Protein 8CT8 (pdb70)

Foldseek 3Di:
DLVCFDVVVLLVCLQVAWCLVQWAWLVRAAAAEQQAWQAPVNLVVVVPVPDQWHFYAYPDSQRTQAIDGNVLVPPDDNVVRHGSNVSCVVVVHDAAEDERRHGVSVVLVVQVVCPGHFKYWYWDFDPPPPDDTDITTTGMDGNVSSVVSSSVDGD/DLLVPFDVVVLLVVLQVAWCLVQWAWLVRFAAAEQQFFQAPVVLVCVVPVPDQKHFYAYPDSQRTQAIDGNVLCPPDDNVVSHGSNVSCVVVVHDAAEDEGRHGVSVVLVVCVVCPGHFKHWYWDWDPPDDDDIDTGTTTMDGNVSSVVSSSVPD/DWFWDDDPLAIEIQAAQDAPVCVPVVLVVQVVQQAQEEEEQEDDDYDCPVCVVSNRHYHYLHDDPQAERDPVSLVVLLVVSLVVCVVPSSHYYYYYYHGSQEHRLLSVLLVVVLVPDQSVRSVVSRCVRPPNRYDPNSSVVSNVDDHDNSVVD/DWFWFDDPQAIEIQFAQDDPVCNVVVLVVQVVQQEQEEEEAEDDDYDCPVVVVSNHYYHYLHDDPQAARPVVSLVVLLVVSVVCCVVPGSGYHYYYYNGSAAPGLLSVLSVVQLCPDQSVVSVVSVCVRPPRRHDDNSSVVSNVDDHRHRRND

Structure (mmCIF, N/CA/C/O backbone):
data_8CT8
#
_entry.id   8CT8
#
_cell.length_a   83.311
_cell.length_b   83.311
_cell.length_c   238.188
_cell.angle_alpha   90.00
_cell.angle_beta   90.00
_cell.angle_gamma   90.00
#
_symmetry.space_group_name_H-M   'P 41 21 2'
#
loop_
_entity.id
_entity.type
_entity.pdbx_description
1 polymer 'Unextended protein'
2 polymer 'PRL-1 phosphatase'
3 non-polymer 'IODIDE ION'
4 water water
#
loop_
_atom_site.group_PDB
_atom_site.id
_atom_site.type_symbol
_atom_site.label_atom_id
_atom_site.label_alt_id
_atom_site.label_comp_id
_atom_site.label_asym_id
_atom_site.label_entity_id
_atom_site.label_seq_id
_atom_site.pdbx_PDB_ins_code
_atom_site.Cartn_x
_atom_site.Cartn_y
_atom_site.Cartn_z
_atom_site.occupancy
_atom_site.B_iso_or_equiv
_atom_site.auth_seq_id
_atom_site.auth_comp_id
_atom_site.auth_asym_id
_atom_site.auth_atom_id
_atom_site.pdbx_PDB_model_num
ATOM 1 N N . PRO A 1 2 ? -2.595 23.921 56.260 1.00 97.59 358 PRO A N 1
ATOM 2 C CA . PRO A 1 2 ? -3.611 24.505 57.130 1.00 105.95 358 PRO A CA 1
ATOM 3 C C . PRO A 1 2 ? -4.913 24.598 56.332 1.00 117.78 358 PRO A C 1
ATOM 4 O O . PRO A 1 2 ? -5.208 23.659 55.616 1.00 109.82 358 PRO A O 1
ATOM 8 N N . LEU A 1 3 ? -5.643 25.706 56.472 1.00 127.48 359 LEU A N 1
ATOM 9 C CA . LEU A 1 3 ? -6.858 25.856 55.695 1.00 126.50 359 LEU A CA 1
ATOM 10 C C . LEU A 1 3 ? -7.821 24.696 55.809 1.00 130.36 359 LEU A C 1
ATOM 11 O O . LEU A 1 3 ? -8.527 24.389 54.843 1.00 135.52 359 LEU A O 1
ATOM 13 N N . GLY A 1 4 ? -7.865 24.040 56.966 1.00 131.37 360 GLY A N 1
ATOM 14 C CA . GLY A 1 4 ? -8.745 22.907 57.168 1.00 127.33 360 GLY A CA 1
ATOM 15 C C . GLY A 1 4 ? -8.146 21.552 56.870 1.00 127.11 360 GLY A C 1
ATOM 16 O O . GLY A 1 4 ? -8.901 20.609 56.604 1.00 130.59 360 GLY A O 1
ATOM 17 N N . SER A 1 5 ? -6.819 21.422 56.912 1.00 126.39 361 SER A N 1
ATOM 18 C CA . SER A 1 5 ? -6.115 20.181 56.579 1.00 121.32 361 SER A CA 1
ATOM 19 C C . SER A 1 5 ? -6.596 19.621 55.240 1.00 123.67 361 SER A C 1
ATOM 20 O O . SER A 1 5 ? -7.086 18.494 55.139 1.00 127.71 361 SER A O 1
ATOM 23 N N . VAL A 1 6 ? -6.444 20.446 54.201 1.00 109.98 362 VAL A N 1
ATOM 24 C CA . VAL A 1 6 ? -6.888 20.058 52.872 1.00 100.57 362 VAL A CA 1
ATOM 25 C C . VAL A 1 6 ? -6.125 18.817 52.418 1.00 94.52 362 VAL A C 1
ATOM 26 O O . VAL A 1 6 ? -5.021 18.519 52.892 1.00 95.93 362 VAL A O 1
ATOM 30 N N . ASN A 1 7 ? -6.736 18.071 51.504 1.00 83.32 363 ASN A N 1
ATOM 31 C CA . ASN A 1 7 ? -6.110 16.855 51.001 1.00 74.30 363 ASN A CA 1
ATOM 32 C C . ASN A 1 7 ? -4.945 17.239 50.100 1.00 76.02 363 ASN A C 1
ATOM 33 O O . ASN A 1 7 ? -5.145 17.792 49.014 1.00 82.09 363 ASN A O 1
ATOM 38 N N . ILE A 1 8 ? -3.724 16.966 50.563 1.00 82.57 364 ILE A N 1
ATOM 39 C CA . ILE A 1 8 ? -2.539 17.302 49.779 1.00 82.38 364 ILE A CA 1
ATOM 40 C C . ILE A 1 8 ? -2.518 16.501 48.486 1.00 68.27 364 ILE A C 1
ATOM 41 O O . ILE A 1 8 ? -2.123 17.010 47.431 1.00 71.05 364 ILE A O 1
ATOM 46 N N . ILE A 1 9 ? -2.956 15.241 48.545 1.00 70.94 365 ILE A N 1
ATOM 47 C CA . ILE A 1 9 ? -2.995 14.403 47.348 1.00 76.15 365 ILE A CA 1
ATOM 48 C C . ILE A 1 9 ? -3.885 15.036 46.286 1.00 74.77 365 ILE A C 1
ATOM 49 O O . ILE A 1 9 ? -3.497 15.159 45.118 1.00 70.17 365 ILE A O 1
ATOM 54 N N . SER A 1 10 ? -5.091 15.457 46.678 1.00 70.69 366 SER A N 1
ATOM 55 C CA . SER A 1 10 ? -5.990 16.109 45.730 1.00 59.15 366 SER A CA 1
ATOM 56 C C . SER A 1 10 ? -5.482 17.493 45.349 1.00 70.68 366 SER A C 1
ATOM 57 O O . SER A 1 10 ? -5.569 17.893 44.182 1.00 62.30 366 SER A O 1
ATOM 60 N N . GLY A 1 11 ? -4.954 18.240 46.320 1.00 63.86 367 GLY A N 1
ATOM 61 C CA . GLY A 1 11 ? -4.422 19.558 46.016 1.00 51.68 367 GLY A CA 1
ATOM 62 C C . GLY A 1 11 ? -3.221 19.504 45.093 1.00 54.95 367 GLY A C 1
ATOM 63 O O . GLY A 1 11 ? -3.108 20.301 44.159 1.00 56.90 367 GLY A O 1
ATOM 64 N N . ALA A 1 12 ? -2.303 18.566 45.344 1.00 54.58 368 ALA A N 1
ATOM 65 C CA . ALA A 1 12 ? -1.130 18.436 44.485 1.00 59.98 368 ALA A CA 1
ATOM 66 C C . ALA A 1 12 ? -1.510 17.986 43.080 1.00 51.61 368 ALA A C 1
ATOM 67 O O . ALA A 1 12 ? -0.821 18.333 42.114 1.00 52.22 368 ALA A O 1
ATOM 69 N N . LEU A 1 13 ? -2.592 17.215 42.945 1.00 57.78 369 LEU A N 1
ATOM 70 C CA . LEU A 1 13 ? -3.060 16.831 41.618 1.00 44.92 369 LEU A CA 1
ATOM 71 C C . LEU A 1 13 ? -3.493 18.049 40.814 1.00 50.28 369 LEU A C 1
ATOM 72 O O . LEU A 1 13 ? -3.176 18.162 39.624 1.00 47.86 369 LEU A O 1
ATOM 77 N N . GLU A 1 14 ? -4.218 18.973 41.448 1.00 44.14 370 GLU A N 1
ATOM 78 C CA . GLU A 1 14 ? -4.673 20.168 40.748 1.00 49.31 370 GLU A CA 1
ATOM 79 C C . GLU A 1 14 ? -3.529 21.112 40.405 1.00 43.24 370 GLU A C 1
ATOM 80 O O . GLU A 1 14 ? -3.671 21.923 39.483 1.00 52.36 370 GLU A O 1
ATOM 86 N N . LEU A 1 15 ? -2.401 21.021 41.115 1.00 42.59 371 LEU A N 1
ATOM 87 C CA . LEU A 1 15 ? -1.247 21.851 40.786 1.00 48.79 371 LEU A CA 1
ATOM 88 C C . LEU A 1 15 ? -0.710 21.564 39.391 1.00 47.63 371 LEU A C 1
ATOM 89 O O . LEU A 1 15 ? 0.003 22.402 38.829 1.00 44.73 371 LEU A O 1
ATOM 94 N N . ARG A 1 16 ? -1.029 20.399 38.822 1.00 44.18 372 ARG A N 1
ATOM 95 C CA . ARG A 1 16 ? -0.608 20.097 37.460 1.00 56.63 372 ARG A CA 1
ATOM 96 C C . ARG A 1 16 ? -1.238 21.042 36.445 1.00 45.24 372 ARG A C 1
ATOM 97 O O . ARG A 1 16 ? -0.671 21.244 35.366 1.00 47.35 372 ARG A O 1
ATOM 105 N N . LYS A 1 17 ? -2.386 21.637 36.773 1.00 51.75 373 LYS A N 1
ATOM 106 C CA . LYS A 1 17 ? -3.061 22.567 35.878 1.00 42.41 373 LYS A CA 1
ATOM 107 C C . LYS A 1 17 ? -2.440 23.957 35.877 1.00 39.40 373 LYS A C 1
ATOM 108 O O . LYS A 1 17 ? -2.872 24.807 35.092 1.00 50.78 373 LYS A O 1
ATOM 114 N N . LYS A 1 18 ? -1.453 24.216 36.731 1.00 46.01 374 LYS A N 1
ATOM 115 C CA . LYS A 1 18 ? -0.780 25.505 36.774 1.00 46.05 374 LYS A CA 1
ATOM 116 C C . LYS A 1 18 ? 0.724 25.305 36.638 1.00 48.69 374 LYS A C 1
ATOM 117 O O . LYS A 1 18 ? 1.248 24.204 36.825 1.00 45.90 374 LYS A O 1
ATOM 123 N N . THR A 1 19 ? 1.412 26.388 36.302 1.00 46.36 375 THR A N 1
ATOM 124 C CA . THR A 1 19 ? 2.861 26.398 36.163 1.00 47.38 375 THR A CA 1
ATOM 125 C C . THR A 1 19 ? 3.460 27.374 37.170 1.00 46.42 375 THR A C 1
ATOM 126 O O . THR A 1 19 ? 2.745 28.069 37.895 1.00 47.32 375 THR A O 1
ATOM 130 N N . VAL A 1 20 ? 4.794 27.424 37.203 1.00 43.35 376 VAL A N 1
ATOM 131 C CA . VAL A 1 20 ? 5.471 28.326 38.128 1.00 42.69 376 VAL A CA 1
ATOM 132 C C . VAL A 1 20 ? 5.197 29.780 37.768 1.00 34.01 376 VAL A C 1
ATOM 133 O O . VAL A 1 20 ? 5.168 30.648 38.647 1.00 40.08 376 VAL A O 1
ATOM 137 N N . ALA A 1 21 ? 4.971 30.073 36.485 1.00 39.68 377 ALA A N 1
ATOM 138 C CA . ALA A 1 21 ? 4.697 31.445 36.076 1.00 46.45 377 ALA A CA 1
ATOM 139 C C . ALA A 1 21 ? 3.374 31.961 36.629 1.00 50.32 377 ALA A C 1
ATOM 140 O O . ALA A 1 21 ? 3.155 33.177 36.641 1.00 49.57 377 ALA A O 1
ATOM 142 N N . ASP A 1 22 ? 2.491 31.072 37.089 1.00 49.20 378 ASP A N 1
ATOM 143 C CA . ASP A 1 22 ? 1.210 31.499 37.636 1.00 47.79 378 ASP A CA 1
ATOM 144 C C . ASP A 1 22 ? 1.300 31.898 39.103 1.00 42.22 378 ASP A C 1
ATOM 145 O O . ASP A 1 22 ? 0.411 32.600 39.593 1.00 43.92 378 ASP A O 1
ATOM 150 N N . VAL A 1 23 ? 2.343 31.468 39.812 1.00 38.64 379 VAL A N 1
ATOM 151 C CA . VAL A 1 23 ? 2.503 31.771 41.227 1.00 41.10 379 VAL A CA 1
ATOM 152 C C . VAL A 1 23 ? 3.830 32.442 41.535 1.00 41.55 379 VAL A C 1
ATOM 153 O O . VAL A 1 23 ? 4.078 32.791 42.694 1.00 51.25 379 VAL A O 1
ATOM 157 N N . MET A 1 24 ? 4.692 32.631 40.542 1.00 37.49 380 MET A N 1
ATOM 158 C CA . MET A 1 24 ? 6.000 33.206 40.803 1.00 37.17 380 MET A CA 1
ATOM 159 C C . MET A 1 24 ? 5.879 34.683 41.149 1.00 37.87 380 MET A C 1
ATOM 160 O O . MET A 1 24 ? 4.924 35.362 40.765 1.00 33.61 380 MET A O 1
ATOM 165 N N . THR A 1 25 ? 6.858 35.169 41.900 1.00 36.30 381 THR A N 1
ATOM 166 C CA . THR A 1 25 ? 7.028 36.595 42.124 1.00 37.91 381 THR A CA 1
ATOM 167 C C . THR A 1 25 ? 7.952 37.133 41.041 1.00 48.15 381 THR A C 1
ATOM 168 O O . THR A 1 25 ? 9.098 36.686 40.926 1.00 48.54 381 THR A O 1
ATOM 172 N N . HIS A 1 26 ? 7.452 38.067 40.235 1.00 41.90 382 HIS A N 1
ATOM 173 C CA . HIS A 1 26 ? 8.271 38.620 39.166 1.00 37.98 382 HIS A CA 1
ATOM 174 C C . HIS A 1 26 ? 9.484 39.333 39.749 1.00 44.78 382 HIS A C 1
ATOM 175 O O . HIS A 1 26 ? 9.460 39.834 40.876 1.00 40.92 382 HIS A O 1
ATOM 182 N N . ILE A 1 27 ? 10.558 39.376 38.959 1.00 42.99 383 ILE A N 1
ATOM 183 C CA . ILE A 1 27 ? 11.828 39.884 39.460 1.00 40.53 383 ILE A CA 1
ATOM 184 C C . ILE A 1 27 ? 11.745 41.377 39.768 1.00 45.95 383 ILE A C 1
ATOM 185 O O . ILE A 1 27 ? 12.480 41.880 40.626 1.00 49.67 383 ILE A O 1
ATOM 190 N N . ASN A 1 28 ? 10.844 42.105 39.101 1.00 46.29 384 ASN A N 1
ATOM 191 C CA . ASN A 1 28 ? 10.676 43.525 39.389 1.00 44.16 384 ASN A CA 1
ATOM 192 C C . ASN A 1 28 ? 9.994 43.766 40.728 1.00 48.09 384 ASN A C 1
ATOM 193 O O . ASN A 1 28 ? 10.161 44.844 41.310 1.00 45.84 384 ASN A O 1
ATOM 198 N N . ASP A 1 29 ? 9.233 42.794 41.227 1.00 40.14 385 ASP A N 1
ATOM 199 C CA . ASP A 1 29 ? 8.509 42.935 42.481 1.00 42.35 385 ASP A CA 1
ATOM 200 C C . ASP A 1 29 ? 9.223 42.291 43.660 1.00 44.63 385 ASP A C 1
ATOM 201 O O . ASP A 1 29 ? 8.749 42.419 44.793 1.00 48.20 385 ASP A O 1
ATOM 206 N N . ALA A 1 30 ? 10.342 41.617 43.425 1.00 42.39 386 ALA A N 1
ATOM 207 C CA . ALA A 1 30 ? 11.035 40.882 44.469 1.00 49.10 386 ALA A CA 1
ATOM 208 C C . ALA A 1 30 ? 12.062 41.760 45.174 1.00 49.11 386 ALA A C 1
ATOM 209 O O . ALA A 1 30 ? 12.689 42.634 44.567 1.00 49.81 386 ALA A O 1
ATOM 211 N N . PHE A 1 31 ? 12.231 41.513 46.470 1.00 47.21 387 PHE A N 1
ATOM 212 C CA . PHE A 1 31 ? 13.288 42.155 47.238 1.00 50.31 387 PHE A CA 1
ATOM 213 C C . PHE A 1 31 ? 14.585 41.386 47.022 1.00 44.25 387 PHE A C 1
ATOM 214 O O . PHE A 1 31 ? 14.652 40.182 47.291 1.00 56.22 387 PHE A O 1
ATOM 222 N N . MET A 1 32 ? 15.608 42.073 46.522 1.00 49.81 388 MET A N 1
ATOM 223 C CA . MET A 1 32 ? 16.862 41.431 46.162 1.00 47.23 388 MET A CA 1
ATOM 224 C C . MET A 1 32 ? 18.024 42.305 46.608 1.00 47.55 388 MET A C 1
ATOM 225 O O . MET A 1 32 ? 17.886 43.516 46.788 1.00 50.35 388 MET A O 1
ATOM 230 N N . LEU A 1 33 ? 19.179 41.672 46.775 1.00 45.08 389 LEU A N 1
ATOM 231 C CA . LEU A 1 33 ? 20.395 42.352 47.192 1.00 45.44 389 LEU A CA 1
ATOM 232 C C . LEU A 1 33 ? 21.434 42.306 46.083 1.00 50.59 389 LEU A C 1
ATOM 233 O O . LEU A 1 33 ? 21.544 41.315 45.356 1.00 49.44 389 LEU A O 1
ATOM 238 N N . SER A 1 34 ? 22.197 43.386 45.963 1.00 49.18 390 SER A N 1
ATOM 239 C CA . SER A 1 34 ? 23.314 43.442 45.036 1.00 50.92 390 SER A CA 1
ATOM 240 C C . SER A 1 34 ? 24.558 42.864 45.694 1.00 57.83 390 SER A C 1
ATOM 241 O O . SER A 1 34 ? 24.774 43.034 46.897 1.00 59.61 390 SER A O 1
ATOM 244 N N . LEU A 1 35 ? 25.378 42.178 44.895 1.00 60.57 391 LEU A N 1
ATOM 245 C CA . LEU A 1 35 ? 26.575 41.542 45.435 1.00 66.08 391 LEU A CA 1
ATOM 246 C C . LEU A 1 35 ? 27.551 42.553 46.026 1.00 61.58 391 LEU A C 1
ATOM 247 O O . LEU A 1 35 ? 28.353 42.189 46.893 1.00 66.80 391 LEU A O 1
ATOM 252 N N . ASP A 1 36 ? 27.497 43.811 45.593 1.00 53.82 392 ASP A N 1
ATOM 253 C CA . ASP A 1 36 ? 28.385 44.843 46.110 1.00 57.57 392 ASP A CA 1
ATOM 254 C C . ASP A 1 36 ? 27.847 45.523 47.362 1.00 59.20 392 ASP A C 1
ATOM 255 O O . ASP A 1 36 ? 28.486 46.452 47.867 1.00 68.42 392 ASP A O 1
ATOM 260 N N . ALA A 1 37 ? 26.695 45.093 47.869 1.00 54.40 393 ALA A N 1
ATOM 261 C CA . ALA A 1 37 ? 26.108 45.723 49.041 1.00 54.44 393 ALA A CA 1
ATOM 262 C C . ALA A 1 37 ? 26.942 45.439 50.285 1.00 58.91 393 ALA A C 1
ATOM 263 O O . ALA A 1 37 ? 27.553 44.376 50.424 1.00 63.58 393 ALA A O 1
ATOM 265 N N . LEU A 1 38 ? 26.962 46.407 51.197 1.00 50.80 394 LEU A N 1
ATOM 266 C CA . LEU A 1 38 ? 27.641 46.259 52.476 1.00 55.58 394 LEU A CA 1
ATOM 267 C C . LEU A 1 38 ? 26.615 46.022 53.577 1.00 54.09 394 LEU A C 1
ATOM 268 O O . LEU A 1 38 ? 25.518 46.588 53.553 1.00 57.82 394 LEU A O 1
ATOM 273 N N . LEU A 1 39 ? 26.977 45.180 54.541 1.00 56.65 395 LEU A N 1
ATOM 274 C CA . LEU A 1 39 ? 26.051 44.769 55.596 1.00 51.73 395 LEU A CA 1
ATOM 275 C C . LEU A 1 39 ? 26.180 45.679 56.821 1.00 52.98 395 LEU A C 1
ATOM 276 O O . LEU A 1 39 ? 26.529 45.254 57.923 1.00 53.72 395 LEU A O 1
ATOM 281 N N . ASP A 1 40 ? 25.890 46.960 56.603 1.00 50.55 396 ASP A N 1
ATOM 282 C CA . ASP A 1 40 ? 25.733 47.891 57.708 1.00 52.40 396 ASP A CA 1
ATOM 283 C C . ASP A 1 40 ? 24.344 47.717 58.319 1.00 45.26 396 ASP A C 1
ATOM 284 O O . ASP A 1 40 ? 23.548 46.879 57.886 1.00 45.31 396 ASP A O 1
ATOM 289 N N . PHE A 1 41 ? 24.037 48.521 59.338 1.00 48.69 397 PHE A N 1
ATOM 290 C CA . PHE A 1 41 ? 22.790 48.311 60.066 1.00 46.65 397 PHE A CA 1
ATOM 291 C C . PHE A 1 41 ? 21.572 48.615 59.202 1.00 47.78 397 PHE A C 1
ATOM 292 O O . PHE A 1 41 ? 20.561 47.908 59.282 1.00 49.16 397 PHE A O 1
ATOM 300 N N . GLU A 1 42 ? 21.638 49.665 58.381 1.00 51.17 398 GLU A N 1
ATOM 301 C CA . GLU A 1 42 ? 20.508 49.986 57.515 1.00 59.28 398 GLU A CA 1
ATOM 302 C C . GLU A 1 42 ? 20.197 48.831 56.571 1.00 52.63 398 GLU A C 1
ATOM 303 O O . GLU A 1 42 ? 19.029 48.467 56.386 1.00 53.40 398 GLU A O 1
ATOM 309 N N . THR A 1 43 ? 21.232 48.236 55.974 1.00 49.78 399 THR A N 1
ATOM 310 C CA . THR A 1 43 ? 21.018 47.092 55.092 1.00 55.76 399 THR A CA 1
ATOM 311 C C . THR A 1 43 ? 20.487 45.896 55.872 1.00 56.30 399 THR A C 1
ATOM 312 O O . THR A 1 43 ? 19.533 45.237 55.444 1.00 59.71 399 THR A O 1
ATOM 316 N N . VAL A 1 44 ? 21.089 45.603 57.026 1.00 57.19 400 VAL A N 1
ATOM 317 C CA . VAL A 1 44 ? 20.614 44.488 57.839 1.00 58.83 400 VAL A CA 1
ATOM 318 C C . VAL A 1 44 ? 19.180 44.733 58.291 1.00 49.10 400 VAL A C 1
ATOM 319 O O . VAL A 1 44 ? 18.356 43.812 58.315 1.00 48.44 400 VAL A O 1
ATOM 323 N N . SER A 1 45 ? 18.852 45.984 58.623 1.00 44.77 401 SER A N 1
ATOM 324 C CA . SER A 1 45 ? 17.496 46.296 59.063 1.00 54.09 401 SER A CA 1
ATOM 325 C C . SER A 1 45 ? 16.481 46.077 57.948 1.00 57.85 401 SER A C 1
ATOM 326 O O . SER A 1 45 ? 15.399 45.527 58.183 1.00 65.67 401 SER A O 1
ATOM 329 N N . GLU A 1 46 ? 16.806 46.507 56.726 1.00 62.29 402 GLU A N 1
ATOM 330 C CA . GLU A 1 46 ? 15.863 46.349 55.624 1.00 66.93 402 GLU A CA 1
ATOM 331 C C . GLU A 1 46 ? 15.738 44.890 55.204 1.00 59.45 402 GLU A C 1
ATOM 332 O O . GLU A 1 46 ? 14.702 44.489 54.664 1.00 65.86 402 GLU A O 1
ATOM 338 N N . ILE A 1 47 ? 16.774 44.085 55.448 1.00 49.85 403 ILE A N 1
ATOM 339 C CA . ILE A 1 47 ? 16.656 42.648 55.233 1.00 56.38 403 ILE A CA 1
ATOM 340 C C . ILE A 1 47 ? 15.783 42.020 56.311 1.00 72.26 403 ILE A C 1
ATOM 341 O O . ILE A 1 47 ? 14.932 41.170 56.020 1.00 71.11 403 ILE A O 1
ATOM 346 N N . MET A 1 48 ? 15.975 42.427 57.572 1.00 67.90 404 MET A N 1
ATOM 347 C CA . MET A 1 48 ? 15.193 41.848 58.661 1.00 65.19 404 MET A CA 1
ATOM 348 C C . MET A 1 48 ? 13.723 42.229 58.555 1.00 74.59 404 MET A C 1
ATOM 349 O O . MET A 1 48 ? 12.857 41.506 59.060 1.00 86.45 404 MET A O 1
ATOM 354 N N . ASN A 1 49 ? 13.421 43.353 57.906 1.00 63.80 405 ASN A N 1
ATOM 355 C CA . ASN A 1 49 ? 12.055 43.843 57.784 1.00 59.65 405 ASN A CA 1
ATOM 356 C C . ASN A 1 49 ? 11.406 43.482 56.455 1.00 73.13 405 ASN A C 1
ATOM 357 O O . ASN A 1 49 ? 10.238 43.819 56.240 1.00 78.38 405 ASN A O 1
ATOM 362 N N . SER A 1 50 ? 12.126 42.804 55.562 1.00 69.20 406 SER A N 1
ATOM 363 C CA . SER A 1 50 ? 11.521 42.315 54.333 1.00 70.12 406 SER A CA 1
ATOM 364 C C . SER A 1 50 ? 10.651 41.088 54.559 1.00 76.10 406 SER A C 1
ATOM 365 O O . SER A 1 50 ? 9.888 40.720 53.660 1.00 81.98 406 SER A O 1
ATOM 368 N N . GLY A 1 51 ? 10.748 40.453 55.725 1.00 70.01 407 GLY A N 1
ATOM 369 C CA . GL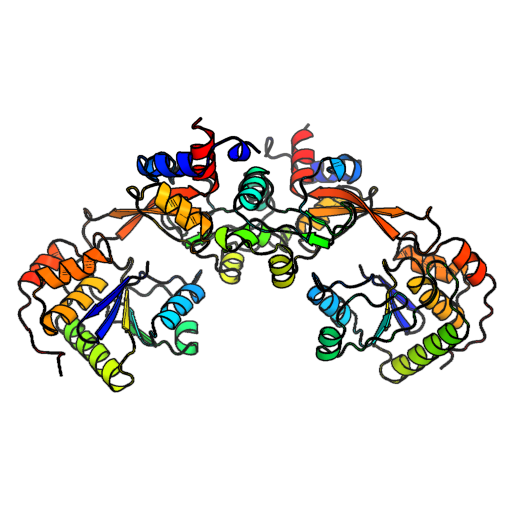Y A 1 51 ? 9.985 39.262 56.024 1.00 71.42 407 GLY A CA 1
ATOM 370 C C . GLY A 1 51 ? 10.480 37.997 55.362 1.00 77.90 407 GLY A C 1
ATOM 371 O O . GLY A 1 51 ? 9.933 36.920 55.636 1.00 89.07 407 GLY A O 1
ATOM 372 N N . TYR A 1 52 ? 11.496 38.086 54.511 1.00 77.21 408 TYR A N 1
ATOM 373 C CA A TYR A 1 52 ? 12.015 36.929 53.798 0.50 70.30 408 TYR A CA 1
ATOM 374 C CA B TYR A 1 52 ? 12.015 36.929 53.798 0.50 70.29 408 TYR A CA 1
ATOM 375 C C . TYR A 1 52 ? 13.198 36.327 54.543 1.00 65.62 408 TYR A C 1
ATOM 376 O O . TYR A 1 52 ? 13.999 37.044 55.148 1.00 74.53 408 TYR A O 1
ATOM 393 N N . SER A 1 53 ? 13.300 35.001 54.490 1.00 48.50 409 SER A N 1
ATOM 394 C CA . SER A 1 53 ? 14.457 34.298 55.021 1.00 51.64 409 SER A CA 1
ATOM 395 C C . SER A 1 53 ? 15.480 33.976 53.944 1.00 47.41 409 SER A C 1
ATOM 396 O O . SER A 1 53 ? 16.625 33.651 54.273 1.00 45.85 409 SER A O 1
ATOM 399 N N A ARG A 1 54 ? 15.097 34.066 52.673 0.50 51.25 410 ARG A N 1
ATOM 400 N N B ARG A 1 54 ? 15.090 34.051 52.675 0.50 51.30 410 ARG A N 1
ATOM 401 C CA A ARG A 1 54 ? 15.974 33.747 51.551 0.50 47.70 410 ARG A CA 1
ATOM 402 C CA B ARG A 1 54 ? 15.958 33.747 51.543 0.50 47.76 410 ARG A CA 1
ATOM 403 C C A ARG A 1 54 ? 15.968 34.932 50.595 0.50 47.00 410 ARG A C 1
ATOM 404 C C B ARG A 1 54 ? 15.950 34.961 50.624 0.50 47.55 410 ARG A C 1
ATOM 405 O O A ARG A 1 54 ? 14.978 35.159 49.890 0.50 51.58 410 ARG A O 1
ATOM 406 O O B ARG A 1 54 ? 14.934 35.244 49.978 0.50 50.93 410 ARG A O 1
ATOM 421 N N . ILE A 1 55 ? 17.061 35.677 50.572 1.00 37.07 411 ILE A N 1
ATOM 422 C CA . ILE A 1 55 ? 17.178 36.901 49.780 1.00 44.56 411 ILE A CA 1
ATOM 423 C C . ILE A 1 55 ? 17.979 36.583 48.525 1.00 47.39 411 ILE A C 1
ATOM 424 O O . ILE A 1 55 ? 19.126 36.121 48.636 1.00 43.81 411 ILE A O 1
ATOM 429 N N . PRO A 1 56 ? 17.432 36.800 47.331 1.00 42.49 412 PRO A N 1
ATOM 430 C CA . PRO A 1 56 ? 18.237 36.643 46.115 1.00 37.06 412 PRO A CA 1
ATOM 431 C C . PRO A 1 56 ? 19.330 37.697 46.045 1.00 46.83 412 PRO A C 1
ATOM 432 O O . PRO A 1 56 ? 19.123 38.859 46.402 1.00 41.64 412 PRO A O 1
ATOM 436 N N . VAL A 1 57 ? 20.505 37.277 45.586 1.00 40.52 413 VAL A N 1
ATOM 437 C CA . VAL A 1 57 ? 21.649 38.161 45.405 1.00 39.01 413 VAL A CA 1
ATOM 438 C C . VAL A 1 57 ? 21.990 38.195 43.923 1.00 59.43 413 VAL A C 1
ATOM 439 O O . VAL A 1 57 ? 22.200 37.143 43.306 1.00 52.36 413 VAL A O 1
ATOM 443 N N . TYR A 1 58 ? 22.039 39.395 43.355 1.00 58.84 414 TYR A N 1
ATOM 444 C CA . TYR A 1 58 ? 22.334 39.579 41.943 1.00 44.79 414 TYR A CA 1
ATOM 445 C C . TYR A 1 58 ? 23.666 40.297 41.768 1.00 45.77 414 TYR A C 1
ATOM 446 O O . TYR A 1 58 ? 24.227 40.867 42.707 1.00 51.91 414 TYR A O 1
ATOM 455 N N . ASP A 1 59 ? 24.165 40.261 40.534 1.00 51.11 415 ASP A N 1
ATOM 456 C CA . ASP A 1 59 ? 25.448 40.855 40.172 1.00 49.26 415 ASP A CA 1
ATOM 457 C C . ASP A 1 59 ? 25.244 41.693 38.917 1.00 51.37 415 ASP A C 1
ATOM 458 O O . ASP A 1 59 ? 24.970 41.150 37.842 1.00 55.65 415 ASP A O 1
ATOM 463 N N . GLY A 1 60 ? 25.379 43.009 39.052 1.00 53.30 416 GLY A N 1
ATOM 464 C CA . GLY A 1 60 ? 25.156 43.912 37.941 1.00 55.48 416 GLY A CA 1
ATOM 465 C C . GLY A 1 60 ? 23.684 44.149 37.678 1.00 56.33 416 GLY A C 1
ATOM 466 O O . GLY A 1 60 ? 23.110 45.133 38.154 1.00 74.25 416 GLY A O 1
ATOM 467 N N . ASP A 1 61 ? 23.063 43.253 36.919 1.00 55.44 417 ASP A N 1
ATOM 468 C CA . ASP A 1 61 ? 21.640 43.337 36.632 1.00 56.72 417 ASP A CA 1
ATOM 469 C C . ASP A 1 61 ? 20.849 42.502 37.627 1.00 58.62 417 ASP A C 1
ATOM 470 O O . ASP A 1 61 ? 21.334 41.492 38.146 1.00 48.94 417 ASP A O 1
ATOM 475 N N . ARG A 1 62 ? 19.613 42.934 37.885 1.00 60.49 418 ARG A N 1
ATOM 476 C CA . ARG A 1 62 ? 18.741 42.174 38.773 1.00 48.85 418 ARG A CA 1
ATOM 477 C C . ARG A 1 62 ? 18.462 40.785 38.218 1.00 51.86 418 ARG A C 1
ATOM 478 O O . ARG A 1 62 ? 18.203 39.850 38.984 1.00 52.81 418 ARG A O 1
ATOM 486 N N . LYS A 1 63 ? 18.528 40.625 36.895 1.00 55.87 419 LYS A N 1
ATOM 487 C CA . LYS A 1 63 ? 18.294 39.329 36.274 1.00 48.19 419 LYS A CA 1
ATOM 488 C C . LYS A 1 63 ? 19.482 38.386 36.411 1.00 48.88 419 LYS A C 1
ATOM 489 O O . LYS A 1 63 ? 19.321 37.177 36.215 1.00 49.49 419 LYS A O 1
ATOM 495 N N . ASN A 1 64 ? 20.665 38.905 36.740 1.00 46.24 420 ASN A N 1
ATOM 496 C CA . ASN A 1 64 ? 21.858 38.075 36.908 1.00 49.64 420 ASN A CA 1
ATOM 497 C C . ASN A 1 64 ? 21.982 37.648 38.373 1.00 57.57 420 ASN A C 1
ATOM 498 O O . ASN A 1 64 ? 22.846 38.102 39.127 1.00 48.88 420 ASN A O 1
ATOM 503 N N . ILE A 1 65 ? 21.082 36.748 38.768 1.00 45.71 421 ILE A N 1
ATOM 504 C CA . ILE A 1 65 ? 21.090 36.222 40.127 1.00 44.70 421 ILE A CA 1
ATOM 505 C C . ILE A 1 65 ? 22.229 35.225 40.276 1.00 50.92 421 ILE A C 1
ATOM 506 O O . ILE A 1 65 ? 22.349 34.274 39.492 1.00 53.22 421 ILE A O 1
ATOM 511 N N . VAL A 1 66 ? 23.071 35.433 41.289 1.00 45.04 422 VAL A N 1
ATOM 512 C CA . VAL A 1 66 ? 24.282 34.646 41.445 1.00 45.29 422 VAL A CA 1
ATOM 513 C C . VAL A 1 66 ? 24.261 33.749 42.681 1.00 51.23 422 VAL A C 1
ATOM 514 O O . VAL A 1 66 ? 24.895 32.687 42.664 1.00 45.93 422 VAL A O 1
ATOM 518 N N . THR A 1 67 ? 23.564 34.132 43.746 1.00 47.31 423 THR A N 1
ATOM 519 C CA . THR A 1 67 ? 23.532 33.318 44.956 1.00 44.71 423 THR A CA 1
ATOM 520 C C . THR A 1 67 ? 22.356 33.767 45.819 1.00 45.91 423 THR A C 1
ATOM 521 O O . THR A 1 67 ? 21.488 34.526 45.373 1.00 45.90 423 THR A O 1
ATOM 525 N N . LEU A 1 68 ? 22.331 33.290 47.061 1.00 44.43 424 LEU A N 1
ATOM 526 C CA . LEU A 1 68 ? 21.267 33.582 48.007 1.00 40.52 424 LEU A CA 1
ATOM 527 C C . LEU A 1 68 ? 21.863 33.980 49.347 1.00 44.21 424 LEU A C 1
ATOM 528 O O . LEU A 1 68 ? 22.924 33.490 49.743 1.00 37.84 424 LEU A O 1
ATOM 533 N N . LEU A 1 69 ? 21.165 34.870 50.046 1.00 39.40 425 LEU A N 1
ATOM 534 C CA . LEU A 1 69 ? 21.503 35.245 51.413 1.00 41.66 425 LEU A CA 1
ATOM 535 C C . LEU A 1 69 ? 20.401 34.750 52.337 1.00 46.35 425 LEU A C 1
ATOM 536 O O . LEU A 1 69 ? 19.233 35.114 52.166 1.00 46.36 425 LEU A O 1
ATOM 541 N N . TYR A 1 70 ? 20.772 33.926 53.308 1.00 38.70 426 TYR A N 1
ATOM 542 C CA . TYR A 1 70 ? 19.854 33.482 54.342 1.00 45.28 426 TYR A CA 1
ATOM 543 C C . TYR A 1 70 ? 20.003 34.358 55.580 1.00 40.00 426 TYR A C 1
ATOM 544 O O . TYR A 1 70 ? 21.084 34.879 55.867 1.00 38.32 426 TYR A O 1
ATOM 553 N N . ILE A 1 71 ? 18.895 34.526 56.307 1.00 45.41 427 ILE A N 1
ATOM 554 C CA . ILE A 1 71 ? 18.931 35.287 57.554 1.00 47.76 427 ILE A CA 1
ATOM 555 C C . ILE A 1 71 ? 19.946 34.680 58.515 1.00 39.11 427 ILE A C 1
ATOM 556 O O . ILE A 1 71 ? 20.667 35.400 59.216 1.00 47.68 427 ILE A O 1
ATOM 561 N N . LYS A 1 72 ? 20.032 33.347 58.545 1.00 39.51 428 LYS A N 1
ATOM 562 C CA . LYS A 1 72 ? 21.026 32.675 59.375 1.00 41.29 428 LYS A CA 1
ATOM 563 C C . LYS A 1 72 ? 22.442 33.139 59.052 1.00 53.61 428 LYS A C 1
ATOM 564 O O . LYS A 1 72 ? 23.293 33.202 59.948 1.00 48.59 428 LYS A O 1
ATOM 570 N N . ASP A 1 73 ? 22.715 33.471 57.786 1.00 47.15 429 ASP A N 1
ATOM 571 C CA . ASP A 1 73 ? 24.031 33.980 57.418 1.00 46.98 429 ASP A CA 1
ATOM 572 C C . ASP A 1 73 ? 24.318 35.342 58.038 1.00 44.44 429 ASP A C 1
ATOM 573 O O . ASP A 1 73 ? 25.488 35.722 58.151 1.00 47.01 429 ASP A O 1
ATOM 578 N N . LEU A 1 74 ? 23.286 36.081 58.439 1.00 45.84 430 LEU A N 1
ATOM 579 C CA . LEU A 1 74 ? 23.449 37.400 59.035 1.00 49.96 430 LEU A CA 1
ATOM 580 C C . LEU A 1 74 ? 23.525 37.367 60.554 1.00 52.12 430 LEU A C 1
ATOM 581 O O . LEU A 1 74 ? 23.736 38.418 61.169 1.00 55.13 430 LEU A O 1
ATOM 586 N N . ALA A 1 75 ? 23.355 36.195 61.171 1.00 46.24 431 ALA A N 1
ATOM 587 C CA . ALA A 1 75 ? 23.262 36.128 62.626 1.00 52.99 431 ALA A CA 1
ATOM 588 C C . ALA A 1 75 ? 24.528 36.647 63.295 1.00 57.00 431 ALA A C 1
ATOM 589 O O . ALA A 1 75 ? 24.457 37.375 64.292 1.00 60.94 431 ALA A O 1
ATOM 591 N N . PHE A 1 76 ? 25.694 36.297 62.760 1.00 49.28 432 PHE A N 1
ATOM 592 C CA . PHE A 1 76 ? 26.967 36.581 63.412 1.00 49.01 432 PHE A CA 1
ATOM 593 C C . PHE A 1 76 ? 27.800 37.598 62.639 1.00 52.84 432 PHE A C 1
ATOM 594 O O . PHE A 1 76 ? 29.028 37.506 62.586 1.00 65.85 432 PHE A O 1
ATOM 602 N N . VAL A 1 77 ? 27.145 38.587 62.042 1.00 50.19 433 VAL A N 1
ATOM 603 C CA . VAL A 1 77 ? 27.838 39.702 61.411 1.00 53.74 433 VAL A CA 1
ATOM 604 C C . VAL A 1 77 ? 27.802 40.890 62.361 1.00 62.68 433 VAL A C 1
ATOM 605 O O . VAL A 1 77 ? 26.894 41.029 63.191 1.00 48.70 433 VAL A O 1
ATOM 609 N N . ASP A 1 78 ? 28.810 41.748 62.251 1.00 61.21 434 ASP A N 1
ATOM 610 C CA . ASP A 1 78 ? 28.904 42.969 63.041 1.00 52.39 434 ASP A CA 1
ATOM 611 C C . ASP A 1 78 ? 28.560 44.134 62.122 1.00 51.15 434 ASP A C 1
ATOM 612 O O . ASP A 1 78 ? 29.351 44.490 61.243 1.00 60.94 434 ASP A O 1
ATOM 617 N N . THR A 1 79 ? 27.385 44.731 62.332 1.00 50.32 435 THR A N 1
ATOM 618 C CA . THR A 1 79 ? 26.928 45.806 61.460 1.00 51.90 435 THR A CA 1
ATOM 619 C C . THR A 1 79 ? 27.870 47.004 61.467 1.00 59.28 435 THR A C 1
ATOM 620 O O . THR A 1 79 ? 27.848 47.800 60.521 1.00 63.67 435 THR A O 1
ATOM 624 N N . ASP A 1 80 ? 28.692 47.154 62.506 1.00 59.15 436 ASP A N 1
ATOM 625 C CA . ASP A 1 80 ? 29.701 48.204 62.512 1.00 63.63 436 ASP A CA 1
ATOM 626 C C . ASP A 1 80 ? 30.880 47.878 61.607 1.00 67.14 436 ASP A C 1
ATOM 627 O O . ASP A 1 80 ? 31.565 48.799 61.146 1.00 65.14 436 ASP A O 1
ATOM 632 N N . ASP A 1 81 ? 31.131 46.593 61.341 1.00 57.94 437 ASP A N 1
ATOM 633 C CA . ASP A 1 81 ? 32.229 46.215 60.460 1.00 65.06 437 ASP A CA 1
ATOM 634 C C . ASP A 1 81 ? 31.951 46.561 59.006 1.00 64.38 437 ASP A C 1
ATOM 635 O O . ASP A 1 81 ? 32.896 46.634 58.213 1.00 68.55 437 ASP A O 1
ATOM 640 N N . ASN A 1 82 ? 30.686 46.777 58.644 1.00 60.27 438 ASN A N 1
ATOM 641 C CA . ASN A 1 82 ? 30.291 47.022 57.259 1.00 68.51 438 ASN A CA 1
ATOM 642 C C . ASN A 1 82 ? 30.777 45.889 56.359 1.00 60.89 438 ASN A C 1
ATOM 643 O O . ASN A 1 82 ? 31.384 46.106 55.308 1.00 62.60 438 ASN A O 1
ATOM 648 N N . THR A 1 83 ? 30.504 44.664 56.795 1.00 58.41 439 THR A N 1
ATOM 649 C CA . THR A 1 83 ? 30.999 43.485 56.100 1.00 53.96 439 THR A CA 1
ATOM 650 C C . THR A 1 83 ? 30.383 43.396 54.707 1.00 57.15 439 THR A C 1
ATOM 651 O O . THR A 1 83 ? 29.154 43.465 54.573 1.00 48.96 439 THR A O 1
ATOM 655 N N . PRO A 1 84 ? 31.189 43.255 53.655 1.00 59.60 440 PRO A N 1
ATOM 656 C CA . PRO A 1 84 ? 30.622 43.151 52.306 1.00 64.31 440 PRO A CA 1
ATOM 657 C C . PRO A 1 84 ? 29.826 41.867 52.136 1.00 55.08 440 PRO A C 1
ATOM 658 O O . PRO A 1 84 ? 30.232 40.795 52.592 1.00 54.35 440 PRO A O 1
ATOM 662 N N . LEU A 1 85 ? 28.674 41.990 51.470 1.00 56.16 441 LEU A N 1
ATOM 663 C CA . LEU A 1 85 ? 27.841 40.821 51.204 1.00 53.22 441 LEU A CA 1
ATOM 664 C C . LEU A 1 85 ? 28.591 39.772 50.395 1.00 55.20 441 LEU A C 1
ATOM 665 O O . LEU A 1 85 ? 28.374 38.569 50.587 1.00 53.75 441 LEU A O 1
ATOM 670 N N . LYS A 1 86 ? 29.479 40.205 49.495 1.00 55.31 442 LYS A N 1
ATOM 671 C CA . LYS A 1 86 ? 30.247 39.259 48.691 1.00 57.93 442 LYS A CA 1
ATOM 672 C C . LYS A 1 86 ? 31.133 38.379 49.564 1.00 50.40 442 LYS A C 1
ATOM 673 O O . LYS A 1 86 ? 31.288 37.182 49.295 1.00 49.95 442 LYS A O 1
ATOM 679 N N . THR A 1 87 ? 31.724 38.955 50.615 1.00 62.59 443 THR A N 1
ATOM 680 C CA . THR A 1 87 ? 32.553 38.167 51.523 1.00 60.97 443 THR A CA 1
ATOM 681 C C . THR A 1 87 ? 31.734 37.082 52.209 1.00 58.82 443 THR A C 1
ATOM 682 O O . THR A 1 87 ? 32.208 35.953 52.391 1.00 52.82 443 THR A O 1
ATOM 686 N N . LEU A 1 88 ? 30.498 37.405 52.591 1.00 55.07 444 LEU A N 1
ATOM 687 C CA . LEU A 1 88 ? 29.618 36.410 53.191 1.00 59.06 444 LEU A CA 1
ATOM 688 C C . LEU A 1 88 ? 29.241 35.333 52.179 1.00 55.61 444 LEU A C 1
ATOM 689 O O . LEU A 1 88 ? 29.346 34.135 52.463 1.00 51.48 444 LEU A O 1
ATOM 694 N N . CYS A 1 89 ? 28.805 35.745 50.985 1.00 51.41 445 CYS A N 1
ATOM 695 C CA . CYS A 1 89 ? 28.390 34.776 49.975 1.00 54.82 445 CYS A CA 1
ATOM 696 C C . CYS A 1 89 ? 29.557 33.912 49.510 1.00 47.59 445 CYS A C 1
ATOM 697 O O . CYS A 1 89 ? 29.371 32.725 49.216 1.00 49.22 445 CYS A O 1
ATOM 700 N N . GLU A 1 90 ? 30.765 34.480 49.443 1.00 52.25 446 GLU A N 1
ATOM 701 C CA . GLU A 1 90 ? 31.936 33.679 49.105 1.00 53.82 446 GLU A CA 1
ATOM 702 C C . GLU A 1 90 ? 32.221 32.624 50.165 1.00 58.35 446 GLU A C 1
ATOM 703 O O . GLU A 1 90 ? 32.806 31.581 49.856 1.00 57.04 446 GLU A O 1
ATOM 709 N N . PHE A 1 91 ? 31.818 32.873 51.411 1.00 54.11 447 PHE A N 1
ATOM 710 C CA . PHE A 1 91 ? 32.030 31.899 52.475 1.00 54.39 447 PHE A CA 1
ATOM 711 C C . PHE A 1 91 ? 30.990 30.784 52.420 1.00 53.61 447 PHE A C 1
ATOM 712 O O . PHE A 1 91 ? 31.334 29.601 52.335 1.00 54.10 447 PHE A O 1
ATOM 720 N N . TYR A 1 92 ? 29.707 31.147 52.466 1.00 48.16 448 TYR A N 1
ATOM 721 C CA . TYR A 1 92 ? 28.656 30.139 52.521 1.00 49.51 448 TYR A CA 1
ATOM 722 C C . TYR A 1 92 ? 28.420 29.472 51.172 1.00 54.97 448 TYR A C 1
ATOM 723 O O . TYR A 1 92 ? 28.080 28.285 51.129 1.00 51.61 448 TYR A O 1
ATOM 732 N N . GLN A 1 93 ? 28.593 30.211 50.076 1.00 48.38 449 GLN A N 1
ATOM 733 C CA . GLN A 1 93 ? 28.442 29.674 48.724 1.00 51.94 449 GLN A CA 1
ATOM 734 C C . GLN A 1 93 ? 27.075 29.016 48.543 1.00 56.61 449 GLN A C 1
ATOM 735 O O . GLN A 1 93 ? 26.960 27.867 48.113 1.00 56.93 449 GLN A O 1
ATOM 741 N N . ASN A 1 94 ? 26.032 29.757 48.888 1.00 46.88 450 ASN A N 1
ATOM 742 C CA . ASN A 1 94 ? 24.671 29.244 48.782 1.00 47.16 450 ASN A CA 1
ATOM 743 C C . ASN A 1 94 ? 24.322 28.994 47.321 1.00 56.47 450 ASN A C 1
ATOM 744 O O . ASN A 1 94 ? 24.351 29.936 46.517 1.00 56.57 450 ASN A O 1
ATOM 749 N N . PRO A 1 95 ? 24.001 27.762 46.930 1.00 50.31 451 PRO A N 1
ATOM 750 C CA . PRO A 1 95 ? 23.701 27.490 45.522 1.00 48.52 451 PRO A CA 1
ATOM 751 C C . PRO A 1 95 ? 22.367 28.088 45.105 1.00 50.38 451 PRO A C 1
ATOM 752 O O . PRO A 1 95 ? 21.508 28.414 45.927 1.00 48.21 451 PRO A O 1
ATOM 756 N N . VAL A 1 96 ? 22.207 28.228 43.793 1.00 51.00 452 VAL A N 1
ATOM 757 C CA . VAL A 1 96 ? 21.007 28.798 43.196 1.00 48.88 452 VAL A CA 1
ATOM 758 C C . VAL A 1 96 ? 20.540 27.875 42.078 1.00 47.04 452 VAL A C 1
ATOM 759 O O . VAL A 1 96 ? 21.350 27.386 41.282 1.00 50.54 452 VAL A O 1
ATOM 763 N N . HIS A 1 97 ? 19.235 27.616 42.032 1.00 46.95 453 HIS A N 1
ATOM 764 C CA . HIS A 1 97 ? 18.652 26.668 41.093 1.00 46.14 453 HIS A CA 1
ATOM 765 C C . HIS A 1 97 ? 17.583 27.351 40.254 1.00 46.61 453 HIS A C 1
ATOM 766 O O . HIS A 1 97 ? 16.842 28.208 40.748 1.00 40.89 453 HIS A O 1
ATOM 773 N N . PHE A 1 98 ? 17.497 26.950 38.988 1.00 40.22 454 PHE A N 1
ATOM 774 C CA . PHE A 1 98 ? 16.641 27.602 38.011 1.00 40.12 454 PHE A CA 1
ATOM 775 C C . PHE A 1 98 ? 15.675 26.607 37.379 1.00 39.95 454 PHE A C 1
ATOM 776 O O . PHE A 1 98 ? 15.996 25.428 37.200 1.00 38.76 454 PHE A O 1
ATOM 784 N N . VAL A 1 99 ? 14.482 27.102 37.042 1.00 42.84 455 VAL A N 1
ATOM 785 C CA . VAL A 1 99 ? 13.485 26.358 36.282 1.00 43.51 455 VAL A CA 1
ATOM 786 C C . VAL A 1 99 ? 12.930 27.274 35.196 1.00 38.41 455 VAL A C 1
ATOM 787 O O . VAL A 1 99 ? 13.165 28.483 35.190 1.00 38.45 455 VAL A O 1
ATOM 791 N N . PHE A 1 100 ? 12.181 26.680 34.270 1.00 41.60 456 PHE A N 1
ATOM 792 C CA . PHE A 1 100 ? 11.541 27.433 33.202 1.00 40.09 456 PHE A CA 1
ATOM 793 C C . PHE A 1 100 ? 10.107 27.793 33.581 1.00 39.77 456 PHE A C 1
ATOM 794 O O . PHE A 1 100 ? 9.510 27.201 34.482 1.00 42.46 456 PHE A O 1
ATOM 802 N N . GLU A 1 101 ? 9.553 28.771 32.859 1.00 42.13 457 GLU A N 1
ATOM 803 C CA A GLU A 1 101 ? 8.245 29.310 33.219 0.50 46.69 457 GLU A CA 1
ATOM 804 C CA B GLU A 1 101 ? 8.242 29.311 33.213 0.50 46.71 457 GLU A CA 1
ATOM 805 C C . GLU A 1 101 ? 7.136 28.271 33.086 1.00 45.87 457 GLU A C 1
ATOM 806 O O . GLU A 1 101 ? 6.155 28.316 33.836 1.00 45.27 457 GLU A O 1
ATOM 817 N N . ASP A 1 102 ? 7.266 27.335 32.149 1.00 41.87 458 ASP A N 1
ATOM 818 C CA . ASP A 1 102 ? 6.236 26.331 31.913 1.00 47.10 458 ASP A CA 1
ATOM 819 C C . ASP A 1 102 ? 6.359 25.119 32.831 1.00 41.58 458 ASP A C 1
ATOM 820 O O . ASP A 1 102 ? 5.671 24.117 32.612 1.00 42.27 458 ASP A O 1
ATOM 825 N N . TYR A 1 103 ? 7.213 25.189 33.847 1.00 40.34 459 TYR A N 1
ATOM 826 C CA . TYR A 1 103 ? 7.359 24.101 34.806 1.00 39.82 459 TYR A CA 1
ATOM 827 C C . TYR A 1 103 ? 6.079 23.971 35.624 1.00 39.90 459 TYR A C 1
ATOM 828 O O . TYR A 1 103 ? 5.681 24.915 36.313 1.00 49.18 459 TYR A O 1
ATOM 837 N N . THR A 1 104 ? 5.429 22.813 35.542 1.00 40.75 460 THR A N 1
ATOM 838 C CA . THR A 1 104 ? 4.152 22.632 36.221 1.00 41.29 460 THR A CA 1
ATOM 839 C C . THR A 1 104 ? 4.358 22.542 37.729 1.00 42.64 460 THR A C 1
ATOM 840 O O . THR A 1 104 ? 5.345 21.975 38.208 1.00 45.82 460 THR A O 1
ATOM 844 N N . LEU A 1 105 ? 3.410 23.111 38.479 1.00 44.08 461 LEU A N 1
ATOM 845 C CA . LEU A 1 105 ? 3.585 23.256 39.921 1.00 45.40 461 LEU A CA 1
ATOM 846 C C . LEU A 1 105 ? 3.648 21.914 40.637 1.00 47.78 461 LEU A C 1
ATOM 847 O O . LEU A 1 105 ? 4.249 21.821 41.713 1.00 48.78 461 LEU A O 1
ATOM 852 N N . ASP A 1 106 ? 3.032 20.871 40.075 1.00 46.54 462 ASP A N 1
ATOM 853 C CA . ASP A 1 106 ? 3.068 19.572 40.737 1.00 43.29 462 ASP A CA 1
ATOM 854 C C . ASP A 1 106 ? 4.485 19.013 40.767 1.00 46.38 462 ASP A C 1
ATOM 855 O O . ASP A 1 106 ? 4.930 18.496 41.799 1.00 54.40 462 ASP A O 1
ATOM 860 N N . ILE A 1 107 ? 5.217 19.129 39.658 1.00 42.24 463 ILE A N 1
ATOM 861 C CA . ILE A 1 107 ? 6.604 18.677 39.642 1.00 48.17 463 ILE A CA 1
ATOM 862 C C . ILE A 1 107 ? 7.465 19.585 40.510 1.00 45.02 463 ILE A C 1
ATOM 863 O O . ILE A 1 107 ? 8.379 19.123 41.203 1.00 50.83 463 ILE A O 1
ATOM 868 N N . MET A 1 108 ? 7.185 20.890 40.490 1.00 46.40 464 MET A N 1
ATOM 869 C CA . MET A 1 108 ? 7.903 21.820 41.353 1.00 43.06 464 MET A CA 1
ATOM 870 C C . MET A 1 108 ? 7.613 21.539 42.822 1.00 47.30 464 MET A C 1
ATOM 871 O O . MET A 1 108 ? 8.511 21.633 43.667 1.00 49.71 464 MET A O 1
ATOM 876 N N . PHE A 1 109 ? 6.364 21.191 43.141 1.00 50.16 465 PHE A N 1
ATOM 877 C CA . PHE A 1 109 ? 6.009 20.881 44.522 1.00 44.12 465 PHE A CA 1
ATOM 878 C C . PHE A 1 109 ? 6.762 19.655 45.021 1.00 51.04 465 PHE A C 1
ATOM 879 O O . PHE A 1 109 ? 7.257 19.640 46.155 1.00 51.09 465 PHE A O 1
ATOM 887 N N . ASN A 1 110 ? 6.873 18.621 44.183 1.00 48.03 466 ASN A N 1
ATOM 888 C CA . ASN A 1 110 ? 7.597 17.419 44.585 1.00 51.03 466 ASN A CA 1
ATOM 889 C C . ASN A 1 110 ? 9.095 17.676 44.675 1.00 44.99 466 ASN A C 1
ATOM 890 O O . ASN A 1 110 ? 9.766 17.147 45.567 1.00 67.27 466 ASN A O 1
ATOM 895 N N . GLN A 1 111 ? 9.639 18.481 43.761 1.00 41.73 467 GLN A N 1
ATOM 896 C CA . GLN A 1 111 ? 11.066 18.772 43.807 1.00 47.81 467 GLN A CA 1
ATOM 897 C C . GLN A 1 111 ? 11.421 19.575 45.052 1.00 48.73 467 GLN A C 1
ATOM 898 O O . GLN A 1 111 ? 12.499 19.392 45.628 1.00 51.86 467 GLN A O 1
ATOM 904 N N . PHE A 1 112 ? 10.524 20.464 45.484 1.00 44.84 468 PHE A N 1
ATOM 905 C CA . PHE A 1 112 ? 10.743 21.198 46.725 1.00 45.57 468 PHE A CA 1
ATOM 906 C C . PHE A 1 112 ? 10.758 20.255 47.921 1.00 54.26 468 PHE A C 1
ATOM 907 O O . PHE A 1 112 ? 11.629 20.353 48.793 1.00 52.79 468 PHE A O 1
ATOM 915 N N . LYS A 1 113 ? 9.797 19.327 47.976 1.00 45.14 469 LYS A N 1
ATOM 916 C CA . LYS A 1 113 ? 9.709 18.402 49.099 1.00 45.54 469 LYS A CA 1
ATOM 917 C C . LYS A 1 113 ? 10.872 17.419 49.141 1.00 53.21 469 LYS A C 1
ATOM 918 O O . LYS A 1 113 ? 11.165 16.872 50.209 1.00 65.73 469 LYS A O 1
ATOM 924 N N . GLU A 1 114 ? 11.537 17.176 48.012 1.00 53.70 470 GLU A N 1
ATOM 925 C CA . GLU A 1 114 ? 12.682 16.277 48.005 1.00 58.46 470 GLU A CA 1
ATOM 926 C C . GLU A 1 114 ? 13.940 16.926 48.563 1.00 50.30 470 GLU A C 1
ATOM 927 O O . GLU A 1 114 ? 14.852 16.210 48.991 1.00 58.33 470 GLU A O 1
ATOM 933 N N . GLY A 1 115 ? 14.010 18.255 48.568 1.00 45.25 471 GLY A N 1
ATOM 934 C CA . GLY A 1 115 ? 15.170 18.943 49.098 1.00 54.93 471 GLY A CA 1
ATOM 935 C C . GLY A 1 115 ? 16.403 18.894 48.228 1.00 57.87 471 GLY A C 1
ATOM 936 O O . GLY A 1 115 ? 17.485 19.259 48.693 1.00 65.39 471 GLY A O 1
ATOM 937 N N . THR A 1 116 ? 16.282 18.457 46.976 1.00 52.39 472 THR A N 1
ATOM 938 C CA . THR A 1 116 ? 17.455 18.390 46.113 1.00 56.41 472 THR A CA 1
ATOM 939 C C . THR A 1 116 ? 17.942 19.777 45.710 1.00 57.85 472 THR A C 1
ATOM 940 O O . THR A 1 116 ? 19.137 19.959 45.449 1.00 60.03 472 THR A O 1
ATOM 944 N N . ILE A 1 117 ? 17.047 20.764 45.663 1.00 56.75 473 ILE A N 1
ATOM 945 C CA . ILE A 1 117 ? 17.380 22.108 45.209 1.00 59.82 473 ILE A CA 1
ATOM 946 C C . ILE A 1 117 ? 17.081 23.174 46.249 1.00 59.80 473 ILE A C 1
ATOM 947 O O . ILE A 1 117 ? 17.253 24.364 45.963 1.00 61.49 473 ILE A O 1
ATOM 952 N N . GLY A 1 118 ? 16.635 22.795 47.439 1.00 54.09 474 GLY A N 1
ATOM 953 C CA . GLY A 1 118 ? 16.202 23.770 48.420 1.00 43.08 474 GLY A CA 1
ATOM 954 C C . GLY A 1 118 ? 14.710 24.026 48.328 1.00 44.06 474 GLY A C 1
ATOM 955 O O . GLY A 1 118 ? 13.939 23.224 47.793 1.00 60.74 474 GLY A O 1
ATOM 956 N N . HIS A 1 119 ? 14.299 25.178 48.856 1.00 42.45 475 HIS A N 1
ATOM 957 C CA . HIS A 1 119 ? 12.890 25.549 48.887 1.00 38.24 475 HIS A CA 1
ATOM 958 C C . HIS A 1 119 ? 12.602 26.840 48.136 1.00 34.77 475 HIS A C 1
ATOM 959 O O . HIS A 1 119 ? 11.522 27.418 48.306 1.00 40.32 475 HIS A O 1
ATOM 966 N N . ILE A 1 120 ? 13.531 27.310 47.312 1.00 38.00 476 ILE A N 1
ATOM 967 C CA . ILE A 1 120 ? 13.293 28.453 46.440 1.00 41.98 476 ILE A CA 1
ATOM 968 C C . ILE A 1 120 ? 13.894 28.143 45.077 1.00 41.67 476 ILE A C 1
ATOM 969 O O . ILE A 1 120 ? 15.030 27.666 44.984 1.00 40.61 476 ILE A O 1
ATOM 974 N N . ALA A 1 121 ? 13.126 28.391 44.023 1.00 46.85 477 ALA A N 1
ATOM 975 C CA . ALA A 1 121 ? 13.585 28.186 42.659 1.00 40.69 477 ALA A CA 1
ATOM 976 C C . ALA A 1 121 ? 13.366 29.461 41.865 1.00 49.51 477 ALA A C 1
ATOM 977 O O . ALA A 1 121 ? 12.334 30.125 42.009 1.00 48.27 477 ALA A O 1
ATOM 979 N N . PHE A 1 122 ? 14.340 29.804 41.035 1.00 34.74 478 PHE A N 1
ATOM 980 C CA . PHE A 1 122 ? 14.246 30.988 40.200 1.00 39.38 478 PHE A CA 1
ATOM 981 C C . PHE A 1 122 ? 13.822 30.597 38.792 1.00 43.59 478 PHE A C 1
ATOM 982 O O . PHE A 1 122 ? 14.113 29.498 38.314 1.00 38.05 478 PHE A O 1
ATOM 990 N N . VAL A 1 123 ? 13.106 31.505 38.140 1.00 41.80 479 VAL A N 1
ATOM 991 C CA . VAL A 1 123 ? 12.476 31.245 36.853 1.00 46.07 479 VAL A CA 1
ATOM 992 C C . VAL A 1 123 ? 13.2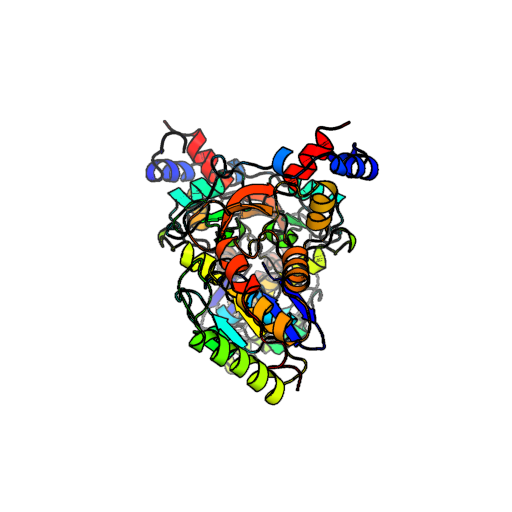35 32.029 35.794 1.00 54.04 479 VAL A C 1
ATOM 993 O O . VAL A 1 123 ? 13.264 33.266 35.827 1.00 48.92 479 VAL A O 1
ATOM 997 N N . HIS A 1 124 ? 13.854 31.314 34.858 1.00 41.71 480 HIS A N 1
ATOM 998 C CA . HIS A 1 124 ? 14.621 31.939 33.794 1.00 51.63 480 HIS A CA 1
ATOM 999 C C . HIS A 1 124 ? 14.072 31.534 32.432 1.00 51.18 480 HIS A C 1
ATOM 1000 O O . HIS A 1 124 ? 13.322 30.562 32.299 1.00 42.13 480 HIS A O 1
ATOM 1007 N N . ARG A 1 125 ? 14.456 32.307 31.420 1.00 51.21 481 ARG A N 1
ATOM 1008 C CA . ARG A 1 125 ? 14.131 32.017 30.034 1.00 49.28 481 ARG A CA 1
ATOM 1009 C C . ARG A 1 125 ? 15.380 32.211 29.190 1.00 51.28 481 ARG A C 1
ATOM 1010 O O . ARG A 1 125 ? 16.303 32.936 29.568 1.00 50.67 481 ARG A O 1
ATOM 1018 N N . VAL A 1 126 ? 15.403 31.544 28.041 1.00 50.20 482 VAL A N 1
ATOM 1019 C CA . VAL A 1 126 ? 16.502 31.672 27.094 1.00 51.61 482 VAL A CA 1
ATOM 1020 C C . VAL A 1 126 ? 16.204 32.869 26.200 1.00 58.23 482 VAL A C 1
ATOM 1021 O O . VAL A 1 126 ? 15.245 32.853 25.424 1.00 58.79 482 VAL A O 1
ATOM 1025 N N . ASN A 1 127 ? 17.016 33.915 26.322 1.00 62.70 483 ASN A N 1
ATOM 1026 C CA . ASN A 1 127 ? 16.908 35.086 25.460 1.00 68.04 483 ASN A CA 1
ATOM 1027 C C . ASN A 1 127 ? 17.826 34.874 24.263 1.00 68.30 483 ASN A C 1
ATOM 1028 O O . ASN A 1 127 ? 19.054 34.882 24.402 1.00 63.98 483 ASN A O 1
ATOM 1033 N N . ASN A 1 128 ? 17.231 34.676 23.089 1.00 80.09 484 ASN A N 1
ATOM 1034 C CA . ASN A 1 128 ? 17.975 34.391 21.870 1.00 81.39 484 ASN A CA 1
ATOM 1035 C C . ASN A 1 128 ? 17.736 35.465 20.813 1.00 96.54 484 ASN A C 1
ATOM 1036 O O . ASN A 1 128 ? 17.836 35.201 19.614 1.00 109.02 484 ASN A O 1
ATOM 1041 N N . GLU A 1 129 ? 17.416 36.684 21.244 1.00 91.45 485 GLU A N 1
ATOM 1042 C CA . GLU A 1 129 ? 17.218 37.779 20.302 1.00 98.65 485 GLU A CA 1
ATOM 1043 C C . GLU A 1 129 ? 18.507 38.555 20.057 1.00 110.51 485 GLU A C 1
ATOM 1044 O O . GLU A 1 129 ? 18.896 38.765 18.904 1.00 112.70 485 GLU A O 1
ATOM 1050 N N . GLY A 1 130 ? 19.173 38.989 21.124 1.00 92.34 486 GLY A N 1
ATOM 1051 C CA . GLY A 1 130 ? 20.445 39.669 20.987 1.00 81.57 486 GLY A CA 1
ATOM 1052 C C . GLY A 1 130 ? 21.484 38.790 20.324 1.00 96.23 486 GLY A C 1
ATOM 1053 O O . GLY A 1 130 ? 21.657 37.632 20.716 1.00 110.27 486 GLY A O 1
ATOM 1054 N N . ASP A 1 131 ? 22.169 39.319 19.311 1.00 102.82 487 ASP A N 1
ATOM 1055 C CA . ASP A 1 131 ? 23.154 38.527 18.586 1.00 109.47 487 ASP A CA 1
ATOM 1056 C C . ASP A 1 131 ? 24.262 38.067 19.525 1.00 114.42 487 ASP A C 1
ATOM 1057 O O . ASP A 1 131 ? 24.707 38.810 20.404 1.00 129.67 487 ASP A O 1
ATOM 1062 N N . GLY A 1 132 ? 24.698 36.833 19.336 1.00 91.56 488 GLY A N 1
ATOM 1063 C CA . GLY A 1 132 ? 25.642 36.186 20.221 1.00 72.95 488 GLY A CA 1
ATOM 1064 C C . GLY A 1 132 ? 25.086 34.878 20.740 1.00 63.98 488 GLY A C 1
ATOM 1065 O O . GLY A 1 132 ? 24.040 34.393 20.299 1.00 65.08 488 GLY A O 1
ATOM 1066 N N . ASP A 1 133 ? 25.810 34.295 21.689 1.00 57.22 489 ASP A N 1
ATOM 1067 C CA . ASP A 1 133 ? 25.363 33.047 22.286 1.00 53.06 489 ASP A CA 1
ATOM 1068 C C . ASP A 1 133 ? 24.028 33.259 22.995 1.00 52.44 489 ASP A C 1
ATOM 1069 O O . ASP A 1 133 ? 23.795 34.329 23.571 1.00 49.98 489 ASP A O 1
ATOM 1074 N N . PRO A 1 134 ? 23.123 32.283 22.954 1.00 54.67 490 PRO A N 1
ATOM 1075 C CA . PRO A 1 134 ? 21.911 32.383 23.772 1.00 50.67 490 PRO A CA 1
ATOM 1076 C C . PRO A 1 134 ? 22.280 32.396 25.247 1.00 56.88 490 PRO A C 1
ATOM 1077 O O . PRO A 1 134 ? 23.193 31.691 25.683 1.00 60.78 490 PRO A O 1
ATOM 1081 N N . PHE A 1 135 ? 21.574 33.220 26.016 1.00 53.55 491 PHE A N 1
ATOM 1082 C CA . PHE A 1 135 ? 21.859 33.378 27.433 1.00 59.92 491 PHE A CA 1
ATOM 1083 C C . PHE A 1 135 ? 20.572 33.291 28.239 1.00 55.64 491 PHE A C 1
ATOM 1084 O O . PHE A 1 135 ? 19.481 33.581 27.740 1.00 57.41 491 PHE A O 1
ATOM 1092 N N . TYR A 1 136 ? 20.718 32.878 29.493 1.00 64.42 492 TYR A N 1
ATOM 1093 C CA . TYR A 1 136 ? 19.592 32.789 30.408 1.00 54.19 492 TYR A CA 1
ATOM 1094 C C . TYR A 1 136 ? 19.245 34.164 30.967 1.00 53.77 492 TYR A C 1
ATOM 1095 O O . TYR A 1 136 ? 20.116 35.007 31.196 1.00 52.68 492 TYR A O 1
ATOM 1104 N N . GLU A 1 137 ? 17.951 34.381 31.188 1.00 55.43 493 GLU A N 1
ATOM 1105 C CA . GLU A 1 137 ? 17.447 35.638 31.729 1.00 53.87 493 GLU A CA 1
ATOM 1106 C C . GLU A 1 137 ? 16.419 35.320 32.802 1.00 58.52 493 GLU A C 1
ATOM 1107 O O . GLU A 1 137 ? 15.369 34.743 32.500 1.00 56.57 493 GLU A O 1
ATOM 1113 N N . THR A 1 138 ? 16.718 35.687 34.047 1.00 56.75 494 THR A N 1
ATOM 1114 C CA . THR A 1 138 ? 15.811 35.418 35.155 1.00 49.87 494 THR A CA 1
ATOM 1115 C C . THR A 1 138 ? 14.629 36.379 35.108 1.00 44.25 494 THR A C 1
ATOM 1116 O O . THR A 1 138 ? 14.805 37.586 34.915 1.00 52.77 494 THR A O 1
ATOM 1120 N N . VAL A 1 139 ? 13.423 35.841 35.278 1.00 47.66 495 VAL A N 1
ATOM 1121 C CA . VAL A 1 139 ? 12.216 36.655 35.253 1.00 45.00 495 VAL A CA 1
ATOM 1122 C C . VAL A 1 139 ? 11.444 36.618 36.564 1.00 45.74 495 VAL A C 1
ATOM 1123 O O . VAL A 1 139 ? 10.584 37.486 36.782 1.00 46.57 495 VAL A O 1
ATOM 1127 N N . GLY A 1 140 ? 11.703 35.663 37.446 1.00 42.99 496 GLY A N 1
ATOM 1128 C CA . GLY A 1 140 ? 10.965 35.605 38.690 1.00 43.00 496 GLY A CA 1
ATOM 1129 C C . GLY A 1 140 ? 11.512 34.543 39.614 1.00 41.38 496 GLY A C 1
ATOM 1130 O O . GLY A 1 140 ? 12.537 33.919 39.340 1.00 43.22 496 GLY A O 1
ATOM 1131 N N . LEU A 1 141 ? 10.806 34.349 40.724 1.00 44.73 497 LEU A N 1
ATOM 1132 C CA . LEU A 1 141 ? 11.197 33.368 41.722 1.00 49.90 497 LEU A CA 1
ATOM 1133 C C . LEU A 1 141 ? 9.951 32.723 42.305 1.00 39.78 497 LEU A C 1
ATOM 1134 O O . LEU A 1 141 ? 8.904 33.362 42.439 1.00 40.74 497 LEU A O 1
ATOM 1139 N N . VAL A 1 142 ? 10.074 31.445 42.648 1.00 38.43 498 VAL A N 1
ATOM 1140 C CA . VAL A 1 142 ? 9.000 30.682 43.267 1.00 48.43 498 VAL A CA 1
ATOM 1141 C C . VAL A 1 142 ? 9.567 29.953 44.479 1.00 42.64 498 VAL A C 1
ATOM 1142 O O . VAL A 1 142 ? 10.705 29.469 44.450 1.00 39.23 498 VAL A O 1
ATOM 1146 N N . THR A 1 143 ? 8.785 29.898 45.552 1.00 42.95 499 THR A N 1
ATOM 1147 C CA . THR A 1 143 ? 9.194 29.248 46.786 1.00 39.31 499 THR A CA 1
ATOM 1148 C C . THR A 1 143 ? 8.214 28.138 47.134 1.00 39.04 499 THR A C 1
ATOM 1149 O O . THR A 1 143 ? 7.105 28.067 46.598 1.00 47.26 499 THR A O 1
ATOM 1153 N N . LEU A 1 144 ? 8.644 27.265 48.047 1.00 44.25 500 LEU A N 1
ATOM 1154 C CA . LEU A 1 144 ? 7.738 26.251 48.575 1.00 39.15 500 LEU A CA 1
ATOM 1155 C C . LEU A 1 144 ? 6.537 26.897 49.254 1.00 42.24 500 LEU A C 1
ATOM 1156 O O . LEU A 1 144 ? 5.415 26.384 49.168 1.00 39.65 500 LEU A O 1
ATOM 1161 N N . GLU A 1 145 ? 6.753 28.036 49.920 1.00 41.52 501 GLU A N 1
ATOM 1162 C CA . GLU A 1 145 ? 5.648 28.748 50.553 1.00 51.98 501 GLU A CA 1
ATOM 1163 C C . GLU A 1 145 ? 4.638 29.234 49.521 1.00 51.03 501 GLU A C 1
ATOM 1164 O O . GLU A 1 145 ? 3.432 29.256 49.790 1.00 53.28 501 GLU A O 1
ATOM 1170 N N . ASP A 1 146 ? 5.113 29.641 48.339 1.00 44.85 502 ASP A N 1
ATOM 1171 C CA . ASP A 1 146 ? 4.194 30.049 47.280 1.00 49.12 502 ASP A CA 1
ATOM 1172 C C . ASP A 1 146 ? 3.301 28.891 46.856 1.00 52.94 502 ASP A C 1
ATOM 1173 O O . ASP A 1 146 ? 2.109 29.080 46.585 1.00 54.14 502 ASP A O 1
ATOM 1178 N N . VAL A 1 147 ? 3.861 27.682 46.795 1.00 46.30 503 VAL A N 1
ATOM 1179 C CA . VAL A 1 147 ? 3.072 26.514 46.425 1.00 50.14 503 VAL A CA 1
ATOM 1180 C C . VAL A 1 147 ? 2.079 26.167 47.529 1.00 58.17 503 VAL A C 1
ATOM 1181 O O . VAL A 1 147 ? 0.941 25.764 47.257 1.00 56.02 503 VAL A O 1
ATOM 1185 N N . ILE A 1 148 ? 2.490 26.325 48.789 1.00 56.76 504 ILE A N 1
ATOM 1186 C CA . ILE A 1 148 ? 1.631 25.949 49.908 1.00 56.96 504 ILE A CA 1
ATOM 1187 C C . ILE A 1 148 ? 0.392 26.836 49.960 1.00 62.64 504 ILE A C 1
ATOM 1188 O O . ILE A 1 148 ? -0.731 26.349 50.136 1.00 63.00 504 ILE A O 1
ATOM 1193 N N . GLU A 1 149 ? 0.573 28.151 49.809 1.00 54.82 505 GLU A N 1
ATOM 1194 C CA . GLU A 1 149 ? -0.578 29.049 49.858 1.00 68.15 505 GLU A CA 1
ATOM 1195 C C . GLU A 1 149 ? -1.470 28.883 48.635 1.00 66.51 505 GLU A C 1
ATOM 1196 O O . GLU A 1 149 ? -2.668 29.177 48.701 1.00 72.14 505 GLU A O 1
ATOM 1202 N N . GLU A 1 150 ? -0.912 28.412 47.517 1.00 59.35 506 GLU A N 1
ATOM 1203 C CA . GLU A 1 150 ? -1.752 28.055 46.379 1.00 66.19 506 GLU A CA 1
ATOM 1204 C C . GLU A 1 150 ? -2.623 26.849 46.707 1.00 66.59 506 GLU A C 1
ATOM 1205 O O . GLU A 1 150 ? -3.784 26.778 46.287 1.00 70.74 506 GLU A O 1
ATOM 1211 N N . LEU A 1 151 ? -2.080 25.897 47.468 1.00 60.37 507 LEU A N 1
ATOM 1212 C CA . LEU A 1 151 ? -2.874 24.765 47.932 1.00 69.65 507 LEU A CA 1
ATOM 1213 C C . LEU A 1 151 ? -3.921 25.191 48.953 1.00 72.92 507 LEU A C 1
ATOM 1214 O O . LEU A 1 151 ? -5.022 24.629 48.982 1.00 78.51 507 LEU A O 1
ATOM 1219 N N . ILE A 1 152 ? -3.601 26.174 49.795 1.00 78.66 508 ILE A N 1
ATOM 1220 C CA . ILE A 1 152 ? -4.531 26.598 50.836 1.00 82.37 508 ILE A CA 1
ATOM 1221 C C . ILE A 1 152 ? -5.662 27.434 50.249 1.00 82.24 508 ILE A C 1
ATOM 1222 O O . ILE A 1 152 ? -6.823 27.297 50.651 1.00 89.04 508 ILE A O 1
ATOM 1227 N N . GLN A 1 153 ? -5.353 28.300 49.283 1.00 78.84 509 GLN A N 1
ATOM 1228 C CA . GLN A 1 153 ? -6.355 29.132 48.629 1.00 77.73 509 GLN A CA 1
ATOM 1229 C C . GLN A 1 153 ? -7.291 28.369 47.698 1.00 86.86 509 GLN A C 1
ATOM 1230 O O . GLN A 1 153 ? -8.112 28.999 47.020 1.00 89.01 509 GLN A O 1
ATOM 1236 N N . ALA A 1 154 ? -7.193 27.036 47.641 1.00 98.96 510 ALA A N 1
ATOM 1237 C CA . ALA A 1 154 ? -7.922 26.267 46.640 1.00 98.53 510 ALA A CA 1
ATOM 1238 C C . ALA A 1 154 ? -8.685 25.090 47.242 1.00 100.54 510 ALA A C 1
ATOM 1239 O O . ALA A 1 154 ? -9.041 24.158 46.511 1.00 102.32 510 ALA A O 1
ATOM 1241 N N . GLU A 1 155 ? -8.949 25.105 48.545 1.00 99.05 511 GLU A N 1
ATOM 1242 C CA . GLU A 1 155 ? -9.724 24.037 49.160 1.00 101.30 511 GLU A CA 1
ATOM 1243 C C . GLU A 1 155 ? -11.185 24.128 48.733 1.00 101.15 511 GLU A C 1
ATOM 1244 O O . GLU A 1 155 ? -11.787 25.207 48.757 1.00 103.34 511 GLU A O 1
ATOM 1247 N N . ILE A 1 156 ? -11.752 22.992 48.339 1.00 94.11 512 ILE A N 1
ATOM 1248 C CA . ILE A 1 156 ? -13.131 22.942 47.871 1.00 91.37 512 ILE A CA 1
ATOM 1249 C C . ILE A 1 156 ? -14.099 22.867 49.049 1.00 93.87 512 ILE A C 1
ATOM 1250 O O . ILE A 1 156 ? -13.783 22.297 50.095 1.00 90.57 512 ILE A O 1
ATOM 1252 N N . GLY B 1 1 ? 13.249 50.593 55.555 1.00 100.94 357 GLY B N 1
ATOM 1253 C CA . GLY B 1 1 ? 12.101 51.426 55.248 1.00 87.95 357 GLY B CA 1
ATOM 1254 C C . GLY B 1 1 ? 11.679 52.320 56.399 1.00 100.24 357 GLY B C 1
ATOM 1255 O O . GLY B 1 1 ? 12.005 53.508 56.416 1.00 105.45 357 GLY B O 1
ATOM 1256 N N . PRO B 1 2 ? 10.947 51.753 57.363 1.00 98.14 358 PRO B N 1
ATOM 1257 C CA . PRO B 1 2 ? 10.491 52.569 58.500 1.00 88.39 358 PRO B CA 1
ATOM 1258 C C . PRO B 1 2 ? 11.627 53.069 59.371 1.00 81.52 358 PRO B C 1
ATOM 1259 O O . PRO B 1 2 ? 11.538 54.180 59.908 1.00 89.15 358 PRO B O 1
ATOM 1263 N N . LEU B 1 3 ? 12.696 52.284 59.522 1.00 85.72 359 LEU B N 1
ATOM 1264 C CA . LEU B 1 3 ? 13.815 52.678 60.368 1.00 94.45 359 LEU B CA 1
ATOM 1265 C C . LEU B 1 3 ? 14.688 53.749 59.730 1.00 90.58 359 LEU B C 1
ATOM 1266 O O . LEU B 1 3 ? 15.490 54.377 60.430 1.00 83.73 359 LEU B O 1
ATOM 1271 N N . GLY B 1 4 ? 14.555 53.970 58.421 1.00 106.70 360 GLY B N 1
ATOM 1272 C CA . GLY B 1 4 ? 15.262 55.063 57.782 1.00 97.11 360 GLY B CA 1
ATOM 1273 C C . GLY B 1 4 ? 14.705 56.428 58.122 1.00 102.01 360 GLY B C 1
ATOM 1274 O O . GLY B 1 4 ? 15.408 57.430 57.958 1.00 109.44 360 GLY B O 1
ATOM 1275 N N . SER B 1 5 ? 13.460 56.488 58.598 1.00 107.26 361 SER B N 1
ATOM 1276 C CA . SER B 1 5 ? 12.832 57.753 58.956 1.00 112.11 361 SER B CA 1
ATOM 12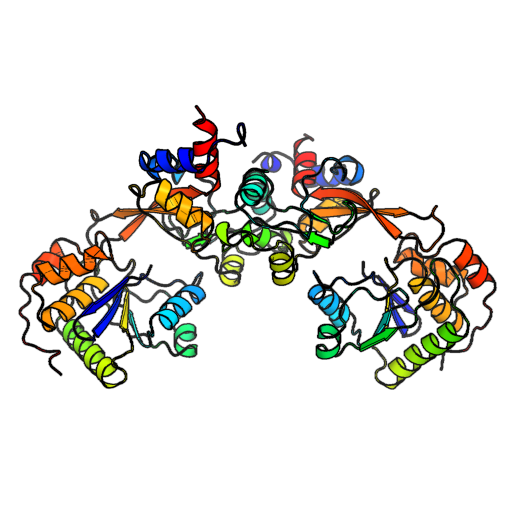77 C C . SER B 1 5 ? 13.049 58.138 60.413 1.00 110.81 361 SER B C 1
ATOM 1278 O O . SER B 1 5 ? 12.898 59.317 60.756 1.00 115.89 361 SER B O 1
ATOM 1281 N N . VAL B 1 6 ? 13.394 57.188 61.270 1.00 100.76 362 VAL B N 1
ATOM 1282 C CA . VAL B 1 6 ? 13.615 57.473 62.682 1.00 101.54 362 VAL B CA 1
ATOM 1283 C C . VAL B 1 6 ? 15.099 57.726 62.910 1.00 90.15 362 VAL B C 1
ATOM 1284 O O . VAL B 1 6 ? 15.963 57.216 62.187 1.00 88.73 362 VAL B O 1
ATOM 1288 N N . ASN B 1 7 ? 15.397 58.543 63.917 1.00 70.05 363 ASN B N 1
ATOM 1289 C CA . ASN B 1 7 ? 16.773 58.778 64.335 1.00 67.50 363 ASN B CA 1
ATOM 1290 C C . ASN B 1 7 ? 17.205 57.612 65.215 1.00 63.55 363 ASN B C 1
ATOM 1291 O O . ASN B 1 7 ? 16.678 57.427 66.317 1.00 72.75 363 ASN B O 1
ATOM 1296 N N . ILE B 1 8 ? 18.161 56.820 64.728 1.00 71.58 364 ILE B N 1
ATOM 1297 C CA . ILE B 1 8 ? 18.604 55.652 65.482 1.00 70.62 364 ILE B CA 1
ATOM 1298 C C . ILE B 1 8 ? 19.347 56.077 66.741 1.00 59.14 364 ILE B C 1
ATOM 1299 O O . ILE B 1 8 ? 19.171 55.481 67.811 1.00 59.04 364 ILE B O 1
ATOM 1304 N N . ILE B 1 9 ? 20.173 57.120 66.644 1.00 53.46 365 ILE B N 1
ATOM 1305 C CA . ILE B 1 9 ? 20.951 57.559 67.800 1.00 58.92 365 ILE B CA 1
ATOM 1306 C C . ILE B 1 9 ? 20.024 57.999 68.927 1.00 51.91 365 ILE B C 1
ATOM 1307 O O . ILE B 1 9 ? 20.184 57.587 70.082 1.00 49.87 365 ILE B O 1
ATOM 1312 N N . SER B 1 10 ? 19.029 58.832 68.608 1.00 53.11 366 SER B N 1
ATOM 1313 C CA . SER B 1 10 ? 18.065 59.238 69.627 1.00 57.34 366 SER B CA 1
ATOM 1314 C C . SER B 1 10 ? 17.191 58.068 70.057 1.00 62.84 366 SER B C 1
ATOM 1315 O O . SER B 1 10 ? 16.906 57.905 71.250 1.00 54.30 366 SER B O 1
ATOM 1318 N N . GLY B 1 11 ? 16.756 57.243 69.102 1.00 47.23 367 GLY B N 1
ATOM 1319 C CA . GLY B 1 11 ? 15.946 56.089 69.452 1.00 44.85 367 GLY B CA 1
ATOM 1320 C C . GLY B 1 11 ? 16.683 55.109 70.343 1.00 51.42 367 GLY B C 1
ATOM 1321 O O . GLY B 1 11 ? 16.106 54.554 71.282 1.00 49.22 367 GLY B O 1
ATOM 1322 N N . ALA B 1 12 ? 17.969 54.882 70.062 1.00 50.69 368 ALA B N 1
ATOM 1323 C CA . ALA B 1 12 ? 18.757 53.973 70.887 1.00 44.83 368 ALA B CA 1
ATOM 1324 C C . ALA B 1 12 ? 19.001 54.545 72.277 1.00 43.00 368 ALA B C 1
ATOM 1325 O O . ALA B 1 12 ? 19.132 53.784 73.242 1.00 48.77 368 ALA B O 1
ATOM 1327 N N . LEU B 1 13 ? 19.073 55.873 72.401 1.00 46.90 369 LEU B N 1
ATOM 1328 C CA . LEU B 1 13 ? 19.175 56.478 73.725 1.00 41.80 369 LEU B CA 1
ATOM 1329 C C . LEU B 1 13 ? 17.927 56.199 74.550 1.00 38.69 369 LEU B C 1
ATOM 1330 O O . LEU B 1 13 ? 18.020 55.887 75.743 1.00 43.04 369 LEU B O 1
ATOM 1335 N N . GLU B 1 14 ? 16.749 56.299 73.933 1.00 40.89 370 GLU B N 1
ATOM 1336 C CA . GLU B 1 14 ? 15.516 56.053 74.669 1.00 43.21 370 GLU B CA 1
ATOM 1337 C C . GLU B 1 14 ? 15.309 54.574 74.970 1.00 40.91 370 GLU B C 1
ATOM 1338 O O . GLU B 1 14 ? 14.469 54.241 75.813 1.00 52.94 370 GLU B O 1
ATOM 1344 N N . LEU B 1 15 ? 16.049 53.680 74.306 1.00 39.85 371 LEU B N 1
ATOM 1345 C CA . LEU B 1 15 ? 15.969 52.264 74.648 1.00 35.62 371 LEU B CA 1
ATOM 1346 C C . LEU B 1 15 ? 16.532 51.976 76.033 1.00 44.03 371 LEU B C 1
ATOM 1347 O O . LEU B 1 15 ? 16.218 50.930 76.608 1.00 44.89 371 LEU B O 1
ATOM 1352 N N . ARG B 1 16 ? 17.353 52.878 76.579 1.00 36.27 372 ARG B N 1
ATOM 1353 C CA . ARG B 1 16 ? 17.925 52.656 77.903 1.00 46.62 372 ARG B CA 1
ATOM 1354 C C . ARG B 1 16 ? 16.850 52.651 78.982 1.00 47.82 372 ARG B C 1
ATOM 1355 O O . ARG B 1 16 ? 17.014 51.999 80.020 1.00 43.73 372 ARG B O 1
ATOM 1363 N N . LYS B 1 17 ? 15.744 53.356 78.746 1.00 48.70 373 LYS B N 1
ATOM 1364 C CA . LYS B 1 17 ? 14.641 53.456 79.693 1.00 43.61 373 LYS B CA 1
ATOM 1365 C C . LYS B 1 17 ? 13.753 52.218 79.716 1.00 45.07 373 LYS B C 1
ATOM 1366 O O . LYS B 1 17 ? 12.840 52.149 80.546 1.00 42.44 373 LYS B O 1
ATOM 1372 N N . LYS B 1 18 ? 13.985 51.252 78.832 1.00 40.37 374 LYS B N 1
ATOM 1373 C CA . LYS B 1 18 ? 13.198 50.033 78.784 1.00 40.57 374 LYS B CA 1
ATOM 1374 C C . LYS B 1 18 ? 14.107 48.820 78.930 1.00 36.29 374 LYS B C 1
ATOM 1375 O O . LYS B 1 18 ? 15.330 48.908 78.788 1.00 41.48 374 LYS B O 1
ATOM 1381 N N . THR B 1 19 ? 13.489 47.681 79.220 1.00 36.96 375 THR B N 1
ATOM 1382 C CA . THR B 1 19 ? 14.186 46.418 79.401 1.00 40.60 375 THR B CA 1
ATOM 1383 C C . THR B 1 19 ? 13.616 45.380 78.442 1.00 48.49 375 THR B C 1
ATOM 1384 O O . THR B 1 19 ? 12.576 45.588 77.812 1.00 45.84 375 THR B O 1
ATOM 1388 N N . VAL B 1 20 ? 14.310 44.243 78.342 1.00 34.57 376 VAL B N 1
ATOM 1389 C CA . VAL B 1 20 ? 13.861 43.187 77.439 1.00 44.41 376 VAL B CA 1
ATOM 1390 C C . VAL B 1 20 ? 12.508 42.644 77.871 1.00 38.91 376 VAL B C 1
ATOM 1391 O O . VAL B 1 20 ? 11.728 42.170 77.038 1.00 49.19 376 VAL B O 1
ATOM 1395 N N . ALA B 1 21 ? 12.195 42.717 79.167 1.00 46.51 377 ALA B N 1
ATOM 1396 C CA . ALA B 1 21 ? 10.894 42.255 79.637 1.00 59.06 377 ALA B CA 1
ATOM 1397 C C . ALA B 1 21 ? 9.748 43.070 79.052 1.00 46.43 377 ALA B C 1
ATOM 1398 O O . ALA B 1 21 ? 8.620 42.571 78.982 1.00 58.19 377 ALA B O 1
ATOM 1400 N N . ASP B 1 22 ? 10.011 44.306 78.621 1.00 44.82 378 ASP B N 1
ATOM 1401 C CA . ASP B 1 22 ? 8.961 45.153 78.068 1.00 48.98 378 ASP B CA 1
ATOM 1402 C C . ASP B 1 22 ? 8.615 44.805 76.627 1.00 47.92 378 ASP B C 1
ATOM 1403 O O . ASP B 1 22 ? 7.512 45.131 76.178 1.00 52.47 378 ASP B O 1
ATOM 1408 N N . VAL B 1 23 ? 9.520 44.153 75.899 1.00 46.30 379 VAL B N 1
ATOM 1409 C CA . VAL B 1 23 ? 9.322 43.847 74.488 1.00 52.59 379 VAL B CA 1
ATOM 1410 C C . VAL B 1 23 ? 9.473 42.367 74.181 1.00 51.89 379 VAL B C 1
ATOM 1411 O O . VAL B 1 23 ? 9.322 41.971 73.021 1.00 53.67 379 VAL B O 1
ATOM 1415 N N . MET B 1 24 ? 9.768 41.537 75.175 1.00 45.99 380 MET B N 1
ATOM 1416 C CA . MET B 1 24 ? 9.974 40.124 74.908 1.00 43.66 380 MET B CA 1
ATOM 1417 C C . MET B 1 24 ? 8.642 39.417 74.680 1.00 51.46 380 MET B C 1
ATOM 1418 O O . MET B 1 24 ? 7.580 39.863 75.128 1.00 62.20 380 MET B O 1
ATOM 1423 N N . THR B 1 25 ? 8.712 38.301 73.964 1.00 51.70 381 THR B N 1
ATOM 1424 C CA . THR B 1 25 ? 7.584 37.391 73.832 1.00 55.19 381 THR B CA 1
ATOM 1425 C C . THR B 1 25 ? 7.681 36.348 74.937 1.00 57.35 381 THR B C 1
ATOM 1426 O O . THR B 1 25 ? 8.709 35.675 75.066 1.00 57.34 381 THR B O 1
ATOM 1430 N N . HIS B 1 26 ? 6.628 36.226 75.740 1.00 58.51 382 HIS B N 1
ATOM 1431 C CA . HIS B 1 26 ? 6.631 35.224 76.797 1.00 58.27 382 HIS B CA 1
ATOM 1432 C C . HIS B 1 26 ? 6.695 33.826 76.196 1.00 62.51 382 HIS B C 1
ATOM 1433 O O . HIS B 1 26 ? 6.196 33.576 75.095 1.00 54.50 382 HIS B O 1
ATOM 1440 N N . ILE B 1 27 ? 7.327 32.909 76.934 1.00 58.89 383 ILE B N 1
ATOM 1441 C CA . ILE B 1 27 ? 7.634 31.598 76.378 1.00 64.58 383 ILE B CA 1
ATOM 1442 C C . ILE B 1 27 ? 6.376 30.796 76.068 1.00 65.84 383 ILE B C 1
ATOM 1443 O O . ILE B 1 27 ? 6.423 29.879 75.239 1.00 69.46 383 ILE B O 1
ATOM 1448 N N . ASN B 1 28 ? 5.244 31.130 76.690 1.00 60.92 384 ASN B N 1
ATOM 1449 C CA . ASN B 1 28 ? 3.999 30.420 76.424 1.00 66.64 384 ASN B CA 1
ATOM 1450 C C . ASN B 1 28 ? 3.306 30.899 75.155 1.00 74.83 384 ASN B C 1
ATOM 1451 O O . ASN B 1 28 ? 2.413 30.206 74.655 1.00 65.94 384 ASN B O 1
ATOM 1456 N N . ASP B 1 29 ? 3.700 32.057 74.620 1.00 67.29 385 ASP B N 1
ATOM 1457 C CA . ASP B 1 29 ? 3.096 32.620 73.419 1.00 67.35 385 ASP B CA 1
ATOM 1458 C C . ASP B 1 29 ? 4.011 32.513 72.204 1.00 70.51 385 ASP B C 1
ATOM 1459 O O . ASP B 1 29 ? 3.777 33.188 71.196 1.00 72.97 385 ASP B O 1
ATOM 1464 N N . ALA B 1 30 ? 5.047 31.685 72.276 1.00 65.97 386 ALA B N 1
ATOM 1465 C CA . ALA B 1 30 ? 6.059 31.608 71.234 1.00 59.20 386 ALA B CA 1
ATOM 1466 C C . ALA B 1 30 ? 5.945 30.295 70.475 1.00 55.35 386 ALA B C 1
ATOM 1467 O O . ALA B 1 30 ? 5.739 29.234 71.074 1.00 63.35 386 ALA B O 1
ATOM 1469 N N . PHE B 1 31 ? 6.080 30.374 69.154 1.00 59.58 387 PHE B N 1
ATOM 1470 C CA . PHE B 1 31 ? 6.125 29.178 68.326 1.00 58.41 387 PHE B CA 1
ATOM 1471 C C . PHE B 1 31 ? 7.466 28.482 68.520 1.00 55.23 387 PHE B C 1
ATOM 1472 O O . PHE B 1 31 ? 8.522 29.074 68.272 1.00 54.33 387 PHE B O 1
ATOM 1480 N N . MET B 1 32 ? 7.429 27.235 68.986 1.00 55.90 388 MET B N 1
ATOM 1481 C CA . MET B 1 32 ? 8.639 26.465 69.236 1.00 56.90 388 MET B CA 1
ATOM 1482 C C . MET B 1 32 ? 8.407 25.018 68.825 1.00 56.58 388 MET B C 1
ATOM 1483 O O . MET B 1 32 ? 7.268 24.569 68.671 1.00 58.57 388 MET B O 1
ATOM 1488 N N . LEU B 1 33 ? 9.505 24.287 68.657 1.00 56.07 389 LEU B N 1
ATOM 1489 C CA . LEU B 1 33 ? 9.463 22.896 68.233 1.00 63.14 389 LEU B CA 1
ATOM 1490 C C . LEU B 1 33 ? 10.127 22.005 69.273 1.00 59.25 389 LEU B C 1
ATOM 1491 O O . LEU B 1 33 ? 11.057 22.420 69.970 1.00 62.44 389 LEU B O 1
ATOM 1496 N N . SER B 1 34 ? 9.641 20.771 69.364 1.00 60.70 390 SER B N 1
ATOM 1497 C CA . SER B 1 34 ? 10.211 19.784 70.268 1.00 59.53 390 SER B CA 1
ATOM 1498 C C . SER B 1 34 ? 11.381 19.083 69.593 1.00 63.79 390 SER B C 1
ATOM 1499 O O . SER B 1 34 ? 11.375 18.875 68.376 1.00 63.57 390 SER B O 1
ATOM 1502 N N . LEU B 1 35 ? 12.389 18.723 70.391 1.00 60.18 391 LEU B N 1
ATOM 1503 C CA . LEU B 1 35 ? 13.580 18.095 69.829 1.00 68.54 391 LEU B CA 1
ATOM 1504 C C . LEU B 1 35 ? 13.259 16.738 69.217 1.00 64.82 391 LEU B C 1
ATOM 1505 O O . LEU B 1 35 ? 13.975 16.274 68.321 1.00 83.50 391 LEU B O 1
ATOM 1510 N N . ASP B 1 36 ? 12.191 16.092 69.679 1.00 62.91 392 ASP B N 1
ATOM 1511 C CA . ASP B 1 36 ? 11.795 14.786 69.169 1.00 78.05 392 ASP B CA 1
ATOM 1512 C C . ASP B 1 36 ? 10.941 14.868 67.907 1.00 72.31 392 ASP B C 1
ATOM 1513 O O . ASP B 1 36 ? 10.461 13.831 67.436 1.00 75.66 392 ASP B O 1
ATOM 1518 N N . ALA B 1 37 ? 10.739 16.061 67.356 1.00 67.19 393 ALA B N 1
ATOM 1519 C CA . ALA B 1 37 ? 9.856 16.216 66.209 1.00 66.08 393 ALA B CA 1
ATOM 1520 C C . ALA B 1 37 ? 10.445 15.553 64.971 1.00 66.91 393 ALA B C 1
ATOM 1521 O O . ALA B 1 37 ? 11.662 15.520 64.772 1.00 66.19 393 ALA B O 1
ATOM 1523 N N . LEU B 1 38 ? 9.560 15.015 64.137 1.00 74.58 394 LEU B N 1
ATOM 1524 C CA . LEU B 1 38 ? 9.930 14.446 62.850 1.00 74.30 394 LEU B CA 1
ATOM 1525 C C . LEU B 1 38 ? 9.605 15.443 61.747 1.00 81.64 394 LEU B C 1
ATOM 1526 O O . LEU B 1 38 ? 8.535 16.059 61.748 1.00 84.28 394 LEU B O 1
ATOM 1528 N N . LEU B 1 39 ? 10.536 15.602 60.807 1.00 84.09 395 LEU B N 1
ATOM 1529 C CA . LEU B 1 39 ? 10.395 16.599 59.745 1.00 75.85 395 LEU B CA 1
ATOM 1530 C C . LEU B 1 39 ? 9.623 16.003 58.566 1.00 80.88 395 LEU B C 1
ATOM 1531 O O . LEU B 1 39 ? 10.149 15.773 57.474 1.00 79.55 395 LEU B O 1
ATOM 1536 N N . ASP B 1 40 ? 8.343 15.749 58.814 1.00 84.73 396 ASP B N 1
ATOM 1537 C CA . ASP B 1 40 ? 7.409 15.412 57.754 1.00 80.20 396 ASP B CA 1
ATOM 1538 C C . ASP B 1 40 ? 6.812 16.693 57.176 1.00 80.67 396 ASP B C 1
ATOM 1539 O O . ASP B 1 40 ? 6.992 17.789 57.714 1.00 78.68 396 ASP B O 1
ATOM 1544 N N . PHE B 1 41 ? 6.088 16.547 56.063 1.00 69.91 397 PHE B N 1
ATOM 1545 C CA . PHE B 1 41 ? 5.608 17.725 55.345 1.00 73.03 397 PHE B CA 1
ATOM 1546 C C . PHE B 1 41 ? 4.659 18.558 56.200 1.00 67.51 397 PHE B C 1
ATOM 1547 O O . PHE B 1 41 ? 4.655 19.791 56.108 1.00 64.23 397 PHE B O 1
ATOM 1555 N N . GLU B 1 42 ? 3.847 17.905 57.036 1.00 79.48 398 GLU B N 1
ATOM 1556 C CA . GLU B 1 42 ? 2.910 18.644 57.879 1.00 76.80 398 GLU B CA 1
ATOM 1557 C C . GLU B 1 42 ? 3.643 19.560 58.850 1.00 68.39 398 GLU B C 1
ATOM 1558 O O . GLU B 1 42 ? 3.225 20.702 59.072 1.00 76.24 398 GLU B O 1
ATOM 1564 N N . THR B 1 43 ? 4.741 19.079 59.438 1.00 62.59 399 THR B N 1
ATOM 1565 C CA . THR B 1 43 ? 5.519 19.923 60.339 1.00 77.33 399 THR B CA 1
ATOM 1566 C C . THR B 1 43 ? 6.316 20.963 59.563 1.00 65.02 399 THR B C 1
ATOM 1567 O O . THR B 1 43 ? 6.391 22.128 59.972 1.00 56.74 399 THR B O 1
ATOM 1571 N N . VAL B 1 44 ? 6.919 20.562 58.442 1.00 58.05 400 VAL B N 1
ATOM 1572 C CA . VAL B 1 44 ? 7.653 21.518 57.617 1.00 61.33 400 VAL B CA 1
ATOM 1573 C C . VAL B 1 44 ? 6.721 22.621 57.129 1.00 56.18 400 VAL B C 1
ATOM 1574 O O . VAL B 1 44 ? 7.104 23.795 57.071 1.00 57.75 400 VAL B O 1
ATOM 1578 N N . SER B 1 45 ? 5.476 22.267 56.800 1.00 56.67 401 SER B N 1
ATOM 1579 C CA . SER B 1 45 ? 4.507 23.275 56.379 1.00 63.97 401 SER B CA 1
ATOM 1580 C C . SER B 1 45 ? 4.184 24.243 57.511 1.00 67.39 401 SER B C 1
ATOM 1581 O O . SER B 1 45 ? 4.082 25.455 57.286 1.00 70.11 401 SER B O 1
ATOM 1584 N N . GLU B 1 46 ? 4.007 23.729 58.732 1.00 71.37 402 GLU B N 1
ATOM 1585 C CA . GLU B 1 46 ? 3.794 24.610 59.877 1.00 71.28 402 GLU B CA 1
ATOM 1586 C C . GLU B 1 46 ? 4.983 25.540 60.078 1.00 66.36 402 GLU B C 1
ATOM 1587 O O . GLU B 1 46 ? 4.813 26.713 60.428 1.00 79.32 402 GLU B O 1
ATOM 1593 N N . ILE B 1 47 ? 6.194 25.030 59.855 1.00 62.26 403 ILE B N 1
ATOM 1594 C CA . ILE B 1 47 ? 7.390 25.856 59.973 1.00 63.41 403 ILE B CA 1
ATOM 1595 C C . ILE B 1 47 ? 7.467 26.855 58.824 1.00 64.93 403 ILE B C 1
ATOM 1596 O O . ILE B 1 47 ? 7.692 28.052 59.038 1.00 70.25 403 ILE B O 1
ATOM 1601 N N . MET B 1 48 ? 7.284 26.375 57.588 1.00 66.21 404 MET B N 1
ATOM 1602 C CA . MET B 1 48 ? 7.434 27.240 56.420 1.00 65.50 404 MET B CA 1
ATOM 1603 C C . MET B 1 48 ? 6.400 28.357 56.405 1.00 69.91 404 MET B C 1
ATOM 1604 O O . MET B 1 48 ? 6.640 29.414 55.810 1.00 73.55 404 MET B O 1
ATOM 1609 N N . ASN B 1 49 ? 5.252 28.148 57.047 1.00 74.98 405 ASN B N 1
ATOM 1610 C CA . ASN B 1 49 ? 4.165 29.119 57.045 1.00 80.42 405 ASN B CA 1
ATOM 1611 C C . ASN B 1 49 ? 3.943 29.762 58.406 1.00 76.95 405 ASN B C 1
ATOM 1612 O O . ASN B 1 49 ? 2.915 30.416 58.613 1.00 87.76 405 ASN B O 1
ATOM 1617 N N . SER B 1 50 ? 4.874 29.590 59.341 1.00 80.91 406 SER B N 1
ATOM 1618 C CA . SER B 1 50 ? 4.796 30.297 60.609 1.00 80.44 406 SER B CA 1
ATOM 1619 C C . SER B 1 50 ? 5.273 31.737 60.504 1.00 82.53 406 SER B C 1
ATOM 1620 O O . SER B 1 50 ? 5.102 32.499 61.461 1.00 89.66 406 SER B O 1
ATOM 1623 N N . GLY B 1 51 ? 5.859 32.126 59.372 1.00 74.84 407 GLY B N 1
ATOM 1624 C CA . GLY B 1 51 ? 6.424 33.448 59.217 1.00 75.76 407 GLY B CA 1
ATOM 1625 C C . GLY B 1 51 ? 7.724 33.682 59.952 1.00 77.63 407 GLY B C 1
ATOM 1626 O O . GLY B 1 51 ? 8.242 34.804 59.915 1.00 86.30 407 GLY B O 1
ATOM 1627 N N . TYR B 1 52 ? 8.271 32.666 60.614 1.00 72.81 408 TYR B N 1
ATOM 1628 C CA . TYR B 1 52 ? 9.491 32.800 61.393 1.00 51.14 408 TYR B CA 1
ATOM 1629 C C . TYR B 1 52 ? 10.680 32.237 60.627 1.00 54.45 408 TYR B C 1
ATOM 1630 O O . TYR B 1 52 ? 10.578 31.195 59.974 1.00 63.95 408 TYR B O 1
ATOM 1639 N N . SER B 1 53 ? 11.809 32.935 60.717 1.00 52.25 409 SER B N 1
ATOM 1640 C CA . SER B 1 53 ? 13.061 32.448 60.155 1.00 43.61 409 SER B CA 1
ATOM 1641 C C . SER B 1 53 ? 13.855 31.618 61.150 1.00 47.57 409 SER B C 1
ATOM 1642 O O . SER B 1 53 ? 14.548 30.676 60.750 1.00 54.24 409 SER B O 1
ATO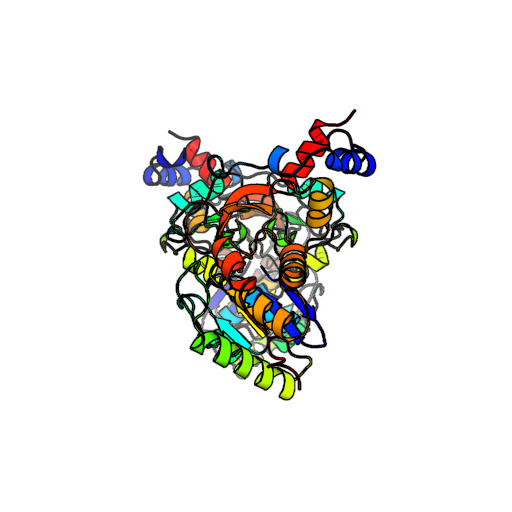M 1645 N N A ARG B 1 54 ? 13.782 31.955 62.434 0.50 48.28 410 ARG B N 1
ATOM 1646 N N B ARG B 1 54 ? 13.752 31.937 62.438 0.50 48.24 410 ARG B N 1
ATOM 1647 C CA A ARG B 1 54 ? 14.494 31.246 63.489 0.50 53.07 410 ARG B CA 1
ATOM 1648 C CA B ARG B 1 54 ? 14.491 31.253 63.491 0.50 53.16 410 ARG B CA 1
ATOM 1649 C C A ARG B 1 54 ? 13.492 30.784 64.535 0.50 52.08 410 ARG B C 1
ATOM 1650 C C B ARG B 1 54 ? 13.501 30.787 64.548 0.50 52.09 410 ARG B C 1
ATOM 1651 O O A ARG B 1 54 ? 12.734 31.597 65.075 0.50 56.51 410 ARG B O 1
ATOM 1652 O O B ARG B 1 54 ? 12.760 31.600 65.110 0.50 53.04 410 ARG B O 1
ATOM 1667 N N . ILE B 1 55 ? 13.487 29.485 64.813 1.00 39.98 411 ILE B N 1
ATOM 1668 C CA . ILE B 1 55 ? 12.510 28.859 65.692 1.00 47.33 411 ILE B CA 1
ATOM 1669 C C . ILE B 1 55 ? 13.250 28.201 66.847 1.00 55.09 411 ILE B C 1
ATOM 1670 O O . ILE B 1 55 ? 14.182 27.431 66.612 1.00 50.88 411 ILE B O 1
ATOM 1675 N N . PRO B 1 56 ? 12.867 28.466 68.094 1.00 49.05 412 PRO B N 1
ATOM 1676 C CA . PRO B 1 56 ? 13.498 27.778 69.223 1.00 49.75 412 PRO B CA 1
ATOM 1677 C C . PRO B 1 56 ? 13.116 26.307 69.264 1.00 46.72 412 PRO B C 1
ATOM 1678 O O . PRO B 1 56 ? 12.012 25.912 68.881 1.00 47.71 412 PRO B O 1
ATOM 1682 N N . VAL B 1 57 ? 14.052 25.493 69.744 1.00 48.60 413 VAL B N 1
ATOM 1683 C CA . VAL B 1 57 ? 13.861 24.055 69.894 1.00 48.78 413 VAL B CA 1
ATOM 1684 C C . VAL B 1 57 ? 14.032 23.715 71.368 1.00 50.37 413 VAL B C 1
ATOM 1685 O O . VAL B 1 57 ? 15.090 23.981 71.951 1.00 57.68 413 VAL B O 1
ATOM 1689 N N . TYR B 1 58 ? 12.997 23.134 71.969 1.00 53.07 414 TYR B N 1
ATOM 1690 C CA . TYR B 1 58 ? 13.022 22.764 73.375 1.00 59.89 414 TYR B CA 1
ATOM 1691 C C . TYR B 1 58 ? 13.099 21.250 73.524 1.00 67.58 414 TYR B C 1
ATOM 1692 O O . TYR B 1 58 ? 12.612 20.498 72.675 1.00 67.62 414 TYR B O 1
ATOM 1701 N N . ASP B 1 59 ? 13.719 20.812 74.619 1.00 65.81 415 ASP B N 1
ATOM 1702 C CA . ASP B 1 59 ? 13.905 19.396 74.923 1.00 67.66 415 ASP B CA 1
ATOM 1703 C C . ASP B 1 59 ? 13.140 19.079 76.202 1.00 71.37 415 ASP B C 1
ATOM 1704 O O . ASP B 1 59 ? 13.513 19.543 77.285 1.00 71.93 415 ASP B O 1
ATOM 1709 N N . GLY B 1 60 ? 12.079 18.288 76.078 1.00 70.98 416 GLY B N 1
ATOM 1710 C CA . GLY B 1 60 ? 11.259 17.947 77.223 1.00 73.50 416 GLY B CA 1
ATOM 1711 C C . GLY B 1 60 ? 10.282 19.043 77.592 1.00 79.46 416 GLY B C 1
ATOM 1712 O O . GLY B 1 60 ? 9.125 19.027 77.160 1.00 84.03 416 GLY B O 1
ATOM 1713 N N . ASP B 1 61 ? 10.737 20.004 78.390 1.00 83.91 417 ASP B N 1
ATOM 1714 C CA . ASP B 1 61 ? 9.920 21.131 78.812 1.00 82.51 417 ASP B CA 1
ATOM 1715 C C . ASP B 1 61 ? 10.186 22.330 77.909 1.00 69.19 417 ASP B C 1
ATOM 1716 O O . ASP B 1 61 ? 11.300 22.522 77.415 1.00 71.59 417 ASP B O 1
ATOM 1721 N N . ARG B 1 62 ? 9.142 23.138 77.698 1.00 66.62 418 ARG B N 1
ATOM 1722 C CA . ARG B 1 62 ? 9.259 24.285 76.801 1.00 62.11 418 ARG B CA 1
ATOM 1723 C C . ARG B 1 62 ? 10.278 25.299 77.302 1.00 65.43 418 ARG B C 1
ATOM 1724 O O . ARG B 1 62 ? 10.857 26.042 76.501 1.00 70.87 418 ARG B O 1
ATOM 1732 N N . LYS B 1 63 ? 10.511 25.347 78.612 1.00 66.96 419 LYS B N 1
ATOM 1733 C CA . LYS B 1 63 ? 11.508 26.242 79.185 1.00 58.56 419 LYS B CA 1
ATOM 1734 C C . LYS B 1 63 ? 12.931 25.719 79.029 1.00 56.32 419 LYS B C 1
ATOM 1735 O O . LYS B 1 63 ? 13.879 26.429 79.381 1.00 62.75 419 LYS B O 1
ATOM 1741 N N . ASN B 1 64 ? 13.103 24.505 78.511 1.00 57.58 420 ASN B N 1
ATOM 1742 C CA . ASN B 1 64 ? 14.427 23.924 78.309 1.00 61.14 420 ASN B CA 1
ATOM 1743 C C . ASN B 1 64 ? 14.847 24.108 76.850 1.00 63.32 420 ASN B C 1
ATOM 1744 O O . ASN B 1 64 ? 14.830 23.182 76.039 1.00 64.04 420 ASN B O 1
ATOM 1749 N N . ILE B 1 65 ? 15.216 25.345 76.521 1.00 57.64 421 ILE B N 1
ATOM 1750 C CA . ILE B 1 65 ? 15.667 25.663 75.169 1.00 53.96 421 ILE B CA 1
ATOM 1751 C C . ILE B 1 65 ? 17.080 25.129 74.983 1.00 58.94 421 ILE B C 1
ATOM 1752 O O . ILE B 1 65 ? 17.985 25.443 75.765 1.00 64.70 421 ILE B O 1
ATOM 1757 N N . VAL B 1 66 ? 17.281 24.324 73.939 1.00 50.67 422 VAL B N 1
ATOM 1758 C CA . VAL B 1 66 ? 18.576 23.715 73.686 1.00 52.58 422 VAL B CA 1
ATOM 1759 C C . VAL B 1 66 ? 19.233 24.227 72.406 1.00 54.70 422 VAL B C 1
ATOM 1760 O O . VAL B 1 66 ? 20.465 24.324 72.359 1.00 55.61 422 VAL B O 1
ATOM 1764 N N . THR B 1 67 ? 18.464 24.562 71.375 1.00 50.35 423 THR B N 1
ATOM 1765 C CA . THR B 1 67 ? 19.050 25.028 70.123 1.00 56.30 423 THR B CA 1
ATOM 1766 C C . THR B 1 67 ? 17.992 25.788 69.328 1.00 55.68 423 THR B C 1
ATOM 1767 O O . THR B 1 67 ? 16.908 26.098 69.834 1.00 48.38 423 THR B O 1
ATOM 1771 N N . LEU B 1 68 ? 18.320 26.092 68.074 1.00 47.37 424 LEU B N 1
ATOM 1772 C CA . LEU B 1 68 ? 17.441 26.803 67.161 1.00 53.93 424 LEU B CA 1
ATOM 1773 C C . LEU B 1 68 ? 17.374 26.055 65.839 1.00 57.05 424 LEU B C 1
ATOM 1774 O O . LEU B 1 68 ? 18.323 25.370 65.447 1.00 44.98 424 LEU B O 1
ATOM 1779 N N . LEU B 1 69 ? 16.245 26.197 65.153 1.00 49.01 425 LEU B N 1
ATOM 1780 C CA . LEU B 1 69 ? 16.078 25.692 63.796 1.00 44.41 425 LEU B CA 1
ATOM 1781 C C . LEU B 1 69 ? 15.889 26.875 62.860 1.00 49.82 425 LEU B C 1
ATOM 1782 O O . LEU B 1 69 ? 14.937 27.648 63.018 1.00 49.30 425 LEU B O 1
ATOM 1787 N N . TYR B 1 70 ? 16.792 27.018 61.898 1.00 40.29 426 TYR B N 1
ATOM 1788 C CA . TYR B 1 70 ? 16.655 28.040 60.875 1.00 52.44 426 TYR B CA 1
ATOM 1789 C C . TYR B 1 70 ? 15.980 27.452 59.642 1.00 45.53 426 TYR B C 1
ATOM 1790 O O . TYR B 1 70 ? 16.064 26.248 59.379 1.00 42.95 426 TYR B O 1
ATOM 1799 N N . ILE B 1 71 ? 15.294 28.318 58.892 1.00 49.72 427 ILE B N 1
ATOM 1800 C CA . ILE B 1 71 ? 14.663 27.886 57.647 1.00 45.18 427 ILE B CA 1
ATOM 1801 C C . ILE B 1 71 ? 15.696 27.269 56.716 1.00 43.88 427 ILE B C 1
ATOM 1802 O O . ILE B 1 71 ? 15.431 26.260 56.050 1.00 47.80 427 ILE B O 1
ATOM 1807 N N . LYS B 1 72 ? 16.898 27.852 56.673 1.00 42.14 428 LYS B N 1
ATOM 1808 C CA . LYS B 1 72 ? 17.971 27.309 55.846 1.00 46.35 428 LYS B CA 1
ATOM 1809 C C . LYS B 1 72 ? 18.275 25.856 56.193 1.00 56.13 428 LYS B C 1
ATOM 1810 O O . LYS B 1 72 ? 18.629 25.069 55.307 1.00 46.01 428 LYS B O 1
ATOM 1816 N N . ASP B 1 73 ? 18.131 25.478 57.468 1.00 50.68 429 ASP B N 1
ATOM 1817 C CA . ASP B 1 73 ? 18.396 24.099 57.866 1.00 45.50 429 ASP B CA 1
ATOM 1818 C C . ASP B 1 73 ? 17.379 23.130 57.270 1.00 48.19 429 ASP B C 1
ATOM 1819 O O . ASP B 1 73 ? 17.721 21.977 56.985 1.00 53.60 429 ASP B O 1
ATOM 1824 N N . LEU B 1 74 ? 16.132 23.571 57.078 1.00 59.96 430 LEU B N 1
ATOM 1825 C CA . LEU B 1 74 ? 15.125 22.691 56.491 1.00 58.79 430 LEU B CA 1
ATOM 1826 C C . LEU B 1 74 ? 15.385 22.440 55.014 1.00 65.63 430 LEU B C 1
ATOM 1827 O O . LEU B 1 74 ? 14.974 21.401 54.484 1.00 73.94 430 LEU B O 1
ATOM 1832 N N . ALA B 1 75 ? 16.033 23.379 54.331 1.00 73.12 431 ALA B N 1
ATOM 1833 C CA . ALA B 1 75 ? 16.454 23.128 52.963 1.00 72.46 431 ALA B CA 1
ATOM 1834 C C . ALA B 1 75 ? 17.371 21.914 52.928 1.00 76.29 431 ALA B C 1
ATOM 1835 O O . ALA B 1 75 ? 18.071 21.610 53.898 1.00 94.13 431 ALA B O 1
ATOM 1837 N N . PHE B 1 76 ? 17.337 21.201 51.802 1.00 57.97 432 PHE B N 1
ATOM 1838 C CA . PHE B 1 76 ? 18.142 20.001 51.585 1.00 74.91 432 PHE B CA 1
ATOM 1839 C C . PHE B 1 76 ? 17.693 18.841 52.470 1.00 57.45 432 PHE B C 1
ATOM 1840 O O . PHE B 1 76 ? 18.501 17.995 52.856 1.00 74.56 432 PHE B O 1
ATOM 1848 N N . VAL B 1 77 ? 16.398 18.785 52.779 1.00 61.02 433 VAL B N 1
ATOM 1849 C CA . VAL B 1 77 ? 15.803 17.701 53.550 1.00 52.80 433 VAL B CA 1
ATOM 1850 C C . VAL B 1 77 ? 14.603 17.168 52.778 1.00 68.63 433 VAL B C 1
ATOM 1851 O O . VAL B 1 77 ? 13.896 17.928 52.105 1.00 54.65 433 VAL B O 1
ATOM 1855 N N . ASP B 1 78 ? 14.386 15.856 52.861 1.00 56.48 434 ASP B N 1
ATOM 1856 C CA . ASP B 1 78 ? 13.284 15.188 52.180 1.00 58.75 434 ASP B CA 1
ATOM 1857 C C . ASP B 1 78 ? 12.152 14.966 53.176 1.00 58.49 434 ASP B C 1
ATOM 1858 O O . ASP B 1 78 ? 12.331 14.267 54.180 1.00 76.83 434 ASP B O 1
ATOM 1863 N N . THR B 1 79 ? 10.985 15.552 52.892 1.00 58.69 435 THR B N 1
ATOM 1864 C CA . THR B 1 79 ? 9.845 15.412 53.792 1.00 68.12 435 THR B CA 1
ATOM 1865 C C . THR B 1 79 ? 9.302 13.989 53.826 1.00 64.08 435 THR B C 1
ATOM 1866 O O . THR B 1 79 ? 8.618 13.624 54.788 1.00 68.60 435 THR B O 1
ATOM 1870 N N . ASP B 1 80 ? 9.586 13.181 52.801 1.00 68.99 436 ASP B N 1
ATOM 1871 C CA . ASP B 1 80 ? 9.160 11.787 52.823 1.00 75.29 436 ASP B CA 1
ATOM 1872 C C . ASP B 1 80 ? 9.985 10.963 53.802 1.00 73.64 436 ASP B C 1
ATOM 1873 O O . ASP B 1 80 ? 9.497 9.954 54.325 1.00 84.55 436 ASP B O 1
ATOM 1878 N N . ASP B 1 81 ? 11.229 11.370 54.061 1.00 79.51 437 ASP B N 1
ATOM 1879 C CA . ASP B 1 81 ? 12.099 10.626 54.964 1.00 83.67 437 ASP B CA 1
ATOM 1880 C C . ASP B 1 81 ? 11.709 10.779 56.428 1.00 75.94 437 ASP B C 1
ATOM 1881 O O . ASP B 1 81 ? 12.163 9.977 57.252 1.00 73.36 437 ASP B O 1
ATOM 1886 N N . ASN B 1 82 ? 10.883 11.769 56.766 1.00 75.12 438 ASN B N 1
ATOM 1887 C CA . ASN B 1 82 ? 10.505 12.045 58.151 1.00 79.43 438 ASN B CA 1
ATOM 1888 C C . ASN B 1 82 ? 11.747 12.170 59.029 1.00 78.47 438 ASN B C 1
ATOM 1889 O O . ASN B 1 82 ? 11.844 11.581 60.108 1.00 80.79 438 ASN B O 1
ATOM 1894 N N . THR B 1 83 ? 12.712 12.939 58.538 1.00 74.87 439 THR B N 1
ATOM 1895 C CA . THR B 1 83 ? 13.990 13.072 59.221 1.00 76.73 439 THR B CA 1
ATOM 1896 C C . THR B 1 83 ? 13.781 13.643 60.621 1.00 76.38 439 THR B C 1
ATOM 1897 O O . THR B 1 83 ? 13.040 14.622 60.783 1.00 73.44 439 THR B O 1
ATOM 1901 N N . PRO B 1 84 ? 14.393 13.059 61.650 1.00 71.62 440 PRO B N 1
ATOM 1902 C CA . PRO B 1 84 ? 14.217 13.590 63.007 1.00 62.04 440 PRO B CA 1
ATOM 1903 C C . PRO B 1 84 ? 14.855 14.963 63.153 1.00 59.88 440 PRO B C 1
ATOM 1904 O O . PRO B 1 84 ? 15.967 15.206 62.678 1.00 63.28 440 PRO B O 1
ATOM 1908 N N . LEU B 1 85 ? 14.131 15.866 63.819 1.00 57.66 441 LEU B N 1
ATOM 1909 C CA . LEU B 1 85 ? 14.662 17.203 64.061 1.00 55.33 441 LEU B CA 1
ATOM 1910 C C . LEU B 1 85 ? 15.951 17.156 64.871 1.00 58.81 441 LEU B C 1
ATOM 1911 O O . LEU B 1 85 ? 16.844 17.986 64.663 1.00 56.25 441 LEU B O 1
ATOM 1916 N N . LYS B 1 86 ? 16.070 16.194 65.791 1.00 57.34 442 LYS B N 1
ATOM 1917 C CA . LYS B 1 86 ? 17.294 16.078 66.578 1.00 59.10 442 LYS B CA 1
ATOM 1918 C C . LYS B 1 86 ? 18.486 15.738 65.694 1.00 57.41 442 LYS B C 1
ATOM 1919 O O . LYS B 1 86 ? 19.596 16.236 65.918 1.00 61.22 442 LYS B O 1
ATOM 1925 N N . THR B 1 87 ? 18.277 14.893 64.682 1.00 62.37 443 THR B N 1
ATOM 1926 C CA . THR B 1 87 ? 19.353 14.585 63.745 1.00 67.40 443 THR B CA 1
ATOM 1927 C C . THR B 1 87 ? 19.829 15.842 63.030 1.00 61.53 443 THR B C 1
ATOM 1928 O O . THR B 1 87 ? 21.036 16.054 62.861 1.00 59.13 443 THR B O 1
ATOM 1932 N N . LEU B 1 88 ? 18.891 16.695 62.615 1.00 62.39 444 LEU B N 1
ATOM 1933 C CA . LEU B 1 88 ? 19.261 17.933 61.939 1.00 63.47 444 LEU B CA 1
ATOM 1934 C C . LEU B 1 88 ? 19.911 18.915 62.906 1.00 66.34 444 LEU B C 1
ATOM 1935 O O . LEU B 1 88 ? 20.897 19.576 62.559 1.00 65.64 444 LEU B O 1
ATOM 1940 N N . CYS B 1 89 ? 19.377 19.021 64.128 1.00 62.52 445 CYS B N 1
ATOM 1941 C CA . CYS B 1 89 ? 19.957 19.929 65.113 1.00 55.54 445 CYS B CA 1
ATOM 1942 C C . CYS B 1 89 ? 21.331 19.460 65.572 1.00 54.01 445 CYS B C 1
ATOM 1943 O O . CYS B 1 89 ? 22.206 20.290 65.845 1.00 61.39 445 CYS B O 1
ATOM 1946 N N . GLU B 1 90 ? 21.541 18.145 65.670 1.00 60.01 446 GLU B N 1
ATOM 1947 C CA . GLU B 1 90 ? 22.862 17.641 66.028 1.00 65.04 446 GLU B CA 1
ATOM 1948 C C . GLU B 1 90 ? 23.897 17.977 64.964 1.00 65.48 446 GLU B C 1
ATOM 1949 O O . GLU B 1 90 ? 25.086 18.109 65.278 1.00 68.68 446 GLU B O 1
ATOM 1955 N N . PHE B 1 91 ? 23.472 18.128 63.709 1.00 65.55 447 PHE B N 1
ATOM 1956 C CA . PHE B 1 91 ? 24.412 18.477 62.651 1.00 64.27 447 PHE B CA 1
ATOM 1957 C C . PHE B 1 91 ? 24.759 19.961 62.684 1.00 63.42 447 PHE B C 1
ATOM 1958 O O . PHE B 1 91 ? 25.939 20.329 62.719 1.00 73.15 447 PHE B O 1
ATOM 1966 N N . TYR B 1 92 ? 23.746 20.829 62.683 1.00 60.97 448 TYR B N 1
ATOM 1967 C CA . TYR B 1 92 ? 24.003 22.262 62.584 1.00 64.93 448 TYR B CA 1
ATOM 1968 C C . TYR B 1 92 ? 24.446 22.869 63.912 1.00 57.20 448 TYR B C 1
ATOM 1969 O O . TYR B 1 92 ? 25.187 23.858 63.911 1.00 55.66 448 TYR B O 1
ATOM 1978 N N . GLN B 1 93 ? 24.016 22.298 65.040 1.00 56.82 449 GLN B N 1
ATOM 1979 C CA . GLN B 1 93 ? 24.484 22.707 66.368 1.00 59.64 449 GLN B CA 1
ATOM 1980 C C . GLN B 1 93 ? 24.271 24.201 66.607 1.00 59.08 449 GLN B C 1
ATOM 1981 O O . GLN B 1 93 ? 25.171 24.916 67.049 1.00 65.07 449 GLN B O 1
ATOM 1987 N N . ASN B 1 94 ? 23.070 24.673 66.309 1.00 51.28 450 ASN B N 1
ATOM 1988 C CA . ASN B 1 94 ? 22.780 26.099 66.424 1.00 44.44 450 ASN B CA 1
ATOM 1989 C C . ASN B 1 94 ? 22.821 26.529 67.885 1.00 51.93 450 ASN B C 1
ATOM 1990 O O . ASN B 1 94 ? 22.055 25.996 68.699 1.00 50.79 450 ASN B O 1
ATOM 1995 N N . PRO B 1 95 ? 23.686 27.466 68.264 1.00 50.80 451 PRO B N 1
ATOM 1996 C CA . PRO B 1 95 ? 23.793 27.854 69.672 1.00 45.15 451 PRO B CA 1
ATOM 1997 C C . PRO B 1 95 ? 22.671 28.788 70.099 1.00 52.28 451 PRO B C 1
ATOM 1998 O O . PRO B 1 95 ? 22.059 29.490 69.292 1.00 51.98 451 PRO B O 1
ATOM 2002 N N . VAL B 1 96 ? 22.415 28.787 71.406 1.00 51.56 452 VAL B N 1
ATOM 2003 C CA . VAL B 1 96 ? 21.407 29.642 72.019 1.00 50.92 452 VAL B CA 1
ATOM 2004 C C . VAL B 1 96 ? 22.064 30.449 73.129 1.00 49.41 452 VAL B C 1
ATOM 2005 O O . VAL B 1 96 ? 22.936 29.946 73.845 1.00 47.65 452 VAL B O 1
ATOM 2009 N N . HIS B 1 97 ? 21.639 31.700 73.268 1.00 53.21 453 HIS B N 1
ATOM 2010 C CA . HIS B 1 97 ? 22.202 32.616 74.246 1.00 44.07 453 HIS B CA 1
ATOM 2011 C C . HIS B 1 97 ? 21.081 33.208 75.087 1.00 46.94 453 HIS B C 1
ATOM 2012 O O . HIS B 1 97 ? 19.946 33.350 74.624 1.00 38.77 453 HIS B O 1
ATOM 2019 N N . PHE B 1 98 ? 21.414 33.557 76.329 1.00 58.51 454 PHE B N 1
ATOM 2020 C CA . PHE B 1 98 ? 20.425 33.971 77.312 1.00 41.49 454 PHE B CA 1
ATOM 2021 C C . PHE B 1 98 ? 20.786 35.322 77.912 1.00 41.27 454 PHE B C 1
ATOM 2022 O O . PHE B 1 98 ? 21.962 35.646 78.097 1.00 49.79 454 PHE B O 1
ATOM 2030 N N . VAL B 1 99 ? 19.752 36.110 78.209 1.00 40.43 455 VAL B N 1
ATOM 2031 C CA . VAL B 1 99 ? 19.879 37.358 78.950 1.00 38.97 455 VAL B CA 1
ATOM 2032 C C . VAL B 1 99 ? 18.818 37.368 80.046 1.00 43.22 455 VAL B C 1
ATOM 2033 O O . VAL B 1 99 ? 17.918 36.528 80.080 1.00 36.94 455 VAL B O 1
ATOM 2037 N N . PHE B 1 100 ? 18.936 38.335 80.952 1.00 43.81 456 PHE B N 1
ATOM 2038 C CA . PHE B 1 100 ? 17.993 38.504 82.049 1.00 37.96 456 PHE B CA 1
ATOM 2039 C C . PHE B 1 100 ? 16.953 39.565 81.708 1.00 36.65 456 PHE B C 1
ATOM 2040 O O . PHE B 1 100 ? 17.134 40.379 80.800 1.00 37.30 456 PHE B O 1
ATOM 2048 N N . GLU B 1 101 ? 15.854 39.553 82.470 1.00 43.56 457 GLU B N 1
ATOM 2049 C CA . GLU B 1 101 ? 14.722 40.426 82.165 1.00 38.75 457 GLU B CA 1
ATOM 2050 C C . GLU B 1 101 ? 15.055 41.899 82.367 1.00 36.14 457 GLU B C 1
ATOM 2051 O O . GLU B 1 101 ? 14.515 42.753 81.656 1.00 39.45 457 GLU B O 1
ATOM 2057 N N . ASP B 1 102 ? 15.923 42.221 83.325 1.00 41.35 458 ASP B N 1
ATOM 2058 C CA . ASP B 1 102 ? 16.278 43.610 83.589 1.00 39.56 458 ASP B CA 1
ATOM 2059 C C . ASP B 1 102 ? 17.334 44.144 82.631 1.00 34.35 458 ASP B C 1
ATOM 2060 O O . ASP B 1 102 ? 17.810 45.268 82.820 1.00 35.61 458 ASP B O 1
ATOM 2065 N N . TYR B 1 103 ? 17.713 43.363 81.624 1.00 37.57 459 TYR B N 1
ATOM 2066 C CA . TYR B 1 103 ? 18.660 43.811 80.611 1.00 38.95 459 TYR B CA 1
ATOM 2067 C C . TYR B 1 103 ? 18.063 44.969 79.821 1.00 36.52 459 TYR B C 1
ATOM 2068 O O . TYR B 1 103 ? 17.009 44.823 79.197 1.00 37.42 459 TYR B O 1
ATOM 2077 N N . THR B 1 104 ? 18.724 46.125 79.860 1.00 32.27 460 THR B N 1
ATOM 2078 C CA . THR B 1 104 ? 18.195 47.294 79.170 1.00 39.93 460 THR B CA 1
ATOM 2079 C C . THR B 1 104 ? 18.306 47.124 77.659 1.00 39.54 460 THR B C 1
ATOM 2080 O O . THR B 1 104 ? 19.202 46.445 77.150 1.00 37.07 460 THR B O 1
ATOM 2084 N N . LEU B 1 105 ? 17.379 47.762 76.938 1.00 44.12 461 LEU B N 1
ATOM 2085 C CA . LEU B 1 105 ? 17.255 47.511 75.505 1.00 40.30 461 LEU B CA 1
ATOM 2086 C C . LEU B 1 105 ? 18.385 48.142 74.703 1.00 39.60 461 LEU B C 1
ATOM 2087 O O . LEU B 1 105 ? 18.718 47.645 73.623 1.00 47.05 461 LEU B O 1
ATOM 2092 N N . ASP B 1 106 ? 18.979 49.230 75.196 1.00 43.43 462 ASP B N 1
ATOM 2093 C CA . ASP B 1 106 ? 20.081 49.842 74.459 1.00 40.54 462 ASP B CA 1
ATOM 2094 C C . ASP B 1 106 ? 21.293 48.919 74.421 1.00 40.62 462 ASP B C 1
ATOM 2095 O O . ASP B 1 106 ? 22.011 48.871 73.416 1.00 47.37 462 ASP B O 1
ATOM 2100 N N . ILE B 1 107 ? 21.531 48.171 75.499 1.00 40.75 463 ILE B N 1
ATOM 2101 C CA . ILE B 1 107 ? 22.624 47.206 75.502 1.00 42.00 463 ILE B CA 1
ATOM 2102 C C . ILE B 1 107 ? 22.224 45.940 74.752 1.00 37.91 463 ILE B C 1
ATOM 2103 O O . ILE B 1 107 ? 23.066 45.302 74.109 1.00 44.66 463 ILE B O 1
ATOM 2108 N N . MET B 1 108 ? 20.947 45.559 74.820 1.00 36.22 464 MET B N 1
ATOM 2109 C CA . MET B 1 108 ? 20.460 44.454 74.002 1.00 41.25 464 MET B CA 1
ATOM 2110 C C . MET B 1 108 ? 20.540 44.795 72.520 1.00 39.59 464 MET B C 1
ATOM 2111 O O . MET B 1 108 ? 20.913 43.950 71.700 1.00 33.73 464 MET B O 1
ATOM 2116 N N . PHE B 1 109 ? 20.187 46.032 72.163 1.00 36.43 465 PHE B N 1
ATOM 2117 C CA . PHE B 1 109 ? 20.291 46.476 70.777 1.00 42.41 465 PHE B CA 1
ATOM 2118 C C . PHE B 1 109 ? 21.736 46.445 70.295 1.00 48.30 465 PHE B C 1
ATOM 2119 O O . PHE B 1 109 ? 22.012 46.027 69.165 1.00 43.07 465 PHE B O 1
ATOM 2127 N N . ASN B 1 110 ? 22.676 46.868 71.144 1.00 41.81 466 ASN B N 1
ATOM 2128 C CA . ASN B 1 110 ? 24.074 46.900 70.729 1.00 41.07 466 ASN B CA 1
ATOM 2129 C C . ASN B 1 110 ? 24.683 45.507 70.669 1.00 40.42 466 ASN B C 1
ATOM 2130 O O . ASN B 1 110 ? 25.558 45.256 69.834 1.00 52.50 466 ASN B O 1
ATOM 2135 N N . GLN B 1 111 ? 24.245 44.590 71.532 1.00 39.33 467 GLN B N 1
ATOM 2136 C CA . GLN B 1 111 ? 24.757 43.227 71.452 1.00 39.78 467 GLN B CA 1
ATOM 2137 C C . GLN B 1 111 ? 24.185 42.490 70.248 1.00 40.92 467 GLN B C 1
ATOM 2138 O O . GLN B 1 111 ? 24.863 41.634 69.668 1.00 42.65 467 GLN B O 1
ATOM 2144 N N . PHE B 1 112 ? 22.947 42.807 69.860 1.00 41.81 468 PHE B N 1
ATOM 2145 C CA . PHE B 1 112 ? 22.388 42.243 68.636 1.00 38.57 468 PHE B CA 1
ATOM 2146 C C . PHE B 1 112 ? 23.164 42.710 67.412 1.00 37.86 468 PHE B C 1
ATOM 2147 O O . PHE B 1 112 ? 23.412 41.924 66.490 1.00 35.34 468 PHE B O 1
ATOM 2155 N N . LYS B 1 113 ? 23.559 43.987 67.388 1.00 47.66 469 LYS B N 1
ATOM 2156 C CA . LYS B 1 113 ? 24.281 44.525 66.239 1.00 36.32 469 LYS B CA 1
ATOM 2157 C C . LYS B 1 113 ? 25.691 43.959 66.139 1.00 40.85 469 LYS B C 1
ATOM 2158 O O . LYS B 1 113 ? 26.214 43.803 65.030 1.00 53.48 469 LYS B O 1
ATOM 2164 N N . GLU B 1 114 ? 26.323 43.654 67.274 1.00 42.46 470 GLU B N 1
ATOM 2165 C CA . GLU B 1 114 ? 27.656 43.064 67.239 1.00 47.18 470 GLU B CA 1
ATOM 2166 C C . GLU B 1 114 ? 27.646 41.651 66.673 1.00 51.79 470 GLU B C 1
ATOM 2167 O O . GLU B 1 114 ? 28.705 41.144 66.289 1.00 49.52 470 GLU B O 1
ATOM 2173 N N . GLY B 1 115 ? 26.481 41.009 66.616 1.00 53.61 471 GLY B N 1
ATOM 2174 C CA . GLY B 1 115 ? 26.391 39.667 66.079 1.00 54.65 471 GLY B CA 1
ATOM 2175 C C . GLY B 1 115 ? 27.111 38.622 66.893 1.00 57.23 471 GLY B C 1
ATOM 2176 O O . GLY B 1 115 ? 27.388 37.533 66.387 1.00 64.04 471 GLY B O 1
ATOM 2177 N N . THR B 1 116 ? 27.427 38.921 68.151 1.00 53.79 472 THR B N 1
ATOM 2178 C CA . THR B 1 116 ? 28.172 37.975 68.966 1.00 52.37 472 THR B CA 1
ATOM 2179 C C . THR B 1 116 ? 27.296 36.857 69.519 1.00 60.95 472 THR B C 1
ATOM 2180 O O . THR B 1 116 ? 27.824 35.799 69.877 1.00 63.08 472 THR B O 1
ATOM 2184 N N . ILE B 1 117 ? 25.980 37.058 69.585 1.00 55.43 473 ILE B N 1
ATOM 2185 C CA . ILE B 1 117 ? 25.069 36.050 70.118 1.00 57.33 473 ILE B CA 1
ATOM 2186 C C . ILE B 1 117 ? 23.979 35.756 69.098 1.00 62.15 473 ILE B C 1
ATOM 2187 O O . ILE B 1 117 ? 23.020 35.033 69.392 1.00 62.15 473 ILE B O 1
ATOM 2192 N N . GLY B 1 118 ? 24.112 36.310 67.901 1.00 56.69 474 GLY B N 1
ATOM 2193 C CA . GLY B 1 118 ? 23.063 36.200 66.910 1.00 48.49 474 GLY B CA 1
ATOM 2194 C C . GLY B 1 118 ? 22.047 37.315 67.058 1.00 41.89 474 GLY B C 1
ATOM 2195 O O . GLY B 1 118 ? 22.309 38.368 67.646 1.00 52.62 474 GLY B O 1
ATOM 2196 N N . HIS B 1 119 ? 20.856 37.071 66.514 1.00 37.90 475 HIS B N 1
ATOM 2197 C CA . HIS B 1 119 ? 19.786 38.060 66.524 1.00 43.51 475 HIS B CA 1
ATOM 2198 C C . HIS B 1 119 ? 18.579 37.621 67.343 1.00 37.60 475 HIS B C 1
ATOM 2199 O O . HIS B 1 119 ? 17.512 38.230 67.224 1.00 36.49 475 HIS B O 1
ATOM 2206 N N . ILE B 1 120 ? 18.715 36.587 68.167 1.00 35.75 476 ILE B N 1
ATOM 2207 C CA . ILE B 1 120 ? 17.650 36.170 69.070 1.00 42.53 476 ILE B CA 1
ATOM 2208 C C . ILE B 1 120 ? 18.267 35.854 70.425 1.00 44.64 476 ILE B C 1
ATOM 2209 O O . ILE B 1 120 ? 19.271 35.139 70.509 1.00 39.19 476 ILE B O 1
ATOM 2214 N N . ALA B 1 121 ? 17.682 36.402 71.484 1.00 57.14 477 ALA B N 1
ATOM 2215 C CA . ALA B 1 121 ? 18.139 36.159 72.844 1.00 49.29 477 ALA B CA 1
ATOM 2216 C C . ALA B 1 121 ? 16.976 35.631 73.668 1.00 46.43 477 ALA B C 1
ATOM 2217 O O . ALA B 1 121 ? 15.872 36.186 73.623 1.00 44.55 477 ALA B O 1
ATOM 2219 N N . PHE B 1 122 ? 17.222 34.556 74.405 1.00 41.01 478 PHE B N 1
ATOM 2220 C CA . PHE B 1 122 ? 16.215 33.998 75.290 1.00 50.21 478 PHE B CA 1
ATOM 2221 C C . PHE B 1 122 ? 16.367 34.594 76.681 1.00 44.41 478 PHE B C 1
ATOM 2222 O O . PHE B 1 122 ? 17.471 34.911 77.127 1.00 35.46 478 PHE B O 1
ATOM 2230 N N . VAL B 1 123 ? 15.238 34.768 77.358 1.00 41.86 479 VAL B N 1
ATOM 2231 C CA . VAL B 1 123 ? 15.179 35.468 78.634 1.00 42.66 479 VAL B CA 1
ATOM 2232 C C . VAL B 1 123 ? 14.928 34.438 79.726 1.00 52.83 479 VAL B C 1
ATOM 2233 O O . VAL B 1 123 ? 13.906 33.739 79.709 1.00 48.55 479 VAL B O 1
ATOM 2237 N N . HIS B 1 124 ? 15.860 34.342 80.673 1.00 50.86 480 HIS B N 1
ATOM 2238 C CA . HIS B 1 124 ? 15.755 33.398 81.774 1.00 52.43 480 HIS B CA 1
ATOM 2239 C C . HIS B 1 124 ? 15.871 34.132 83.105 1.00 56.63 480 HIS B C 1
ATOM 2240 O O . HIS B 1 124 ? 16.414 35.237 83.189 1.00 44.39 480 HIS B O 1
ATOM 2247 N N . ARG B 1 125 ? 15.338 33.500 84.149 1.00 50.37 481 ARG B N 1
ATOM 2248 C CA . ARG B 1 125 ? 15.458 33.990 85.512 1.00 53.20 481 ARG B CA 1
ATOM 2249 C C . ARG B 1 125 ? 16.004 32.877 86.391 1.00 51.47 481 ARG B C 1
ATOM 2250 O O . ARG B 1 125 ? 15.872 31.690 86.081 1.00 58.71 481 ARG B O 1
ATOM 2258 N N . VAL B 1 126 ? 16.627 33.273 87.493 1.00 55.87 482 VAL B N 1
ATOM 2259 C CA . VAL B 1 126 ? 17.129 32.314 88.469 1.00 63.30 482 VAL B CA 1
ATOM 2260 C C . VAL B 1 126 ? 15.992 31.933 89.407 1.00 65.21 482 VAL B C 1
ATOM 2261 O O . VAL B 1 126 ? 15.338 32.803 89.994 1.00 66.42 482 VAL B O 1
ATOM 2265 N N . ASN B 1 127 ? 15.748 30.632 89.543 1.00 67.65 483 ASN B N 1
ATOM 2266 C CA . ASN B 1 127 ? 14.687 30.110 90.403 1.00 77.81 483 ASN B CA 1
ATOM 2267 C C . ASN B 1 127 ? 15.334 29.663 91.711 1.00 88.73 483 ASN B C 1
ATOM 2268 O O . ASN B 1 127 ? 15.755 28.515 91.860 1.00 86.97 483 ASN B O 1
ATOM 2273 N N . ASN B 1 128 ? 15.401 30.584 92.671 1.00 93.15 484 ASN B N 1
ATOM 2274 C CA . ASN B 1 128 ? 16.129 30.378 93.915 1.00 91.55 484 ASN B CA 1
ATOM 2275 C C . ASN B 1 128 ? 15.235 29.955 95.074 1.00 107.61 484 ASN B C 1
ATOM 2276 O O . ASN B 1 128 ? 15.745 29.716 96.174 1.00 101.81 484 ASN B O 1
ATOM 2281 N N . GLU B 1 129 ? 13.923 29.856 94.862 1.00 113.84 485 GLU B N 1
ATOM 2282 C CA . GLU B 1 129 ? 12.995 29.509 95.931 1.00 102.63 485 GLU B CA 1
ATOM 2283 C C . GLU B 1 129 ? 12.793 28.008 96.090 1.00 106.33 485 GLU B C 1
ATOM 2284 O O . GLU B 1 129 ? 12.180 27.585 97.076 1.00 113.13 485 GLU B O 1
ATOM 2286 N N . GLY B 1 130 ? 13.288 27.200 95.158 1.00 106.77 486 GLY B N 1
ATOM 2287 C CA . GLY B 1 130 ? 13.115 25.766 95.231 1.00 109.75 486 GLY B CA 1
ATOM 2288 C C . GLY B 1 130 ? 14.017 25.120 96.268 1.00 106.65 486 GLY B C 1
ATOM 2289 O O . GLY B 1 130 ? 14.832 25.759 96.934 1.00 100.11 486 GLY B O 1
ATOM 2290 N N . ASP B 1 131 ? 13.851 23.806 96.405 1.00 108.15 487 ASP B N 1
ATOM 2291 C CA . ASP B 1 131 ? 14.654 22.994 97.319 1.00 115.04 487 ASP B CA 1
ATOM 2292 C C . ASP B 1 131 ? 15.722 22.286 96.493 1.00 106.15 487 ASP B C 1
ATOM 2293 O O . ASP B 1 131 ? 15.515 21.183 95.987 1.00 111.12 487 ASP B O 1
ATOM 2298 N N . GLY B 1 132 ? 16.869 22.928 96.361 1.00 95.64 488 GLY B N 1
ATOM 2299 C CA . GLY B 1 132 ? 17.965 22.385 95.591 1.00 80.67 488 GLY B CA 1
ATOM 2300 C C . GLY B 1 132 ? 18.814 23.509 95.034 1.00 71.07 488 GLY B C 1
ATOM 2301 O O . GLY B 1 132 ? 18.692 24.662 95.438 1.00 72.65 488 GLY B O 1
ATOM 2302 N N . ASP B 1 133 ? 19.682 23.142 94.098 1.00 67.73 489 ASP B N 1
ATOM 2303 C CA . ASP B 1 133 ? 20.531 24.131 93.454 1.00 61.15 489 ASP B CA 1
ATOM 2304 C C . ASP B 1 133 ? 19.674 25.141 92.698 1.00 64.08 489 ASP B C 1
ATOM 2305 O O . ASP B 1 133 ? 18.635 24.776 92.134 1.00 58.63 489 ASP B O 1
ATOM 2310 N N . PRO B 1 134 ? 20.065 26.414 92.676 1.00 65.72 490 PRO B N 1
ATOM 2311 C CA . PRO B 1 134 ? 19.363 27.377 91.822 1.00 53.86 490 PRO B CA 1
ATOM 2312 C C . PRO B 1 134 ? 19.530 26.999 90.359 1.00 57.51 490 PRO B C 1
ATOM 2313 O O . PRO B 1 134 ? 20.580 26.507 89.944 1.00 64.03 490 PRO B O 1
ATOM 2317 N N . PHE B 1 135 ? 18.479 27.223 89.577 1.00 60.06 491 PHE B N 1
ATOM 2318 C CA . PHE B 1 135 ? 18.500 26.865 88.168 1.00 66.86 491 PHE B CA 1
ATOM 2319 C C . PHE B 1 135 ? 17.892 27.986 87.342 1.00 63.71 491 PHE B C 1
ATOM 2320 O O . PHE B 1 135 ? 17.031 28.734 87.813 1.00 63.83 491 PHE B O 1
ATOM 2328 N N . TYR B 1 136 ? 18.361 28.098 86.103 1.00 62.00 492 TYR B N 1
ATOM 2329 C CA . TYR B 1 136 ? 17.802 29.067 85.174 1.00 60.43 492 TYR B CA 1
ATOM 2330 C C . TYR B 1 136 ? 16.444 28.588 84.675 1.00 60.81 492 TYR B C 1
ATOM 2331 O O . TYR B 1 136 ? 16.255 27.407 84.371 1.00 66.48 492 TYR B O 1
ATOM 2340 N N . GLU B 1 137 ? 15.491 29.514 84.601 1.00 56.41 493 GLU B N 1
ATOM 2341 C CA . GLU B 1 137 ? 14.144 29.224 84.119 1.00 61.56 493 GLU B CA 1
ATOM 2342 C C . GLU B 1 137 ? 13.830 30.179 82.976 1.00 60.20 493 GLU B C 1
ATOM 2343 O O . GLU B 1 137 ? 13.700 31.388 83.191 1.00 58.61 493 GLU B O 1
ATOM 2349 N N . THR B 1 138 ? 13.710 29.640 81.766 1.00 65.33 494 THR B N 1
ATOM 2350 C CA . THR B 1 138 ? 13.427 30.468 80.602 1.00 52.12 494 THR B CA 1
ATOM 2351 C C . THR B 1 138 ? 11.996 30.990 80.664 1.00 54.30 494 THR B C 1
ATOM 2352 O O . THR B 1 138 ? 11.049 30.218 80.837 1.00 68.29 494 THR B O 1
ATOM 2356 N N . VAL B 1 139 ? 11.839 32.305 80.529 1.00 49.00 495 VAL B N 1
ATOM 2357 C CA . VAL B 1 139 ? 10.531 32.943 80.625 1.00 46.66 495 VAL B CA 1
ATOM 2358 C C . VAL B 1 139 ? 10.120 33.659 79.349 1.00 53.10 495 VAL B C 1
ATOM 2359 O O . VAL B 1 139 ? 8.937 34.003 79.207 1.00 49.38 495 VAL B O 1
ATOM 2363 N N . GLY B 1 140 ? 11.037 33.905 78.424 1.00 46.22 496 GLY B N 1
ATOM 2364 C CA . GLY B 1 140 ? 10.663 34.589 77.207 1.00 45.52 496 GLY B CA 1
ATOM 2365 C C . GLY B 1 140 ? 11.798 34.608 76.210 1.00 50.42 496 GLY B C 1
ATOM 2366 O O . GLY B 1 140 ? 12.818 33.939 76.384 1.00 43.86 496 GLY B O 1
ATOM 2367 N N . LEU B 1 141 ? 11.597 35.392 75.154 1.00 47.16 497 LEU B N 1
ATOM 2368 C CA . LEU B 1 141 ? 12.586 35.545 74.099 1.00 43.45 497 LEU B CA 1
ATOM 2369 C C . LEU B 1 141 ? 12.402 36.905 73.443 1.00 47.06 497 LEU B C 1
ATOM 2370 O O . LEU B 1 141 ? 11.282 37.412 73.334 1.00 41.78 497 LEU B O 1
ATOM 2375 N N . VAL B 1 142 ? 13.514 37.487 73.005 1.00 40.98 498 VAL B N 1
ATOM 2376 C CA . VAL B 1 142 ? 13.511 38.766 72.310 1.00 47.07 498 VAL B CA 1
ATOM 2377 C C . VAL B 1 142 ? 14.389 38.638 71.072 1.00 44.22 498 VAL B C 1
ATOM 2378 O O . VAL B 1 142 ? 15.378 37.898 71.062 1.00 44.15 498 VAL B O 1
ATOM 2382 N N . THR B 1 143 ? 14.006 39.347 70.014 1.00 41.29 499 THR B N 1
ATOM 2383 C CA . THR B 1 143 ? 14.733 39.329 68.755 1.00 44.79 499 THR B CA 1
ATOM 2384 C C . THR B 1 143 ? 15.157 40.741 68.380 1.00 40.42 499 THR B C 1
ATOM 2385 O O . THR B 1 143 ? 14.633 41.729 68.903 1.00 48.81 499 THR B O 1
ATOM 2389 N N . LEU B 1 144 ? 16.122 40.825 67.461 1.00 39.76 500 LEU B N 1
ATOM 2390 C CA . LEU B 1 144 ? 16.513 42.126 66.926 1.00 44.87 500 LEU B CA 1
ATOM 2391 C C . LEU B 1 144 ? 15.324 42.832 66.289 1.00 46.61 500 LEU B C 1
ATOM 2392 O O . LEU B 1 144 ? 15.187 44.057 66.397 1.00 42.73 500 LEU B O 1
ATOM 2397 N N . GLU B 1 145 ? 14.443 42.068 65.634 1.00 39.82 501 GLU B N 1
ATOM 2398 C CA . GLU B 1 145 ? 13.240 42.651 65.048 1.00 46.76 501 GLU B CA 1
ATOM 2399 C C . GLU B 1 145 ? 12.325 43.238 66.114 1.00 44.89 501 GLU B C 1
ATOM 2400 O O . GLU B 1 145 ? 11.641 44.236 65.861 1.00 52.88 501 GLU B O 1
ATOM 2406 N N . ASP B 1 146 ? 12.293 42.635 67.306 1.00 46.18 502 ASP B N 1
ATOM 2407 C CA . ASP B 1 146 ? 11.506 43.205 68.395 1.00 51.46 502 ASP B CA 1
ATOM 2408 C C . ASP B 1 146 ? 12.060 44.559 68.820 1.00 47.04 502 ASP B C 1
ATOM 2409 O O . ASP B 1 146 ? 11.296 45.503 69.056 1.00 45.69 502 ASP B O 1
ATOM 2414 N N . VAL B 1 147 ? 13.387 44.674 68.918 1.00 44.76 503 VAL B N 1
ATOM 2415 C CA . VAL B 1 147 ? 13.996 45.959 69.248 1.00 44.58 503 VAL B CA 1
ATOM 2416 C C . VAL B 1 147 ? 13.788 46.954 68.113 1.00 49.22 503 VAL B C 1
ATOM 2417 O O . VAL B 1 147 ? 13.514 48.137 68.349 1.00 47.06 503 VAL B O 1
ATOM 2421 N N . ILE B 1 148 ? 13.911 46.491 66.866 1.00 48.19 504 ILE B N 1
ATOM 2422 C CA . ILE B 1 148 ? 13.688 47.368 65.719 1.00 51.23 504 ILE B CA 1
ATOM 2423 C C . ILE B 1 148 ? 12.266 47.912 65.733 1.00 47.97 504 ILE B C 1
ATOM 2424 O O . ILE B 1 148 ? 12.039 49.105 65.496 1.00 49.61 504 ILE B O 1
ATOM 2429 N N . GLU B 1 149 ? 11.287 47.050 66.024 1.00 52.02 505 GLU B N 1
ATOM 2430 C CA . GLU B 1 149 ? 9.903 47.507 66.088 1.00 54.77 505 GLU B CA 1
ATOM 2431 C C . GLU B 1 149 ? 9.707 48.539 67.189 1.00 67.39 505 GLU B C 1
ATOM 2432 O O . GLU B 1 149 ? 8.910 49.471 67.030 1.00 66.77 505 GLU B O 1
ATOM 2438 N N . GLU B 1 150 ? 10.429 48.400 68.305 1.00 51.97 506 GLU B N 1
ATOM 2439 C CA . GLU B 1 150 ? 10.346 49.401 69.363 1.00 53.14 506 GLU B CA 1
ATOM 2440 C C . GLU B 1 150 ? 10.911 50.737 68.900 1.00 56.98 506 GLU B C 1
ATOM 2441 O O . GLU B 1 150 ? 10.371 51.797 69.238 1.00 62.31 506 GLU B O 1
ATOM 2447 N N . LEU B 1 151 ? 11.997 50.707 68.123 1.00 53.43 507 LEU B N 1
ATOM 2448 C CA . LEU B 1 151 ? 12.531 51.936 67.549 1.00 56.57 507 LEU B CA 1
ATOM 2449 C C . LEU B 1 151 ? 11.552 52.570 66.570 1.00 62.23 507 LEU B C 1
ATOM 2450 O O . LEU B 1 151 ? 11.499 53.799 66.455 1.00 67.74 507 LEU B O 1
ATOM 2455 N N . ILE B 1 152 ? 10.774 51.754 65.859 1.00 66.85 508 ILE B N 1
ATOM 2456 C CA . ILE B 1 152 ? 9.824 52.285 64.886 1.00 66.42 508 ILE B CA 1
ATOM 2457 C C . ILE B 1 152 ? 8.575 52.815 65.582 1.00 70.27 508 ILE B C 1
ATOM 2458 O O . ILE B 1 152 ? 8.011 53.837 65.173 1.00 77.02 508 ILE B O 1
ATOM 2463 N N . GLN B 1 153 ? 8.129 52.142 66.646 1.00 73.09 509 GLN B N 1
ATOM 2464 C CA . GLN B 1 153 ? 6.943 52.586 67.371 1.00 76.58 509 GLN B CA 1
ATOM 2465 C C . GLN B 1 153 ? 7.131 53.958 68.006 1.00 81.89 509 GLN B C 1
ATOM 2466 O O . GLN B 1 153 ? 6.138 54.620 68.329 1.00 88.79 509 GLN B O 1
ATOM 2472 N N . ALA B 1 154 ? 8.371 54.397 68.193 1.00 76.48 510 ALA B N 1
ATOM 2473 C CA . ALA B 1 154 ? 8.653 55.734 68.689 1.00 80.29 510 ALA B CA 1
ATOM 2474 C C . ALA B 1 154 ? 8.905 56.688 67.527 1.00 90.07 510 ALA B C 1
ATOM 2475 O O . ALA B 1 154 ? 9.409 56.295 66.471 1.00 82.82 510 ALA B O 1
ATOM 2477 N N . GLU B 1 155 ? 8.546 57.950 67.731 1.00 86.99 511 GLU B N 1
ATOM 2478 C CA . GLU B 1 155 ? 8.714 58.962 66.697 1.00 86.04 511 GLU B CA 1
ATOM 2479 C C . GLU B 1 155 ? 9.177 60.288 67.289 1.00 86.07 511 GLU B C 1
ATOM 2480 O O . GLU B 1 155 ? 9.184 61.314 66.608 1.00 95.99 511 GLU B O 1
ATOM 2482 N N . MET C 2 1 ? 24.736 24.767 36.079 1.00 117.64 13 MET C N 1
ATOM 2483 C CA . MET C 2 1 ? 23.724 24.028 35.336 1.00 110.76 13 MET C CA 1
ATOM 2484 C C . MET C 2 1 ? 24.380 23.024 34.392 1.00 111.65 13 MET C C 1
ATOM 2485 O O . MET C 2 1 ? 24.858 23.395 33.320 1.00 113.59 13 MET C O 1
ATOM 2490 N N . PRO C 2 2 ? 24.405 21.759 34.796 1.00 88.08 14 PRO C N 1
ATOM 2491 C CA . PRO C 2 2 ? 25.062 20.722 33.999 1.00 75.36 14 PRO C CA 1
ATOM 2492 C C . PRO C 2 2 ? 24.097 20.019 33.048 1.00 69.58 14 PRO C C 1
ATOM 2493 O O . PRO C 2 2 ? 22.876 20.118 33.165 1.00 78.46 14 PRO C O 1
ATOM 2497 N N . ALA C 2 3 ? 24.685 19.293 32.100 1.00 71.64 15 ALA C N 1
ATOM 2498 C CA . ALA C 2 3 ? 23.940 18.511 31.115 1.00 59.44 15 ALA C CA 1
ATOM 2499 C C . ALA C 2 3 ? 24.896 17.493 30.518 1.00 55.60 15 ALA C C 1
ATOM 2500 O O . ALA C 2 3 ? 25.858 17.875 29.845 1.00 54.81 15 ALA C O 1
ATOM 2502 N N . LEU C 2 4 ? 24.637 16.210 30.758 1.00 55.74 16 LEU C N 1
ATOM 2503 C CA . LEU C 2 4 ? 25.560 15.144 30.383 1.00 56.02 16 LEU C CA 1
ATOM 2504 C C . LEU C 2 4 ? 25.107 14.510 29.070 1.00 52.86 16 LEU C C 1
ATOM 2505 O O . LEU C 2 4 ? 24.103 13.793 29.032 1.00 53.22 16 LEU C O 1
ATOM 2510 N N . ILE C 2 5 ? 25.852 14.770 27.999 1.00 53.62 17 ILE C N 1
ATOM 2511 C CA . ILE C 2 5 ? 25.623 14.146 26.699 1.00 51.11 17 ILE C CA 1
ATOM 2512 C C . ILE C 2 5 ? 26.594 12.982 26.559 1.00 48.96 17 ILE C C 1
ATOM 2513 O O . ILE C 2 5 ? 27.795 13.134 26.813 1.00 49.22 17 ILE C O 1
ATOM 2518 N N . GLU C 2 6 ? 26.083 11.821 26.159 1.00 50.07 18 GLU C N 1
ATOM 2519 C CA . GLU C 2 6 ? 26.914 10.633 26.017 1.00 56.65 18 GLU C CA 1
ATOM 2520 C C . GLU C 2 6 ? 26.555 9.909 24.729 1.00 50.55 18 GLU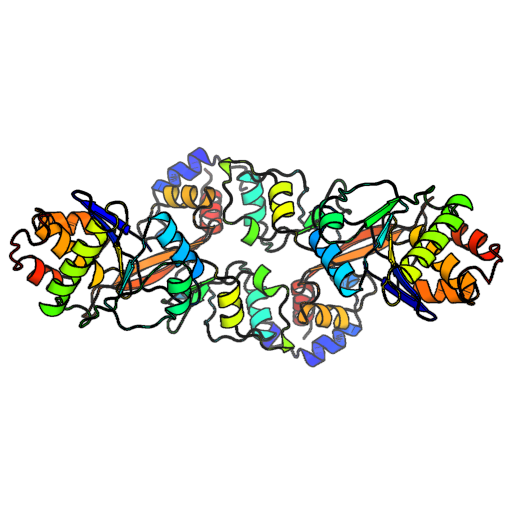 C C 1
ATOM 2521 O O . GLU C 2 6 ? 25.375 9.674 24.455 1.00 47.03 18 GLU C O 1
ATOM 2527 N N . TYR C 2 7 ? 27.573 9.555 23.948 1.00 45.25 19 TYR C N 1
ATOM 2528 C CA . TYR C 2 7 ? 27.361 8.868 22.678 1.00 49.54 19 TYR C CA 1
ATOM 2529 C C . TYR C 2 7 ? 28.615 8.083 22.329 1.00 43.19 19 TYR C C 1
ATOM 2530 O O . TYR C 2 7 ? 29.695 8.668 22.202 1.00 50.94 19 TYR C O 1
ATOM 2539 N N . LYS C 2 8 ? 28.465 6.765 22.178 1.00 48.30 20 LYS C N 1
ATOM 2540 C CA . LYS C 2 8 ? 29.564 5.870 21.802 1.00 51.00 20 LYS C CA 1
ATOM 2541 C C . LYS C 2 8 ? 30.742 5.993 22.768 1.00 61.29 20 LYS C C 1
ATOM 2542 O O . LYS C 2 8 ? 31.901 6.099 22.362 1.00 66.62 20 LYS C O 1
ATOM 2548 N N . GLY C 2 9 ? 30.435 5.981 24.066 1.00 62.91 21 GLY C N 1
ATOM 2549 C CA . GLY C 2 9 ? 31.448 6.012 25.096 1.00 62.18 21 GLY C CA 1
ATOM 2550 C C . GLY C 2 9 ? 31.957 7.386 25.474 1.00 62.93 21 GLY C C 1
ATOM 2551 O O . GLY C 2 9 ? 32.487 7.549 26.580 1.00 70.84 21 GLY C O 1
ATOM 2552 N N . MET C 2 10 ? 31.826 8.380 24.599 1.00 59.24 22 MET C N 1
ATOM 2553 C CA . MET C 2 10 ? 32.275 9.728 24.919 1.00 60.43 22 MET C CA 1
ATOM 2554 C C . MET C 2 10 ? 31.211 10.465 25.722 1.00 51.73 22 MET C C 1
ATOM 2555 O O . MET C 2 10 ? 30.024 10.423 25.385 1.00 48.01 22 MET C O 1
ATOM 2560 N N . LYS C 2 11 ? 31.642 11.145 26.781 1.00 50.68 23 LYS C N 1
ATOM 2561 C CA . LYS C 2 11 ? 30.749 11.831 27.704 1.00 54.26 23 LYS C CA 1
ATOM 2562 C C . LYS C 2 11 ? 31.108 13.308 27.746 1.00 47.65 23 LYS C C 1
ATOM 2563 O O . LYS C 2 11 ? 32.282 13.663 27.895 1.00 47.66 23 LYS C O 1
ATOM 2567 N N . PHE C 2 12 ? 30.097 14.165 27.615 1.00 46.05 24 PHE C N 1
ATOM 2568 C CA . PHE C 2 12 ? 30.282 15.609 27.614 1.00 45.19 24 PHE C CA 1
ATOM 2569 C C . PHE C 2 12 ? 29.361 16.220 28.657 1.00 48.80 24 PHE C C 1
ATOM 2570 O O . PHE C 2 12 ? 28.181 15.863 28.729 1.00 50.76 24 PHE C O 1
ATOM 2578 N N . LEU C 2 13 ? 29.896 17.134 29.458 1.00 51.05 25 LEU C N 1
ATOM 2579 C CA . LEU C 2 13 ? 29.127 17.841 30.478 1.00 43.46 25 LEU C CA 1
ATOM 2580 C C . LEU C 2 13 ? 29.064 19.311 30.076 1.00 47.96 25 LEU C C 1
ATOM 2581 O O . LEU C 2 13 ? 30.041 20.049 30.233 1.00 50.31 25 LEU C O 1
ATOM 2586 N N . ILE C 2 14 ? 27.914 19.729 29.551 1.00 48.71 26 ILE C N 1
ATOM 2587 C CA . ILE C 2 14 ? 27.700 21.116 29.143 1.00 46.90 26 ILE C CA 1
ATOM 2588 C C . ILE C 2 14 ? 27.264 21.896 30.380 1.00 53.49 26 ILE C C 1
ATOM 2589 O O . ILE C 2 14 ? 26.116 21.795 30.819 1.00 56.89 26 ILE C O 1
ATOM 2594 N N . THR C 2 15 ? 28.177 22.671 30.949 1.00 55.25 27 THR C N 1
ATOM 2595 C CA . THR C 2 15 ? 27.885 23.511 32.099 1.00 63.17 27 THR C CA 1
ATOM 2596 C C . THR C 2 15 ? 27.900 24.975 31.674 1.00 62.66 27 THR C C 1
ATOM 2597 O O . THR C 2 15 ? 28.181 25.311 30.520 1.00 54.08 27 THR C O 1
ATOM 2601 N N . ASP C 2 16 ? 27.581 25.851 32.620 1.00 64.64 28 ASP C N 1
ATOM 2602 C CA . ASP C 2 16 ? 27.693 27.283 32.413 1.00 57.87 28 ASP C CA 1
ATOM 2603 C C . ASP C 2 16 ? 28.979 27.786 33.062 1.00 54.37 28 ASP C C 1
ATOM 2604 O O . ASP C 2 16 ? 29.780 27.018 33.599 1.00 54.93 28 ASP C O 1
ATOM 2609 N N . ARG C 2 17 ? 29.179 29.091 33.003 1.00 64.51 29 ARG C N 1
ATOM 2610 C CA . ARG C 2 17 ? 30.404 29.686 33.520 1.00 60.87 29 ARG C CA 1
ATOM 2611 C C . ARG C 2 17 ? 30.408 29.636 35.042 1.00 71.58 29 ARG C C 1
ATOM 2612 O O . ARG C 2 17 ? 29.532 30.242 35.674 1.00 73.00 29 ARG C O 1
ATOM 2620 N N . PRO C 2 18 ? 31.350 28.936 35.668 1.00 73.94 30 PRO C N 1
ATOM 2621 C CA . PRO C 2 18 ? 31.394 28.914 37.133 1.00 66.66 30 PRO C CA 1
ATOM 2622 C C . PRO C 2 18 ? 31.862 30.247 37.693 1.00 71.65 30 PRO C C 1
ATOM 2623 O O . PRO C 2 18 ? 32.661 30.961 37.082 1.00 73.35 30 PRO C O 1
ATOM 2627 N N . SER C 2 19 ? 31.345 30.581 38.870 1.00 74.15 31 SER C N 1
ATOM 2628 C CA . SER C 2 19 ? 31.714 31.802 39.566 1.00 70.14 31 SER C CA 1
ATOM 2629 C C . SER C 2 19 ? 32.447 31.467 40.857 1.00 63.64 31 SER C C 1
ATOM 2630 O O . SER C 2 19 ? 32.317 30.370 41.407 1.00 62.22 31 SER C O 1
ATOM 2633 N N . ASP C 2 20 ? 33.229 32.435 41.335 1.00 74.10 32 ASP C N 1
ATOM 2634 C CA . ASP C 2 20 ? 33.922 32.266 42.605 1.00 75.30 32 ASP C CA 1
ATOM 2635 C C . ASP C 2 20 ? 32.954 32.208 43.777 1.00 76.86 32 ASP C C 1
ATOM 2636 O O . ASP C 2 20 ? 33.333 31.746 44.858 1.00 83.14 32 ASP C O 1
ATOM 2641 N N . ILE C 2 21 ? 31.715 32.663 43.582 1.00 64.60 33 ILE C N 1
ATOM 2642 C CA . ILE C 2 21 ? 30.725 32.619 44.651 1.00 67.12 33 ILE C CA 1
ATOM 2643 C C . ILE C 2 21 ? 30.267 31.187 44.902 1.00 67.08 33 ILE C C 1
ATOM 2644 O O . ILE C 2 21 ? 30.028 30.793 46.048 1.00 72.64 33 ILE C O 1
ATOM 2649 N N . THR C 2 22 ? 30.141 30.386 43.846 1.00 62.26 34 THR C N 1
ATOM 2650 C CA . THR C 2 22 ? 29.600 29.033 43.947 1.00 62.73 34 THR C CA 1
ATOM 2651 C C . THR C 2 22 ? 30.524 28.020 43.286 1.00 62.41 34 THR C C 1
ATOM 2652 O O . THR C 2 22 ? 30.074 27.059 42.655 1.00 67.15 34 THR C O 1
ATOM 2656 N N . ILE C 2 23 ? 31.837 28.209 43.434 1.00 58.22 35 ILE C N 1
ATOM 2657 C CA . ILE C 2 23 ? 32.783 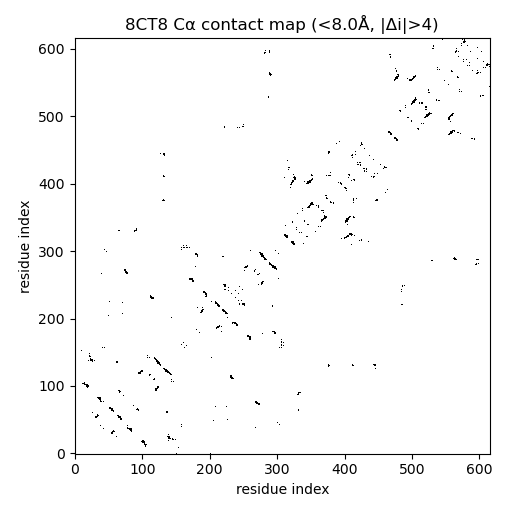27.320 42.769 1.00 57.85 35 ILE C CA 1
ATOM 2658 C C . ILE C 2 23 ? 32.801 25.945 43.428 1.00 59.88 35 ILE C C 1
ATOM 2659 O O . ILE C 2 23 ? 33.068 24.937 42.763 1.00 67.64 35 ILE C O 1
ATOM 2664 N N . ASN C 2 24 ? 32.506 25.871 44.728 1.00 62.94 36 ASN C N 1
ATOM 2665 C CA . ASN C 2 24 ? 32.549 24.590 45.428 1.00 63.82 36 ASN C CA 1
ATOM 2666 C C . ASN C 2 24 ? 31.495 23.631 44.891 1.00 56.94 36 ASN C C 1
ATOM 2667 O O . ASN C 2 24 ? 31.785 22.459 44.627 1.00 58.87 36 ASN C O 1
ATOM 2672 N N . HIS C 2 25 ? 30.261 24.108 44.727 1.00 58.86 37 HIS C N 1
ATOM 2673 C CA . HIS C 2 25 ? 29.216 23.252 44.184 1.00 53.12 37 HIS C CA 1
ATOM 2674 C C . HIS C 2 25 ? 29.442 22.943 42.714 1.00 56.65 37 HIS C C 1
ATOM 2675 O O . HIS C 2 25 ? 28.929 21.936 42.218 1.00 61.26 37 HIS C O 1
ATOM 2682 N N . TYR C 2 26 ? 30.202 23.783 42.009 1.00 51.27 38 TYR C N 1
ATOM 2683 C CA . TYR C 2 26 ? 30.580 23.456 40.640 1.00 54.92 38 TYR C CA 1
ATOM 2684 C C . TYR C 2 26 ? 31.577 22.306 40.611 1.00 62.00 38 TYR C C 1
ATOM 2685 O O . TYR C 2 26 ? 31.503 21.435 39.737 1.00 58.29 38 TYR C O 1
ATOM 2694 N N . ILE C 2 27 ? 32.504 22.278 41.572 1.00 52.62 39 ILE C N 1
ATOM 2695 C CA . ILE C 2 27 ? 33.513 21.224 41.618 1.00 58.39 39 ILE C CA 1
ATOM 2696 C C . ILE C 2 27 ? 32.880 19.881 41.958 1.00 62.75 39 ILE C C 1
ATOM 2697 O O . ILE C 2 27 ? 33.285 18.839 41.429 1.00 66.38 39 ILE C O 1
ATOM 2702 N N . MET C 2 28 ? 31.884 19.876 42.847 1.00 60.17 40 MET C N 1
ATOM 2703 C CA . MET C 2 28 ? 31.237 18.619 43.206 1.00 58.45 40 MET C CA 1
ATOM 2704 C C . MET C 2 28 ? 30.438 18.057 42.037 1.00 66.10 40 MET C C 1
ATOM 2705 O O . MET C 2 28 ? 30.383 16.836 41.849 1.00 67.58 40 MET C O 1
ATOM 2710 N N . GLU C 2 29 ? 29.822 18.929 41.233 1.00 60.93 41 GLU C N 1
ATOM 2711 C CA . GLU C 2 29 ? 29.121 18.462 40.041 1.00 58.95 41 GLU C CA 1
ATOM 2712 C C . GLU C 2 29 ? 30.094 17.861 39.034 1.00 57.33 41 GLU C C 1
ATOM 2713 O O . GLU C 2 29 ? 29.762 16.890 38.345 1.00 61.30 41 GLU C O 1
ATOM 2719 N N . LEU C 2 30 ? 31.300 18.424 38.937 1.00 56.72 42 LEU C N 1
ATOM 2720 C CA . LEU C 2 30 ? 32.323 17.835 38.081 1.00 58.23 42 LEU C CA 1
ATOM 2721 C C . LEU C 2 30 ? 32.754 16.471 38.607 1.00 64.48 42 LEU C C 1
ATOM 2722 O O . LEU C 2 30 ? 32.794 15.489 37.857 1.00 65.74 42 LEU C O 1
ATOM 2727 N N . LYS C 2 31 ? 33.079 16.394 39.901 1.00 57.79 43 LYS C N 1
ATOM 2728 C CA . LYS C 2 31 ? 33.474 15.119 40.492 1.00 61.93 43 LYS C CA 1
ATOM 2729 C C . LYS C 2 31 ? 32.345 14.100 40.428 1.00 60.36 43 LYS C C 1
ATOM 2730 O O . LYS C 2 31 ? 32.601 12.898 40.297 1.00 61.65 43 LYS C O 1
ATOM 2733 N N . LYS C 2 32 ? 31.093 14.559 40.514 1.00 54.10 44 LYS C N 1
ATOM 2734 C CA . LYS C 2 32 ? 29.960 13.644 40.429 1.00 51.61 44 LYS C CA 1
ATOM 2735 C C . LYS C 2 32 ? 29.836 13.032 39.040 1.00 66.10 44 LYS C C 1
ATOM 2736 O O . LYS C 2 32 ? 29.311 11.921 38.899 1.00 66.05 44 LYS C O 1
ATOM 2740 N N . ASN C 2 33 ? 30.313 13.731 38.011 1.00 65.89 45 ASN C N 1
ATOM 2741 C CA . ASN C 2 33 ? 30.252 13.254 36.637 1.00 68.46 45 ASN C CA 1
ATOM 2742 C C . ASN C 2 33 ? 31.597 12.755 36.129 1.00 70.33 45 ASN C C 1
ATOM 2743 O O . ASN C 2 33 ? 31.750 12.545 34.920 1.00 70.65 45 ASN C O 1
ATOM 2748 N N . ASN C 2 34 ? 32.569 12.563 37.023 1.00 66.14 46 ASN C N 1
ATOM 2749 C CA . ASN C 2 34 ? 33.887 12.039 36.666 1.00 69.90 46 ASN C CA 1
ATOM 2750 C C . ASN C 2 34 ? 34.564 12.926 35.622 1.00 67.73 46 ASN C C 1
ATOM 2751 O O . ASN C 2 34 ? 35.044 12.457 34.589 1.00 65.84 46 ASN C O 1
ATOM 2756 N N . VAL C 2 35 ? 34.599 14.225 35.904 1.00 70.15 47 VAL C N 1
ATOM 2757 C CA . VAL C 2 35 ? 35.170 15.216 34.999 1.00 68.21 47 VAL C CA 1
ATOM 2758 C C . VAL C 2 35 ? 36.557 15.593 35.499 1.00 76.53 47 VAL C C 1
ATOM 2759 O O . VAL C 2 35 ? 36.718 16.025 36.647 1.00 76.64 47 VAL C O 1
ATOM 2763 N N . ASN C 2 36 ? 37.559 15.430 34.637 1.00 88.70 48 ASN C N 1
ATOM 2764 C CA . ASN C 2 36 ? 38.925 15.833 34.940 1.00 87.54 48 ASN C CA 1
ATOM 2765 C C . ASN C 2 36 ? 39.340 17.112 34.231 1.00 80.66 48 ASN C C 1
ATOM 2766 O O . ASN C 2 36 ? 40.218 17.825 34.727 1.00 83.53 48 ASN C O 1
ATOM 2771 N N . THR C 2 37 ? 38.730 17.417 33.089 1.00 79.74 49 THR C N 1
ATOM 2772 C CA . THR C 2 37 ? 39.112 18.556 32.270 1.00 78.86 49 THR C CA 1
ATOM 2773 C C . THR C 2 37 ? 37.895 19.426 31.997 1.00 66.25 49 THR C C 1
ATOM 2774 O O . THR C 2 37 ? 36.803 18.917 31.724 1.00 60.28 49 THR C O 1
ATOM 2778 N N . VAL C 2 38 ? 38.090 20.739 32.079 1.00 55.23 50 VAL C N 1
ATOM 2779 C CA . VAL C 2 38 ? 37.060 21.720 31.766 1.00 54.11 50 VAL C CA 1
ATOM 2780 C C . VAL C 2 38 ? 37.569 22.579 30.620 1.00 66.88 50 VAL C C 1
ATOM 2781 O O . VAL C 2 38 ? 38.600 23.251 30.751 1.00 73.30 50 VAL C O 1
ATOM 2785 N N . VAL C 2 39 ? 36.857 22.553 29.499 1.00 60.96 51 VAL C N 1
ATOM 2786 C CA . VAL C 2 39 ? 37.190 23.362 28.334 1.00 55.10 51 VAL C CA 1
ATOM 2787 C C . VAL C 2 39 ? 36.379 24.647 28.406 1.00 56.98 51 VAL C C 1
ATOM 2788 O O . VAL C 2 39 ? 35.143 24.612 28.412 1.00 62.49 51 VAL C O 1
ATOM 2792 N N . ARG C 2 40 ? 37.071 25.780 28.466 1.00 57.73 52 ARG C N 1
ATOM 2793 C CA . ARG C 2 40 ? 36.438 27.089 28.554 1.00 58.49 52 ARG C CA 1
ATOM 2794 C C . ARG C 2 40 ? 36.456 27.741 27.177 1.00 58.52 52 ARG C C 1
ATOM 2795 O O . ARG C 2 40 ? 37.531 28.016 26.632 1.00 59.36 52 ARG C O 1
ATOM 2803 N N . VAL C 2 41 ? 35.271 27.984 26.616 1.00 56.01 53 VAL C N 1
ATOM 2804 C CA . VAL C 2 41 ? 35.144 28.597 25.299 1.00 61.04 53 VAL C CA 1
ATOM 2805 C C . VAL C 2 41 ? 34.702 30.047 25.375 1.00 61.31 53 VAL C C 1
ATOM 2806 O O . VAL C 2 41 ? 34.449 30.661 24.331 1.00 63.54 53 VAL C O 1
ATOM 2810 N N . CYS C 2 42 ? 34.597 30.614 26.569 1.00 58.29 54 CYS C N 1
ATOM 2811 C CA . CYS C 2 42 ? 34.349 32.033 26.762 1.00 57.86 54 CYS C CA 1
ATOM 2812 C C . CYS C 2 42 ? 35.578 32.676 27.395 1.00 59.95 54 CYS C C 1
ATOM 2813 O O . CYS C 2 42 ? 36.574 32.010 27.697 1.00 64.72 54 CYS C O 1
ATOM 2816 N N . GLU C 2 43 ? 35.504 33.986 27.598 1.00 65.48 55 GLU C N 1
ATOM 2817 C CA . GLU C 2 43 ? 36.624 34.694 28.197 1.00 74.08 55 GLU C CA 1
ATOM 2818 C C . GLU C 2 43 ? 36.767 34.306 29.667 1.00 74.91 55 GLU C C 1
ATOM 2819 O O . GLU C 2 43 ? 35.763 34.103 30.359 1.00 78.51 55 GLU C O 1
ATOM 2825 N N . PRO C 2 44 ? 37.996 34.179 30.166 1.00 79.52 56 PRO C N 1
ATOM 2826 C CA . PRO C 2 44 ? 38.192 33.786 31.568 1.00 78.36 56 PRO C CA 1
ATOM 2827 C C . PRO C 2 44 ? 37.643 34.835 32.523 1.00 78.68 56 PRO C C 1
ATOM 2828 O O . PRO C 2 44 ? 37.902 36.032 32.377 1.00 81.45 56 PRO C O 1
ATOM 2832 N N . SER C 2 45 ? 36.874 34.367 33.512 1.00 83.92 57 SER C N 1
ATOM 2833 C CA . SER C 2 45 ? 36.266 35.259 34.491 1.00 96.69 57 SER C CA 1
ATOM 2834 C C . SER C 2 45 ? 36.202 34.623 35.876 1.00 90.75 57 SER C C 1
ATOM 2835 O O . SER C 2 45 ? 35.385 35.043 36.703 1.00 86.65 57 SER C O 1
ATOM 2838 N N . TYR C 2 46 ? 37.038 33.625 36.149 1.00 83.18 58 TYR C N 1
ATOM 2839 C CA . TYR C 2 46 ? 37.048 32.985 37.454 1.00 82.26 58 TYR C CA 1
ATOM 2840 C C . TYR C 2 46 ? 38.441 32.444 37.732 1.00 87.39 58 TYR C C 1
ATOM 2841 O O . TYR C 2 46 ? 39.240 32.224 36.818 1.00 86.71 58 TYR C O 1
ATOM 2850 N N . ASN C 2 47 ? 38.722 32.240 39.016 1.00 87.35 59 ASN C N 1
ATOM 2851 C CA . ASN C 2 47 ? 40.017 31.718 39.428 1.00 88.34 59 ASN C CA 1
ATOM 2852 C C . ASN C 2 47 ? 40.127 30.240 39.079 1.00 81.55 59 ASN C C 1
ATOM 2853 O O . ASN C 2 47 ? 39.228 29.450 39.381 1.00 78.52 59 ASN C O 1
ATOM 2858 N N . THR C 2 48 ? 41.239 29.867 38.449 1.00 86.27 60 THR C N 1
ATOM 2859 C CA . THR C 2 48 ? 41.472 28.497 38.019 1.00 92.53 60 THR C CA 1
ATOM 2860 C C . THR C 2 48 ? 42.290 27.684 39.013 1.00 93.81 60 THR C C 1
ATOM 2861 O O . THR C 2 48 ? 42.439 26.472 38.820 1.00 95.40 60 THR C O 1
ATOM 2865 N N . ASP C 2 49 ? 42.820 28.313 40.064 1.00 100.92 61 ASP C N 1
ATOM 2866 C CA . ASP C 2 49 ? 43.691 27.597 40.993 1.00 106.55 61 ASP C CA 1
ATOM 2867 C C . ASP C 2 49 ? 42.919 26.553 41.791 1.00 101.77 61 ASP C C 1
ATOM 2868 O O . ASP C 2 49 ? 43.407 25.434 41.991 1.00 91.07 61 ASP C O 1
ATOM 2873 N N . GLU C 2 50 ? 41.715 26.898 42.254 1.00 98.12 62 GLU C N 1
ATOM 2874 C CA . GLU C 2 50 ? 40.945 25.974 43.082 1.00 95.66 62 GLU C CA 1
ATOM 2875 C C . GLU C 2 50 ? 40.578 24.712 42.311 1.00 99.59 62 GLU C C 1
ATOM 2876 O O . GLU C 2 50 ? 40.581 23.610 42.873 1.00 98.93 62 GLU C O 1
ATOM 2878 N N . LEU C 2 51 ? 40.258 24.855 41.022 1.00 90.08 63 LEU C N 1
ATOM 2879 C CA . LEU C 2 51 ? 39.945 23.692 40.197 1.00 86.01 63 LEU C CA 1
ATOM 2880 C C . LEU C 2 51 ? 41.161 22.789 40.034 1.00 87.61 63 LEU C C 1
ATOM 2881 O O . LEU C 2 51 ? 41.035 21.558 40.023 1.00 85.24 63 LEU C O 1
ATOM 2886 N N . GLU C 2 52 ? 42.349 23.384 39.907 1.00 94.34 64 GLU C N 1
ATOM 2887 C CA . GLU C 2 52 ? 43.564 22.593 39.749 1.00 96.21 64 GLU C CA 1
ATOM 2888 C C . GLU C 2 52 ? 43.893 21.805 41.011 1.00 96.41 64 GLU C C 1
ATOM 2889 O O . GLU C 2 52 ? 44.424 20.691 40.922 1.00 95.68 64 GLU C O 1
ATOM 2891 N N . THR C 2 53 ? 43.586 22.358 42.188 1.00 93.21 65 THR C N 1
ATOM 2892 C CA . THR C 2 53 ? 43.865 21.645 43.430 1.00 98.37 65 THR C CA 1
ATOM 2893 C C . THR C 2 53 ? 43.017 20.387 43.557 1.00 95.82 65 THR C C 1
ATOM 2894 O O . THR C 2 53 ? 43.467 19.393 44.139 1.00 96.68 65 THR C O 1
ATOM 2898 N N . GLN C 2 54 ? 41.799 20.408 43.022 1.00 91.59 66 GLN C N 1
ATOM 2899 C CA . GLN C 2 54 ? 40.898 19.266 43.066 1.00 92.57 66 GLN C CA 1
ATOM 2900 C C . GLN C 2 54 ? 41.105 18.309 41.897 1.00 81.64 66 GLN C C 1
ATOM 2901 O O . GLN C 2 54 ? 40.313 17.377 41.728 1.00 77.94 66 GLN C O 1
ATOM 2907 N N . GLY C 2 55 ? 42.144 18.521 41.088 1.00 81.95 67 GLY C N 1
ATOM 2908 C CA . GLY C 2 55 ? 42.433 17.664 39.958 1.00 88.89 67 GLY C CA 1
ATOM 2909 C C . GLY C 2 55 ? 41.781 18.073 38.654 1.00 91.51 67 GLY C C 1
ATOM 2910 O O . GLY C 2 55 ? 42.069 17.460 37.617 1.00 86.42 67 GLY C O 1
ATOM 2911 N N . ILE C 2 56 ? 40.917 19.083 38.669 1.00 91.60 68 ILE C N 1
ATOM 2912 C CA . ILE C 2 56 ? 40.236 19.535 37.461 1.00 79.50 68 ILE C CA 1
ATOM 2913 C C . ILE C 2 56 ? 41.143 20.510 36.723 1.00 80.24 68 ILE C C 1
ATOM 2914 O O . ILE C 2 56 ? 41.459 21.591 37.233 1.00 80.52 68 ILE C O 1
ATOM 2919 N N . THR C 2 57 ? 41.567 20.130 35.523 1.00 80.32 69 THR C N 1
ATOM 2920 C CA . THR C 2 57 ? 42.351 21.010 34.671 1.00 77.12 69 THR C CA 1
ATOM 2921 C C . THR C 2 57 ? 41.426 21.815 33.767 1.00 70.96 69 THR C C 1
ATOM 2922 O O . THR C 2 57 ? 40.369 21.338 33.347 1.00 71.12 69 THR C O 1
ATOM 2926 N N . VAL C 2 58 ? 41.832 23.048 33.477 1.00 72.08 70 VAL C N 1
ATOM 2927 C CA . VAL C 2 58 ? 41.045 23.972 32.670 1.00 63.60 70 VAL C CA 1
ATOM 2928 C C . VAL C 2 58 ? 41.802 24.254 31.381 1.00 64.90 70 VAL C C 1
ATOM 2929 O O . VAL C 2 58 ? 42.987 24.609 31.413 1.00 61.47 70 VAL C O 1
ATOM 2933 N N . LYS C 2 59 ? 41.122 24.085 30.249 1.00 62.31 71 LYS C N 1
ATOM 2934 C CA A LYS C 2 59 ? 41.681 24.369 28.934 0.50 64.72 71 LYS C CA 1
ATOM 2935 C CA B LYS C 2 59 ? 41.681 24.369 28.934 0.50 64.72 71 LYS C CA 1
ATOM 2936 C C . LYS C 2 59 ? 40.896 25.509 28.302 1.00 66.94 71 LYS C C 1
ATOM 2937 O O . LYS C 2 59 ? 39.664 25.457 28.236 1.00 66.98 71 LYS C O 1
ATOM 2940 N N . ASP C 2 60 ? 41.610 26.536 27.844 1.00 72.13 72 ASP C N 1
ATOM 2941 C CA . ASP C 2 60 ? 40.995 27.726 27.264 1.00 75.96 72 ASP C CA 1
ATOM 2942 C C . ASP C 2 60 ? 40.964 27.576 25.746 1.00 80.01 72 ASP C C 1
ATOM 2943 O O . ASP C 2 60 ? 42.013 27.552 25.095 1.00 90.62 72 ASP C O 1
ATOM 2948 N N . LEU C 2 61 ? 39.760 27.476 25.188 1.00 72.98 73 LEU C N 1
ATOM 2949 C CA . LEU C 2 61 ? 39.531 27.369 23.750 1.00 62.54 73 LEU C CA 1
ATOM 2950 C C . LEU C 2 61 ? 38.466 28.364 23.313 1.00 66.24 73 LEU C C 1
ATOM 2951 O O . LEU C 2 61 ? 37.512 28.028 22.609 1.00 68.40 73 LEU C O 1
ATOM 2956 N N . ALA C 2 62 ? 38.626 29.618 23.725 1.00 65.81 74 ALA C N 1
ATOM 2957 C CA . ALA C 2 62 ? 37.588 30.614 23.507 1.00 70.82 74 ALA C CA 1
ATOM 2958 C C . ALA C 2 62 ? 37.565 31.085 22.057 1.00 69.80 74 ALA C C 1
ATOM 2959 O O . ALA C 2 62 ? 38.578 31.057 21.351 1.00 74.26 74 ALA C O 1
ATOM 2961 N N . PHE C 2 63 ? 36.385 31.515 21.615 1.00 59.76 75 PHE C N 1
ATOM 2962 C CA . PHE C 2 63 ? 36.224 32.162 20.320 1.00 68.06 75 PHE C CA 1
ATOM 2963 C C . PHE C 2 63 ? 35.061 33.144 20.411 1.00 63.39 75 PHE C C 1
ATOM 2964 O O . PHE C 2 63 ? 34.413 33.272 21.453 1.00 71.63 75 PHE C O 1
ATOM 2972 N N . GLU C 2 64 ? 34.813 33.848 19.306 1.00 66.34 76 GLU C N 1
ATOM 2973 C CA . GLU C 2 64 ? 33.855 34.948 19.293 1.00 73.86 76 GLU C CA 1
ATOM 2974 C C . GLU C 2 64 ? 32.467 34.473 19.714 1.00 78.00 76 GLU C C 1
ATOM 2975 O O . GLU C 2 64 ? 32.047 33.351 19.410 1.00 82.62 76 GLU C O 1
ATOM 2981 N N . ASP C 2 65 ? 31.752 35.347 20.418 1.00 73.72 77 ASP C N 1
ATOM 2982 C CA . ASP C 2 65 ? 30.446 34.997 20.962 1.00 69.37 77 ASP C CA 1
ATOM 2983 C C . ASP C 2 65 ? 29.412 34.884 19.847 1.00 76.53 77 ASP C C 1
ATOM 2984 O O . ASP C 2 65 ? 29.296 35.774 18.998 1.00 68.75 77 ASP C O 1
ATOM 2989 N N . GLY C 2 66 ? 28.662 33.782 19.852 1.00 69.89 78 GLY C N 1
ATOM 2990 C CA . GLY C 2 66 ? 27.604 33.564 18.886 1.00 54.63 78 GLY C CA 1
ATOM 2991 C C . GLY C 2 66 ? 28.055 33.183 17.497 1.00 58.40 78 GLY C C 1
ATOM 2992 O O . GLY C 2 66 ? 27.235 33.200 16.572 1.00 60.60 78 GLY C O 1
ATOM 2993 N N . THR C 2 67 ? 29.324 32.839 17.315 1.00 65.32 79 THR C N 1
ATOM 2994 C CA . THR C 2 67 ? 29.867 32.472 16.017 1.00 68.41 79 THR C CA 1
ATOM 2995 C C . THR C 2 67 ? 30.192 30.982 15.991 1.00 67.46 79 THR C C 1
ATOM 2996 O O . THR C 2 67 ? 29.923 30.240 16.940 1.00 52.20 79 THR C O 1
ATOM 3000 N N . PHE C 2 68 ? 30.776 30.547 14.878 1.00 73.56 80 PHE C N 1
ATOM 3001 C CA . PHE C 2 68 ? 31.239 29.176 14.710 1.00 64.39 80 PHE C CA 1
ATOM 3002 C C . PHE C 2 68 ? 32.725 29.089 15.048 1.00 61.18 80 PHE C C 1
ATOM 3003 O O . PHE C 2 68 ? 33.493 29.991 14.699 1.00 63.10 80 PHE C O 1
ATOM 3011 N N . PRO C 2 69 ? 33.151 28.039 15.743 1.00 62.94 81 PRO C N 1
ATOM 3012 C CA . PRO C 2 69 ? 34.563 27.919 16.123 1.00 61.29 81 PRO C CA 1
ATOM 3013 C C . PRO C 2 69 ? 35.457 27.831 14.900 1.00 66.69 81 PRO C C 1
ATOM 3014 O O . PRO C 2 69 ? 35.117 27.160 13.914 1.00 67.95 81 PRO C O 1
ATOM 3018 N N . PRO C 2 70 ? 36.601 28.513 14.918 1.00 75.04 82 PRO C N 1
ATOM 3019 C CA . PRO C 2 70 ? 37.576 28.360 13.833 1.00 74.73 82 PRO C CA 1
ATOM 3020 C C . PRO C 2 70 ? 38.142 26.948 13.802 1.00 67.47 82 PRO C C 1
ATOM 3021 O O . PRO C 2 70 ? 37.980 26.157 14.733 1.00 72.56 82 PRO C O 1
ATOM 3025 N N . GLN C 2 71 ? 38.831 26.636 12.701 1.00 64.64 83 GLN C N 1
ATOM 3026 C CA . GLN C 2 71 ? 39.367 25.289 12.530 1.00 62.29 83 GLN C CA 1
ATOM 3027 C C . GLN C 2 71 ? 40.405 24.961 13.594 1.00 64.74 83 GLN C C 1
ATOM 3028 O O . GLN C 2 71 ? 40.465 23.826 14.081 1.00 63.77 83 GLN C O 1
ATOM 3034 N N . GLN C 2 72 ? 41.233 25.940 13.969 1.00 68.26 84 GLN C N 1
ATOM 3035 C CA . GLN C 2 72 ? 42.228 25.700 15.009 1.00 68.32 84 GLN C CA 1
ATOM 3036 C C . GLN C 2 72 ? 41.563 25.283 16.315 1.00 63.51 84 GLN C C 1
ATOM 3037 O O . GLN C 2 72 ? 42.089 24.435 17.045 1.00 67.90 84 GLN C O 1
ATOM 3039 N N . VAL C 2 73 ? 40.398 25.859 16.617 1.00 58.12 85 VAL C N 1
ATOM 3040 C CA . VAL C 2 73 ? 39.671 25.480 17.824 1.00 67.52 85 VAL C CA 1
ATOM 3041 C C . VAL C 2 73 ? 39.066 24.091 17.669 1.00 66.21 85 VAL C C 1
ATOM 3042 O O . VAL C 2 73 ? 39.110 23.273 18.596 1.00 61.76 85 VAL C O 1
ATOM 3046 N N . VAL C 2 74 ? 38.495 23.800 16.498 1.00 58.49 86 VAL C N 1
ATOM 3047 C CA . VAL C 2 74 ? 37.893 22.490 16.266 1.00 59.58 86 VAL C CA 1
ATOM 3048 C C . VAL C 2 74 ? 38.949 21.395 16.344 1.00 70.83 86 VAL C C 1
ATOM 3049 O O . VAL C 2 74 ? 38.726 20.338 16.949 1.00 69.63 86 VAL C O 1
ATOM 3053 N N . ASP C 2 75 ? 40.120 21.632 15.746 1.00 61.52 87 ASP C N 1
ATOM 3054 C CA . ASP C 2 75 ? 41.177 20.626 15.766 1.00 67.40 87 ASP C CA 1
ATOM 3055 C C . ASP C 2 75 ? 41.673 20.374 17.184 1.00 69.97 87 ASP C C 1
ATOM 3056 O O . ASP C 2 75 ? 41.836 19.221 17.600 1.00 77.65 87 ASP C O 1
ATOM 3061 N N . GLU C 2 76 ? 41.919 21.445 17.944 1.00 76.97 88 GLU C N 1
ATOM 3062 C CA . GLU C 2 76 ? 42.357 21.286 19.327 1.00 78.19 88 GLU C CA 1
ATOM 3063 C C . GLU C 2 76 ? 41.272 20.635 20.175 1.00 69.58 88 GLU C C 1
ATOM 3064 O O . GLU C 2 76 ? 41.566 19.815 21.053 1.00 69.80 88 GLU C O 1
ATOM 3070 N N . TRP C 2 77 ? 40.008 20.984 19.922 1.00 57.99 89 TRP C N 1
ATOM 3071 C CA . TRP C 2 77 ? 38.908 20.379 20.665 1.00 57.93 89 TRP C CA 1
ATOM 3072 C C . TRP C 2 77 ? 38.828 18.880 20.406 1.00 60.60 89 TRP C C 1
ATOM 3073 O O . TRP C 2 77 ? 38.606 18.093 21.333 1.00 63.81 89 TRP C O 1
ATOM 3084 N N . PHE C 2 78 ? 39.016 18.461 19.153 1.00 59.80 90 PHE C N 1
ATOM 3085 C CA . PHE C 2 78 ? 39.064 17.031 18.870 1.00 51.09 90 PHE C CA 1
ATOM 3086 C C . PHE C 2 78 ? 40.333 16.400 19.421 1.00 63.89 90 PHE C C 1
ATOM 3087 O O . PHE C 2 78 ? 40.317 15.234 19.829 1.00 72.66 90 PHE C O 1
ATOM 3095 N N . GLU C 2 79 ? 41.435 17.153 19.446 1.00 66.78 91 GLU C N 1
ATOM 3096 C CA . GLU C 2 79 ? 42.685 16.622 19.980 1.00 68.97 91 GLU C CA 1
ATOM 3097 C C . GLU C 2 79 ? 42.567 16.338 21.473 1.00 72.93 91 GLU C C 1
ATOM 3098 O O . GLU C 2 79 ? 42.968 15.267 21.942 1.00 71.07 91 GLU C O 1
ATOM 3100 N N . VAL C 2 80 ? 42.010 17.282 22.237 1.00 61.63 92 VAL C N 1
ATOM 3101 C CA . VAL C 2 80 ? 41.885 17.067 23.675 1.00 76.95 92 VAL C CA 1
ATOM 3102 C C . VAL C 2 80 ? 40.857 15.982 23.973 1.00 72.15 92 VAL C C 1
ATOM 3103 O O . VAL C 2 80 ? 40.968 15.277 24.983 1.00 72.50 92 VAL C O 1
ATOM 3107 N N . LEU C 2 81 ? 39.853 15.816 23.108 1.00 63.92 93 LEU C N 1
ATOM 3108 C CA . LEU C 2 81 ? 38.898 14.730 23.302 1.00 61.31 93 LEU C CA 1
ATOM 3109 C C . LEU C 2 81 ? 39.562 13.374 23.110 1.00 71.62 93 LEU C C 1
ATOM 3110 O O . LEU C 2 81 ? 39.330 12.445 23.893 1.00 68.45 93 LEU C O 1
ATOM 3115 N N . LYS C 2 82 ? 40.390 13.241 22.071 1.00 70.26 94 LYS C N 1
ATOM 3116 C CA . LYS C 2 82 ? 41.088 11.982 21.838 1.00 79.84 94 LYS C CA 1
ATOM 3117 C C . LYS C 2 82 ? 42.101 11.690 22.937 1.00 82.17 94 LYS C C 1
ATOM 3118 O O . LYS C 2 82 ? 42.362 10.521 23.242 1.00 87.08 94 LYS C O 1
ATOM 3124 N N . ASP C 2 83 ? 42.674 12.731 23.547 1.00 87.02 95 ASP C N 1
ATOM 3125 C CA . ASP C 2 83 ? 43.643 12.515 24.617 1.00 93.19 95 ASP C CA 1
ATOM 3126 C C . ASP C 2 83 ? 42.964 12.035 25.894 1.00 84.35 95 ASP C C 1
ATOM 3127 O O . ASP C 2 83 ? 43.479 11.144 26.580 1.00 91.04 95 ASP C O 1
ATOM 3132 N N . LYS C 2 84 ? 41.808 12.612 26.232 1.00 79.95 96 LYS C N 1
ATOM 3133 C CA . LYS C 2 84 ? 41.141 12.251 27.477 1.00 83.70 96 LYS C CA 1
ATOM 3134 C C . LYS C 2 84 ? 40.457 10.891 27.390 1.00 82.54 96 LYS C C 1
ATOM 3135 O O . LYS C 2 84 ? 40.414 10.162 28.388 1.00 95.35 96 LYS C O 1
ATOM 3141 N N . TYR C 2 85 ? 39.926 10.528 26.219 1.00 78.47 97 TYR C N 1
ATOM 3142 C CA . TYR C 2 85 ? 39.280 9.226 26.090 1.00 83.99 97 TYR C CA 1
ATOM 3143 C C . TYR C 2 85 ? 40.296 8.092 26.124 1.00 86.24 97 TYR C C 1
ATOM 3144 O O . TYR C 2 85 ? 39.987 7.004 26.623 1.00 86.01 97 TYR C O 1
ATOM 3153 N N . GLN C 2 86 ? 41.504 8.321 25.603 1.00 91.36 98 GLN C N 1
ATOM 3154 C CA . GLN C 2 86 ? 42.564 7.325 25.717 1.00 97.48 98 GLN C CA 1
ATOM 3155 C C . GLN C 2 86 ? 43.149 7.279 27.124 1.00 99.34 98 GLN C C 1
ATOM 3156 O O . GLN C 2 86 ? 43.580 6.213 27.577 1.00 100.40 98 GLN C O 1
ATOM 3162 N N . GLN C 2 87 ? 43.176 8.418 27.822 1.00 93.16 99 GLN C N 1
ATOM 3163 C CA . GLN C 2 87 ? 43.660 8.436 29.200 1.00 96.30 99 GLN C CA 1
ATOM 3164 C C . GLN C 2 87 ? 42.668 7.753 30.134 1.00 96.35 99 GLN C C 1
ATOM 3165 O O . GLN C 2 87 ? 43.043 6.880 30.925 1.00 94.79 99 GLN C O 1
ATOM 3167 N N . ASN C 2 88 ? 41.394 8.139 30.055 1.00 90.80 100 ASN C N 1
ATOM 3168 C CA . ASN C 2 88 ? 40.337 7.521 30.856 1.00 87.39 100 ASN C CA 1
ATOM 3169 C C . ASN C 2 88 ? 39.041 7.608 30.062 1.00 82.72 100 ASN C C 1
ATOM 3170 O O . ASN C 2 88 ? 38.402 8.670 30.012 1.00 72.93 100 ASN C O 1
ATOM 3175 N N . PRO C 2 89 ? 38.621 6.511 29.423 1.00 96.73 101 PRO C N 1
ATOM 3176 C CA . PRO C 2 89 ? 37.365 6.549 28.656 1.00 91.22 101 PRO C CA 1
ATOM 3177 C C . PRO C 2 89 ? 36.134 6.772 29.517 1.00 87.94 101 PRO C C 1
ATOM 3178 O O . PRO C 2 89 ? 35.120 7.258 29.002 1.00 91.57 101 PRO C O 1
ATOM 3182 N N . GLU C 2 90 ? 36.190 6.438 30.806 1.00 87.24 102 GLU C N 1
ATOM 3183 C CA . GLU C 2 90 ? 35.084 6.694 31.718 1.00 81.77 102 GLU C CA 1
ATOM 3184 C C . GLU C 2 90 ? 35.035 8.137 32.200 1.00 78.19 102 GLU C C 1
ATOM 3185 O O . GLU C 2 90 ? 34.079 8.510 32.888 1.00 70.95 102 GLU C O 1
ATOM 3191 N N . ALA C 2 91 ? 36.032 8.950 31.859 1.00 74.93 103 ALA C N 1
ATOM 3192 C CA . ALA C 2 91 ? 36.091 10.335 32.303 1.00 69.19 103 ALA C CA 1
ATOM 3193 C C . ALA C 2 91 ? 35.334 11.229 31.330 1.00 66.69 103 ALA C C 1
ATOM 3194 O O . ALA C 2 91 ? 35.518 11.130 30.112 1.00 73.83 103 ALA C O 1
ATOM 3196 N N . ALA C 2 92 ? 34.489 12.099 31.871 1.00 57.44 104 ALA C N 1
ATOM 3197 C CA . ALA C 2 92 ? 33.739 13.052 31.070 1.00 57.59 104 ALA C CA 1
ATOM 3198 C C . ALA C 2 92 ? 34.511 14.357 30.933 1.00 58.39 104 ALA C C 1
ATOM 3199 O O . ALA C 2 92 ? 35.270 14.750 31.823 1.00 60.62 104 ALA C O 1
ATOM 3201 N N . VAL C 2 93 ? 34.313 15.026 29.802 1.00 45.17 105 VAL C N 1
ATOM 3202 C CA . VAL C 2 93 ? 34.942 16.310 29.519 1.00 51.58 105 VAL C CA 1
ATOM 3203 C C . VAL C 2 93 ? 33.877 17.388 29.652 1.00 51.79 105 VAL C C 1
ATOM 3204 O O . VAL C 2 93 ? 32.836 17.329 28.987 1.00 51.08 105 VAL C O 1
ATOM 3208 N N . ALA C 2 94 ? 34.131 18.367 30.515 1.00 54.70 106 ALA C N 1
ATOM 3209 C CA . ALA C 2 94 ? 33.207 19.472 30.714 1.00 48.80 106 ALA C CA 1
ATOM 3210 C C . ALA C 2 94 ? 33.540 20.608 29.759 1.00 46.15 106 ALA C C 1
ATOM 3211 O O . ALA C 2 94 ? 34.711 20.901 29.506 1.00 58.48 106 ALA C O 1
ATOM 3213 N N . VAL C 2 95 ? 32.500 21.234 29.213 1.00 46.80 107 VAL C N 1
ATOM 3214 C CA . VAL C 2 95 ? 32.642 22.383 28.325 1.00 46.52 107 VAL C CA 1
ATOM 3215 C C . VAL C 2 95 ? 31.654 23.447 28.772 1.00 40.46 107 VAL C C 1
ATOM 3216 O O . VAL C 2 95 ? 30.510 23.134 29.117 1.00 43.12 107 VAL C O 1
ATOM 3220 N N . HIS C 2 96 ? 32.081 24.707 28.756 1.00 44.20 108 HIS C N 1
ATOM 3221 C CA . HIS C 2 96 ? 31.183 25.781 29.161 1.00 51.76 108 HIS C CA 1
ATOM 3222 C C . HIS C 2 96 ? 31.501 27.061 28.402 1.00 48.71 108 HIS C C 1
ATOM 3223 O O . HIS C 2 96 ? 32.664 27.460 28.292 1.00 46.79 108 HIS C O 1
ATOM 3230 N N . CYS C 2 97 ? 30.459 27.684 27.856 1.00 52.48 109 CYS C N 1
ATOM 3231 C CA . CYS C 2 97 ? 30.517 29.099 27.518 1.00 48.73 109 CYS C CA 1
ATOM 3232 C C . CYS C 2 97 ? 29.819 29.819 28.666 1.00 54.49 109 CYS C C 1
ATOM 3233 O O . CYS C 2 97 ? 29.737 29.277 29.773 1.00 54.18 109 CYS C O 1
ATOM 3236 N N . VAL C 2 98 ? 29.325 31.037 28.433 1.00 55.72 110 VAL C N 1
ATOM 3237 C CA . VAL C 2 98 ? 28.796 31.844 29.530 1.00 55.08 110 VAL C CA 1
ATOM 3238 C C . VAL C 2 98 ? 27.641 31.120 30.214 1.00 56.68 110 VAL C C 1
ATOM 3239 O O . VAL C 2 98 ? 27.603 30.995 31.443 1.00 56.65 110 VAL C O 1
ATOM 3243 N N . ALA C 2 99 ? 26.690 30.618 29.426 1.00 54.78 111 ALA C N 1
ATOM 3244 C CA . ALA C 2 99 ? 25.516 29.939 29.963 1.00 44.77 111 ALA C CA 1
ATOM 3245 C C . ALA C 2 99 ? 25.394 28.497 29.488 1.00 58.37 111 ALA C C 1
ATOM 3246 O O . ALA C 2 99 ? 24.383 27.844 29.777 1.00 55.68 111 ALA C O 1
ATOM 3248 N N . GLY C 2 100 ? 26.389 27.978 28.774 1.00 52.74 112 GLY C N 1
ATOM 3249 C CA . GLY C 2 100 ? 26.278 26.634 28.236 1.00 44.84 112 GLY C CA 1
ATOM 3250 C C . GLY C 2 100 ? 25.182 26.478 27.206 1.00 46.32 112 GLY C C 1
ATOM 3251 O O . GLY C 2 100 ? 24.618 25.384 27.069 1.00 48.64 112 GLY C O 1
ATOM 3252 N N . LEU C 2 101 ? 24.865 27.550 26.472 1.00 57.10 113 LEU C N 1
ATOM 3253 C CA . LEU C 2 101 ? 23.803 27.542 25.475 1.00 53.04 113 LEU C CA 1
ATOM 3254 C C . LEU C 2 101 ? 24.319 27.709 24.055 1.00 47.61 113 LEU C C 1
ATOM 3255 O O . LEU C 2 101 ? 23.566 27.457 23.107 1.00 49.54 113 LEU C O 1
ATOM 3260 N N . GLY C 2 102 ? 25.561 28.141 23.867 1.00 46.52 114 GLY C N 1
ATOM 3261 C CA . GLY C 2 102 ? 26.012 28.537 22.547 1.00 37.72 114 GLY C CA 1
ATOM 3262 C C . GLY C 2 102 ? 27.293 27.864 22.109 1.00 46.55 114 GLY C C 1
ATOM 3263 O O . GLY C 2 102 ? 27.266 26.787 21.508 1.00 42.74 114 GLY C O 1
ATOM 3264 N N . ARG C 2 103 ? 28.424 28.499 22.421 1.00 49.52 115 ARG C N 1
ATOM 3265 C CA . ARG C 2 103 ? 29.717 28.012 21.953 1.00 41.87 115 ARG C CA 1
ATOM 3266 C C . ARG C 2 103 ? 30.049 26.631 22.504 1.00 47.17 115 ARG C C 1
ATOM 3267 O O . ARG C 2 103 ? 30.680 25.826 21.810 1.00 51.27 115 ARG C O 1
ATOM 3275 N N . ALA C 2 104 ? 29.642 26.335 23.740 1.00 42.33 116 ALA C N 1
ATOM 3276 C CA . ALA C 2 104 ? 29.936 25.012 24.290 1.00 37.97 116 ALA C CA 1
ATOM 3277 C C . ALA C 2 104 ? 29.098 23.920 23.633 1.00 38.01 116 ALA C C 1
ATOM 3278 O O . ALA C 2 104 ? 29.672 22.893 23.230 1.00 35.59 116 ALA C O 1
ATOM 3280 N N . PRO C 2 105 ? 27.773 24.053 23.493 1.00 39.22 117 PRO C N 1
ATOM 3281 C CA . PRO C 2 105 ? 27.017 22.991 22.810 1.00 41.08 117 PRO C CA 1
ATOM 3282 C C . PRO C 2 105 ? 27.402 22.812 21.353 1.00 39.89 117 PRO C C 1
ATOM 3283 O O . PRO C 2 105 ? 27.189 21.724 20.803 1.00 34.56 117 PRO C O 1
ATOM 3287 N N . VAL C 2 106 ? 27.961 23.838 20.708 1.00 36.61 118 VAL C N 1
ATOM 3288 C CA . VAL C 2 106 ? 28.375 23.693 19.317 1.00 36.31 118 VAL C CA 1
ATOM 3289 C C . VAL C 2 106 ? 29.578 22.764 19.213 1.00 35.62 118 VAL C C 1
ATOM 3290 O O . VAL C 2 106 ? 29.656 21.929 18.304 1.00 41.98 118 VAL C O 1
ATOM 3294 N N . LEU C 2 107 ? 30.526 22.881 20.147 1.00 33.44 119 LEU C N 1
ATOM 3295 C CA . LEU C 2 107 ? 31.669 21.973 20.153 1.00 39.19 119 LEU C CA 1
ATOM 3296 C C . LEU C 2 107 ? 31.232 20.539 20.418 1.00 36.98 119 LEU C C 1
ATOM 3297 O O . LEU C 2 107 ? 31.746 19.601 19.797 1.00 45.14 119 LEU C O 1
ATOM 3302 N N . VAL C 2 108 ? 30.287 20.349 21.340 1.00 30.62 120 VAL C N 1
ATOM 3303 C CA . VAL C 2 108 ? 29.752 19.013 21.585 1.00 34.50 120 VAL C CA 1
ATOM 3304 C C . VAL C 2 108 ? 29.037 18.494 20.344 1.00 37.09 120 VAL C C 1
ATOM 3305 O O . VAL C 2 108 ? 29.146 17.312 19.994 1.00 41.93 120 VAL C O 1
ATOM 3309 N N . ALA C 2 109 ? 28.307 19.370 19.650 1.00 33.46 121 ALA C N 1
ATOM 3310 C CA . ALA C 2 109 ? 27.626 18.958 18.427 1.00 43.47 121 ALA C CA 1
ATOM 3311 C C . ALA C 2 109 ? 28.622 18.471 17.381 1.00 37.42 121 ALA C C 1
ATOM 3312 O O . ALA C 2 109 ? 28.413 17.432 16.747 1.00 40.45 121 ALA C O 1
ATOM 3314 N N . LEU C 2 110 ? 29.720 19.208 17.192 1.00 36.46 122 LEU C N 1
ATOM 3315 C CA . LEU C 2 110 ? 30.735 18.783 16.232 1.00 43.65 122 LEU C CA 1
ATOM 3316 C C . LEU C 2 110 ? 31.315 17.425 16.607 1.00 41.57 122 LEU C C 1
ATOM 3317 O O . LEU C 2 110 ? 31.588 16.596 15.732 1.00 55.43 122 LEU C O 1
ATOM 3322 N N . ALA C 2 111 ? 31.508 17.179 17.904 1.00 48.07 123 ALA C N 1
ATOM 3323 C CA . ALA C 2 111 ? 31.996 15.874 18.335 1.00 54.58 123 ALA C CA 1
ATOM 3324 C C . ALA C 2 111 ? 30.974 14.782 18.044 1.00 45.64 123 ALA C C 1
ATOM 3325 O O . ALA C 2 111 ? 31.332 13.708 17.548 1.00 45.33 123 ALA C O 1
ATOM 3327 N N . LEU C 2 112 ? 29.697 15.041 18.345 1.00 42.68 124 LEU C N 1
ATOM 3328 C CA . LEU C 2 112 ? 28.652 14.065 18.046 1.00 41.43 124 LEU C CA 1
ATOM 3329 C C . LEU C 2 112 ? 28.555 13.805 16.548 1.00 46.96 124 LEU C C 1
ATOM 3330 O O . LEU C 2 112 ? 28.336 12.666 16.120 1.00 47.14 124 LEU C O 1
ATOM 3335 N N . ILE C 2 113 ? 28.717 14.851 15.735 1.00 46.33 125 ILE C N 1
ATOM 3336 C CA . ILE C 2 113 ? 28.705 14.680 14.287 1.00 41.97 125 ILE C CA 1
ATOM 3337 C C . ILE C 2 113 ? 29.907 13.858 13.840 1.00 52.69 125 ILE C C 1
ATOM 3338 O O . ILE C 2 113 ? 29.795 12.988 12.967 1.00 41.70 125 ILE C O 1
ATOM 3343 N N . GLU C 2 114 ? 31.070 14.105 14.443 1.00 44.56 126 GLU C N 1
ATOM 3344 C CA . GLU C 2 114 ? 32.263 13.338 14.118 1.00 49.19 126 GLU C CA 1
ATOM 3345 C C . GLU C 2 114 ? 32.172 11.888 14.579 1.00 56.24 126 GLU C C 1
ATOM 3346 O O . GLU C 2 114 ? 32.989 11.067 14.147 1.00 68.80 126 GLU C O 1
ATOM 3352 N N . LEU C 2 115 ? 31.207 11.556 15.437 1.00 56.19 127 LEU C N 1
ATOM 3353 C CA . LEU C 2 115 ? 31.023 10.191 15.910 1.00 46.55 127 LEU C CA 1
ATOM 3354 C C . LEU C 2 115 ? 29.989 9.412 15.109 1.00 48.84 127 LEU C C 1
ATOM 3355 O O . LEU C 2 115 ? 29.883 8.194 15.288 1.00 59.15 127 LEU C O 1
ATOM 3360 N N . GLY C 2 116 ? 29.224 10.072 14.241 1.00 51.50 128 GLY C N 1
ATOM 3361 C CA . GLY C 2 116 ? 28.295 9.364 13.381 1.00 40.44 128 GLY C CA 1
ATOM 3362 C C . GLY C 2 116 ? 26.879 9.905 13.362 1.00 47.40 128 GLY C C 1
ATOM 3363 O O . GLY C 2 116 ? 26.026 9.377 12.643 1.00 41.72 128 GLY C O 1
ATOM 3364 N N . LEU C 2 117 ? 26.607 10.948 14.141 1.00 47.65 129 LEU C N 1
ATOM 3365 C CA . LEU C 2 117 ? 25.279 11.544 14.184 1.00 37.79 129 LEU C CA 1
ATOM 3366 C C . LEU C 2 117 ? 25.158 12.653 13.149 1.00 48.49 129 LEU C C 1
ATOM 3367 O O . LEU C 2 117 ? 26.090 13.435 12.949 1.00 48.08 129 LEU C O 1
ATOM 3372 N N . LYS C 2 118 ? 24.004 12.713 12.491 1.00 48.42 130 LYS C N 1
ATOM 3373 C CA . LYS C 2 118 ? 23.698 13.859 11.650 1.00 48.03 130 LYS C CA 1
ATOM 3374 C C . LYS C 2 118 ? 23.462 15.086 12.523 1.00 46.82 130 LYS C C 1
ATOM 3375 O O . LYS C 2 118 ? 23.071 14.977 13.688 1.00 55.36 130 LYS C O 1
ATOM 3379 N N . TYR C 2 119 ? 23.707 16.267 11.948 1.00 51.10 131 TYR C N 1
ATOM 3380 C CA . TYR C 2 119 ? 23.667 17.487 12.747 1.00 37.02 131 TYR C CA 1
ATOM 3381 C C . TYR C 2 119 ? 22.298 17.705 13.379 1.00 42.75 131 TYR C C 1
ATOM 3382 O O . TYR C 2 119 ? 22.211 18.227 14.496 1.00 48.73 131 TYR C O 1
ATOM 3391 N N . GLU C 2 120 ? 21.221 17.302 12.699 1.00 47.12 132 GLU C N 1
ATOM 3392 C CA . GLU C 2 120 ? 19.896 17.455 13.289 1.00 44.71 132 GLU C CA 1
ATOM 3393 C C . GLU C 2 120 ? 19.686 16.484 14.444 1.00 49.04 132 GLU C C 1
ATOM 3394 O O . GLU C 2 120 ? 18.965 16.803 15.396 1.00 50.43 132 GLU C O 1
ATOM 3400 N N . ALA C 2 121 ? 20.310 15.305 14.387 1.00 48.27 133 ALA C N 1
ATOM 3401 C CA . ALA C 2 121 ? 20.217 14.374 15.506 1.00 35.01 133 ALA C CA 1
ATOM 3402 C C . ALA C 2 121 ? 21.058 14.850 16.682 1.00 43.89 133 ALA C C 1
ATOM 3403 O O . ALA C 2 121 ? 20.644 14.724 17.841 1.00 44.07 133 ALA C O 1
ATOM 3405 N N . ALA C 2 122 ? 22.241 15.404 16.403 1.00 37.44 134 ALA C N 1
ATOM 3406 C CA . ALA C 2 122 ? 23.086 15.925 17.472 1.00 42.99 134 ALA C CA 1
ATOM 3407 C C . ALA C 2 122 ? 22.440 17.127 18.149 1.00 45.10 134 ALA C C 1
ATOM 3408 O O . ALA C 2 122 ? 22.448 17.231 19.381 1.00 46.26 134 ALA C O 1
ATOM 3410 N N . VAL C 2 123 ? 21.870 18.042 17.360 1.00 41.65 135 VAL C N 1
ATOM 3411 C CA . VAL C 2 123 ? 21.241 19.230 17.929 1.00 45.29 135 VAL C CA 1
ATOM 3412 C C . VAL C 2 123 ? 20.041 18.843 18.784 1.00 40.73 135 VAL C C 1
ATOM 3413 O O . VAL C 2 123 ? 19.850 19.374 19.885 1.00 42.51 135 VAL C O 1
ATOM 3417 N N . GLU C 2 124 ? 19.222 17.905 18.301 1.00 39.57 136 GLU C N 1
ATOM 3418 C CA . GLU C 2 124 ? 18.066 17.467 19.076 1.00 44.11 136 GLU C CA 1
ATOM 3419 C C . GLU C 2 124 ? 18.492 16.790 20.372 1.00 47.71 136 GLU C C 1
ATOM 3420 O O . GLU C 2 124 ? 17.867 16.989 21.420 1.00 42.97 136 GLU C O 1
ATOM 3426 N N . MET C 2 125 ? 19.556 15.985 20.320 1.00 43.34 137 MET C N 1
ATOM 3427 C CA . MET C 2 125 ? 20.049 15.332 21.527 1.00 31.73 137 MET C CA 1
ATOM 3428 C C . MET C 2 125 ? 20.528 16.355 22.550 1.00 42.23 137 MET C C 1
ATOM 3429 O O . MET C 2 125 ? 20.321 16.183 23.757 1.00 47.34 137 MET C O 1
ATOM 3434 N N . ILE C 2 126 ? 21.164 17.431 22.087 1.00 42.42 138 ILE C N 1
ATOM 3435 C CA . ILE C 2 126 ? 21.631 18.466 23.004 1.00 45.03 138 ILE C CA 1
ATOM 3436 C C . ILE C 2 126 ? 20.450 19.229 23.590 1.00 49.50 138 ILE C C 1
ATOM 3437 O O . ILE C 2 126 ? 20.367 19.442 24.806 1.00 39.43 138 ILE C O 1
ATOM 3442 N N . ARG C 2 127 ? 19.510 19.640 22.735 1.00 44.32 139 ARG C N 1
ATOM 3443 C CA . ARG C 2 127 ? 18.350 20.385 23.205 1.00 45.03 139 ARG C CA 1
ATOM 3444 C C . ARG C 2 127 ? 17.415 19.531 24.051 1.00 46.50 139 ARG C C 1
ATOM 3445 O O . ARG C 2 127 ? 16.599 20.084 24.794 1.00 46.54 139 ARG C O 1
ATOM 3453 N N . ASP C 2 128 ? 17.514 18.203 23.960 1.00 44.28 140 ASP C N 1
ATOM 3454 C CA . ASP C 2 128 ? 16.715 17.350 24.832 1.00 45.45 140 ASP C CA 1
ATOM 3455 C C . ASP C 2 128 ? 17.159 17.476 26.285 1.00 46.81 140 ASP C C 1
ATOM 3456 O O . ASP C 2 128 ? 16.361 17.243 27.199 1.00 55.97 140 ASP C O 1
ATOM 3461 N N . LYS C 2 129 ? 18.420 17.844 26.515 1.00 45.90 141 LYS C N 1
ATOM 3462 C CA . LYS C 2 129 ? 18.952 18.020 27.857 1.00 46.04 141 LYS C CA 1
ATOM 3463 C C . LYS C 2 129 ? 19.345 19.459 28.157 1.00 47.60 141 LYS C C 1
ATOM 3464 O O . LYS C 2 129 ? 19.742 19.754 29.290 1.00 62.54 141 LYS C O 1
ATOM 3470 N N . ARG C 2 130 ? 19.235 20.361 27.181 1.00 52.05 142 ARG C N 1
ATOM 3471 C CA . ARG C 2 130 ? 19.650 21.755 27.346 1.00 40.03 142 ARG C CA 1
ATOM 3472 C C . ARG C 2 130 ? 18.764 22.598 26.426 1.00 44.42 142 ARG C C 1
ATOM 3473 O O . ARG C 2 130 ? 19.069 22.773 25.247 1.00 60.73 142 ARG C O 1
ATOM 3481 N N . ARG C 2 131 ? 17.670 23.116 26.980 1.00 46.24 143 ARG C N 1
ATOM 3482 C CA . ARG C 2 131 ? 16.696 23.821 26.159 1.00 42.18 143 ARG C CA 1
ATOM 3483 C C . ARG C 2 131 ? 17.307 25.073 25.540 1.00 43.76 143 ARG C C 1
ATOM 3484 O O . ARG C 2 131 ? 18.015 25.833 26.205 1.00 47.10 143 ARG C O 1
ATOM 3492 N N . GLY C 2 132 ? 17.032 25.274 24.250 1.00 53.08 144 GLY C N 1
ATOM 3493 C CA . GLY C 2 132 ? 17.492 26.437 23.511 1.00 47.58 144 GLY C CA 1
ATOM 3494 C C . GLY C 2 132 ? 18.998 26.596 23.475 1.00 40.37 144 GLY C C 1
ATOM 3495 O O . GLY C 2 132 ? 19.516 27.670 23.792 1.00 62.19 144 GLY C O 1
ATOM 3496 N N . ALA C 2 133 ? 19.712 25.548 23.060 1.00 55.24 145 ALA C N 1
ATOM 3497 C CA . ALA C 2 133 ? 21.156 25.467 23.250 1.00 58.46 145 ALA C CA 1
ATOM 3498 C C . ALA C 2 133 ? 21.963 25.705 21.978 1.00 71.36 145 ALA C C 1
ATOM 3499 O O . ALA C 2 133 ? 23.152 25.377 21.952 1.00 94.48 145 ALA C O 1
ATOM 3501 N N . ILE C 2 134 ? 21.361 26.268 20.931 1.00 49.14 146 ILE C N 1
ATOM 3502 C CA . ILE C 2 134 ? 22.104 26.613 19.720 1.00 48.09 146 ILE C CA 1
ATOM 3503 C C . ILE C 2 134 ? 21.351 27.707 18.974 1.00 42.10 146 ILE C C 1
ATOM 3504 O O . ILE C 2 134 ? 20.134 27.613 18.780 1.00 48.25 146 ILE C O 1
ATOM 3509 N N . ASN C 2 135 ? 22.056 28.757 18.561 1.00 33.08 147 ASN C N 1
ATOM 3510 C CA . ASN C 2 135 ? 21.377 29.789 17.796 1.00 52.52 147 ASN C CA 1
ATOM 3511 C C . ASN C 2 135 ? 21.377 29.433 16.308 1.00 40.22 147 ASN C C 1
ATOM 3512 O O . ASN C 2 135 ? 22.068 28.515 15.856 1.00 40.93 147 ASN C O 1
ATOM 3517 N N . ALA C 2 136 ? 20.594 30.192 15.539 1.00 51.63 148 ALA C N 1
ATOM 3518 C CA . ALA C 2 136 ? 20.383 29.857 14.133 1.00 48.91 148 ALA C CA 1
ATOM 3519 C C . ALA C 2 136 ? 21.675 29.951 13.329 1.00 44.96 148 ALA C C 1
ATOM 3520 O O . ALA C 2 136 ? 21.913 29.135 12.430 1.00 55.16 148 ALA C O 1
ATOM 3522 N N . LYS C 2 137 ? 22.522 30.940 13.631 1.00 43.29 149 LYS C N 1
ATOM 3523 C CA . LYS C 2 137 ? 23.777 31.088 12.899 1.00 40.06 149 LYS C CA 1
ATOM 3524 C C . LYS C 2 137 ? 24.714 29.914 13.161 1.00 45.00 149 LYS C C 1
ATOM 3525 O O . LYS C 2 137 ? 25.288 29.344 12.226 1.00 52.92 149 LYS C O 1
ATOM 3529 N N . GLN C 2 138 ? 24.889 29.545 14.433 1.00 47.38 150 GLN C N 1
ATOM 3530 C CA . GLN C 2 138 ? 25.707 28.380 14.756 1.00 51.14 150 GLN C CA 1
ATOM 3531 C C . GLN C 2 138 ? 25.110 27.106 14.177 1.00 41.08 150 GLN C C 1
ATOM 3532 O O . GLN C 2 138 ? 25.843 26.167 13.850 1.00 46.23 150 GLN C O 1
ATOM 3538 N N . LEU C 2 139 ? 23.785 27.056 14.047 1.00 44.23 151 LEU C N 1
ATOM 3539 C CA . LEU C 2 139 ? 23.149 25.929 13.377 1.00 54.08 151 LEU C CA 1
ATOM 3540 C C . LEU C 2 139 ? 23.432 25.955 11.879 1.00 55.73 151 LEU C C 1
ATOM 3541 O O . LEU C 2 139 ? 23.590 24.901 11.252 1.00 53.43 151 LEU C O 1
ATOM 3546 N N . SER C 2 140 ? 23.515 27.154 11.294 1.00 57.77 152 SER C N 1
ATOM 3547 C CA . SER C 2 140 ? 23.773 27.272 9.862 1.00 57.59 152 SER C CA 1
ATOM 3548 C C . SER C 2 140 ? 25.152 26.750 9.488 1.00 61.07 152 SER C C 1
ATOM 3549 O O . SER C 2 140 ? 25.368 26.349 8.340 1.00 74.17 152 SER C O 1
ATOM 3552 N N . PHE C 2 141 ? 26.097 26.759 10.423 1.00 55.16 153 PHE C N 1
ATOM 3553 C CA . PHE C 2 141 ? 27.407 26.188 10.150 1.00 49.75 153 PHE C CA 1
ATOM 3554 C C . PHE C 2 141 ? 27.512 24.736 10.587 1.00 58.17 153 PHE C C 1
ATOM 3555 O O . PHE C 2 141 ? 28.339 23.999 10.040 1.00 59.16 153 PHE C O 1
ATOM 3563 N N . LEU C 2 142 ? 26.693 24.309 11.550 1.00 50.97 154 LEU C N 1
ATOM 3564 C CA . LEU C 2 142 ? 26.630 22.890 11.881 1.00 52.02 154 LEU C CA 1
ATOM 3565 C C . LEU C 2 142 ? 26.101 22.079 10.705 1.00 50.48 154 LEU C C 1
ATOM 3566 O O . LEU C 2 142 ? 26.546 20.950 10.469 1.00 51.19 154 LEU C O 1
ATOM 3571 N N . GLU C 2 143 ? 25.150 22.639 9.954 1.00 47.31 155 GLU C N 1
ATOM 3572 C CA . GLU C 2 143 ? 24.595 21.931 8.806 1.00 56.53 155 GLU C CA 1
ATOM 3573 C C . GLU C 2 143 ? 25.581 21.842 7.650 1.00 45.62 155 GLU C C 1
ATOM 3574 O O . GLU C 2 143 ? 25.466 20.932 6.823 1.00 47.82 155 GLU C O 1
ATOM 3580 N N . LYS C 2 144 ? 26.544 22.759 7.574 1.00 43.70 156 LYS C N 1
ATOM 3581 C CA . LYS C 2 144 ? 27.549 22.735 6.522 1.00 54.18 156 LYS C CA 1
ATOM 3582 C C . LYS C 2 144 ? 28.802 21.965 6.915 1.00 56.51 156 LYS C C 1
ATOM 3583 O O . LYS C 2 144 ? 29.622 21.663 6.040 1.00 58.85 156 LYS C O 1
ATOM 3589 N N . TYR C 2 145 ? 28.972 21.647 8.196 1.00 47.87 157 TYR C N 1
ATOM 3590 C CA . TYR C 2 145 ? 30.182 20.972 8.646 1.00 50.65 157 TYR C CA 1
ATOM 3591 C C . TYR C 2 145 ? 30.238 19.557 8.083 1.00 48.02 157 TYR C C 1
ATOM 3592 O O . TYR C 2 145 ? 29.243 18.827 8.106 1.00 51.07 157 TYR C O 1
ATOM 3601 N N . LYS C 2 146 ? 31.405 19.172 7.574 1.00 48.41 158 LYS C N 1
ATOM 3602 C CA . LYS C 2 146 ? 31.586 17.854 6.977 1.00 54.75 158 LYS C CA 1
ATOM 3603 C C . LYS C 2 146 ? 32.485 17.007 7.865 1.00 53.07 158 LYS C C 1
ATOM 3604 O O . LYS C 2 146 ? 33.679 17.316 8.004 1.00 55.93 158 LYS C O 1
ATOM 3607 N N . PRO C 2 147 ? 31.977 15.948 8.483 1.00 53.00 159 PRO C N 1
ATOM 3608 C CA . PRO C 2 147 ? 32.826 15.094 9.315 1.00 54.25 159 PRO C CA 1
ATOM 3609 C C . PRO C 2 147 ? 33.709 14.194 8.460 1.00 59.95 159 PRO C C 1
ATOM 3610 O O . PRO C 2 147 ? 33.544 14.075 7.245 1.00 67.30 159 PRO C O 1
ATOM 3614 N N . LYS C 2 148 ? 34.667 13.556 9.130 1.00 58.26 160 LYS C N 1
ATOM 3615 C CA . LYS C 2 148 ? 35.550 12.603 8.469 1.00 60.66 160 LYS C CA 1
ATOM 3616 C C . LYS C 2 148 ? 36.086 11.594 9.479 1.00 59.83 160 LYS C C 1
ATOM 3617 O O . LYS C 2 148 ? 37.237 11.159 9.372 1.00 61.00 160 LYS C O 1
ATOM 3620 N N . ALA C 2 149 ? 35.254 11.221 10.456 1.00 59.71 161 ALA C N 1
ATOM 3621 C CA . ALA C 2 149 ? 35.608 10.241 11.487 1.00 63.05 161 ALA C CA 1
ATOM 3622 C C . ALA C 2 149 ? 36.897 10.619 12.216 1.00 62.16 161 ALA C C 1
ATOM 3623 O O . ALA C 2 149 ? 37.760 9.776 12.470 1.00 69.63 161 ALA C O 1
ATOM 3625 N N . ARG C 2 150 ? 37.024 11.897 12.572 1.00 55.74 162 ARG C N 1
ATOM 3626 C CA . ARG C 2 150 ? 38.213 12.370 13.273 1.00 70.94 162 ARG C CA 1
ATOM 3627 C C . ARG C 2 150 ? 38.286 11.883 14.713 1.00 75.70 162 ARG C C 1
ATOM 3628 O O . ARG C 2 150 ? 39.283 12.158 15.389 1.00 75.16 162 ARG C O 1
ATOM 3636 N N . LEU C 2 151 ? 37.269 11.169 15.191 1.00 70.27 163 LEU C N 1
ATOM 3637 C CA . LEU C 2 151 ? 37.247 10.571 16.519 1.00 72.62 163 LEU C CA 1
ATOM 3638 C C . LEU C 2 151 ? 36.989 9.070 16.421 1.00 80.78 163 LEU C C 1
ATOM 3639 O O . LEU C 2 151 ? 36.208 8.499 17.186 1.00 78.80 163 LEU C O 1
ATOM 3644 N N . LYS C 2 152 ? 37.652 8.412 15.467 1.00 78.79 164 LYS C N 1
ATOM 3645 C CA . LYS C 2 152 ? 37.354 7.014 15.176 1.00 76.69 164 LYS C CA 1
ATOM 3646 C C . LYS C 2 152 ? 37.894 6.074 16.248 1.00 90.43 164 LYS C C 1
ATOM 3647 O O . LYS C 2 152 ? 37.219 5.109 16.624 1.00 94.38 164 LYS C O 1
ATOM 3649 N N . HIS C 2 153 ? 39.101 6.326 16.743 1.00 100.82 165 HIS C N 1
ATOM 3650 C CA . HIS C 2 153 ? 39.702 5.454 17.747 1.00 111.09 165 HIS C CA 1
ATOM 3651 C C . HIS C 2 153 ? 40.244 6.251 18.929 1.00 115.60 165 HIS C C 1
ATOM 3652 O O . HIS C 2 153 ? 40.334 5.740 20.046 1.00 120.26 165 HIS C O 1
ATOM 3659 N N . MET D 2 1 ? 25.841 29.546 80.941 1.00 80.59 13 MET D N 1
ATOM 3660 C CA . MET D 2 1 ? 26.620 30.664 80.420 1.00 95.15 13 MET D CA 1
ATOM 3661 C C . MET D 2 1 ? 28.013 30.676 81.049 1.00 100.64 13 MET D C 1
ATOM 3662 O O . MET D 2 1 ? 28.157 30.420 82.244 1.00 102.16 13 MET D O 1
ATOM 3667 N N . PRO D 2 2 ? 29.038 30.965 80.246 1.00 95.58 14 PRO D N 1
ATOM 3668 C CA . PRO D 2 2 ? 30.408 30.948 80.774 1.00 84.95 14 PRO D CA 1
ATOM 3669 C C . PRO D 2 2 ? 30.668 32.121 81.708 1.00 75.17 14 PRO D C 1
ATOM 3670 O O . PRO D 2 2 ? 30.185 33.234 81.490 1.00 74.63 14 PRO D O 1
ATOM 3674 N N . ALA D 2 3 ? 31.444 31.855 82.758 1.00 75.14 15 ALA D N 1
ATOM 3675 C CA . ALA D 2 3 ? 31.820 32.883 83.727 1.00 68.03 15 ALA D CA 1
ATOM 3676 C C . ALA D 2 3 ? 33.225 32.567 84.220 1.00 63.60 15 ALA D C 1
ATOM 3677 O O . ALA D 2 3 ? 33.432 31.549 84.887 1.00 64.03 15 ALA D O 1
ATOM 3679 N N . LEU D 2 4 ? 34.182 33.433 83.897 1.00 59.65 16 LEU D N 1
ATOM 3680 C CA . LEU D 2 4 ? 35.580 33.206 84.241 1.00 66.49 16 LEU D CA 1
ATOM 3681 C C . LEU D 2 4 ? 35.908 33.906 85.554 1.00 75.28 16 LEU D C 1
ATOM 3682 O O . LEU D 2 4 ? 35.710 35.119 85.685 1.00 73.39 16 LEU D O 1
ATOM 3687 N N . ILE D 2 5 ? 36.413 33.142 86.519 1.00 75.21 17 ILE D N 1
ATOM 3688 C CA . ILE D 2 5 ? 36.818 33.660 87.821 1.00 68.07 17 ILE D CA 1
ATOM 3689 C C . ILE D 2 5 ? 38.333 33.545 87.916 1.00 68.12 17 ILE D C 1
ATOM 3690 O O . ILE D 2 5 ? 38.886 32.442 87.823 1.00 68.92 17 ILE D O 1
ATOM 3695 N N . GLU D 2 6 ? 39.002 34.680 88.099 1.00 81.37 18 GLU D N 1
ATOM 3696 C CA . GLU D 2 6 ? 40.453 34.735 88.215 1.00 80.92 18 GLU D CA 1
ATOM 3697 C C . GLU D 2 6 ? 40.828 35.343 89.558 1.00 85.15 18 GLU D C 1
ATOM 3698 O O . GLU D 2 6 ? 40.267 36.370 89.957 1.00 79.43 18 GLU D O 1
ATOM 3704 N N . TYR D 2 7 ? 41.774 34.712 90.249 1.00 82.54 19 TYR D N 1
ATOM 3705 C CA . TYR D 2 7 ? 42.250 35.224 91.532 1.00 82.27 19 TYR D CA 1
ATOM 3706 C C . TYR D 2 7 ? 43.584 34.572 91.852 1.00 80.92 19 TYR D C 1
ATOM 3707 O O . TYR D 2 7 ? 43.653 33.346 91.992 1.00 74.97 19 TYR D O 1
ATOM 3716 N N . LYS D 2 8 ? 44.635 35.389 91.965 1.00 85.35 20 LYS D N 1
ATOM 3717 C CA . LYS D 2 8 ? 45.977 34.919 92.316 1.00 74.73 20 LYS D CA 1
ATOM 3718 C C . LYS D 2 8 ? 46.472 33.852 91.342 1.00 84.68 20 LYS D C 1
ATOM 3719 O O . LYS D 2 8 ? 47.030 32.829 91.744 1.00 86.62 20 LYS D O 1
ATOM 3725 N N . GLY D 2 9 ? 46.269 34.092 90.052 1.00 100.75 21 GLY D N 1
ATOM 3726 C CA . GLY D 2 9 ? 46.731 33.201 89.001 1.00 104.49 21 GLY D CA 1
ATOM 3727 C C . GLY D 2 9 ? 45.777 32.085 88.627 1.00 105.39 21 GLY D C 1
ATOM 3728 O O . GLY D 2 9 ? 45.634 31.760 87.447 1.00 111.36 21 GLY D O 1
ATOM 3729 N N . MET D 2 10 ? 45.122 31.487 89.619 1.00 86.23 22 MET D N 1
ATOM 3730 C CA . MET D 2 10 ? 44.187 30.403 89.354 1.00 82.81 22 MET D CA 1
ATOM 3731 C C . MET D 2 10 ? 42.962 30.936 88.622 1.00 79.92 22 MET D C 1
ATOM 3732 O O . MET D 2 10 ? 42.399 31.968 88.999 1.00 83.50 22 MET D O 1
ATOM 3737 N N . LYS D 2 11 ? 42.552 30.232 87.569 1.00 80.40 23 LYS D N 1
ATOM 3738 C CA . LYS D 2 11 ? 41.424 30.634 86.742 1.00 78.70 23 LYS D CA 1
ATOM 3739 C C . LYS D 2 11 ? 40.368 29.538 86.758 1.00 69.88 23 LYS D C 1
ATOM 3740 O O . LYS D 2 11 ? 40.678 28.365 86.520 1.00 56.29 23 LYS D O 1
ATOM 3746 N N . PHE D 2 12 ? 39.127 29.926 87.037 1.00 68.19 24 PHE D N 1
ATOM 3747 C CA . PHE D 2 12 ? 38.004 29.004 87.128 1.00 66.52 24 PHE D CA 1
ATOM 3748 C C . PHE D 2 12 ? 36.937 29.430 86.133 1.00 62.75 24 PHE D C 1
ATOM 3749 O O . PHE D 2 12 ? 36.606 30.617 86.044 1.00 66.01 24 PHE D O 1
ATOM 3757 N N . LEU D 2 13 ? 36.404 28.468 85.386 1.00 64.50 25 LEU D N 1
ATOM 3758 C CA . LEU D 2 13 ? 35.362 28.724 84.395 1.00 61.32 25 LEU D CA 1
ATOM 3759 C C . LEU D 2 13 ? 34.087 28.029 84.860 1.00 62.32 25 LEU D C 1
ATOM 3760 O O . LEU D 2 13 ? 33.959 26.807 84.744 1.00 55.75 25 LEU D O 1
ATOM 3765 N N . ILE D 2 14 ? 33.149 28.810 85.386 1.00 64.23 26 ILE D N 1
ATOM 3766 C CA . ILE D 2 14 ? 31.867 28.291 85.850 1.00 54.55 26 ILE D CA 1
ATOM 3767 C C . ILE D 2 14 ? 30.912 28.269 84.663 1.00 62.43 26 ILE D C 1
ATOM 3768 O O . ILE D 2 14 ? 30.447 29.317 84.208 1.00 67.63 26 ILE D O 1
ATOM 3773 N N . THR D 2 15 ? 30.620 27.076 84.159 1.00 59.77 27 THR D N 1
ATOM 3774 C CA . THR D 2 15 ? 29.721 26.901 83.029 1.00 69.04 27 THR D CA 1
ATOM 3775 C C . THR D 2 15 ? 28.483 26.138 83.475 1.00 66.33 27 THR D C 1
ATOM 3776 O O . THR D 2 15 ? 28.388 25.663 84.609 1.00 63.08 27 THR D O 1
ATOM 3780 N N . ASP D 2 16 ? 27.526 26.023 82.560 1.00 63.46 28 ASP D N 1
ATOM 3781 C CA . ASP D 2 16 ? 26.340 25.215 82.781 1.00 65.22 28 ASP D CA 1
ATOM 3782 C C . ASP D 2 16 ? 26.535 23.839 82.148 1.00 68.39 28 ASP D C 1
ATOM 3783 O O . ASP D 2 16 ? 27.592 23.518 81.598 1.00 54.68 28 ASP D O 1
ATOM 3788 N N . ARG D 2 17 ? 25.501 23.019 82.232 1.00 67.92 29 ARG D N 1
ATOM 3789 C CA . ARG D 2 17 ? 25.581 21.647 81.749 1.00 64.52 29 ARG D CA 1
ATOM 3790 C C . ARG D 2 17 ? 25.665 21.631 80.228 1.00 80.94 29 ARG D C 1
ATOM 3791 O O . ARG D 2 17 ? 24.741 22.116 79.561 1.00 78.10 29 ARG D O 1
ATOM 3799 N N . PRO D 2 18 ? 26.734 21.097 79.639 1.00 78.55 30 PRO D N 1
ATOM 3800 C CA . PRO D 2 18 ? 26.831 21.077 78.176 1.00 63.29 30 PRO D CA 1
ATOM 3801 C C . PRO D 2 18 ? 25.924 20.016 77.572 1.00 78.32 30 PRO D C 1
ATOM 3802 O O . PRO D 2 18 ? 25.812 18.900 78.086 1.00 83.91 30 PRO D O 1
ATOM 3806 N N . SER D 2 19 ? 25.275 20.377 76.470 1.00 76.90 31 SER D N 1
ATOM 3807 C CA . SER D 2 19 ? 24.397 19.472 75.743 1.00 81.21 31 SER D CA 1
ATOM 3808 C C . SER D 2 19 ? 25.117 18.923 74.520 1.00 77.29 31 SER D C 1
ATOM 3809 O O . SER D 2 19 ? 25.905 19.627 73.882 1.00 73.68 31 SER D O 1
ATOM 3812 N N . ASP D 2 20 ? 24.842 17.658 74.196 1.00 77.32 32 ASP D N 1
ATOM 3813 C CA . ASP D 2 20 ? 25.400 17.074 72.982 1.00 73.24 32 ASP D CA 1
ATOM 3814 C C . ASP D 2 20 ? 24.888 17.771 71.731 1.00 77.25 32 ASP D C 1
ATOM 3815 O O . ASP D 2 20 ? 25.547 17.710 70.688 1.00 91.97 32 ASP D O 1
ATOM 3820 N N . ILE D 2 21 ? 23.730 18.429 71.814 1.00 85.41 33 ILE D N 1
ATOM 3821 C CA . ILE D 2 21 ? 23.211 19.180 70.675 1.00 77.90 33 ILE D CA 1
ATOM 3822 C C . ILE D 2 21 ? 24.168 20.303 70.293 1.00 78.82 33 ILE D C 1
ATOM 3823 O O . ILE D 2 21 ? 24.394 20.569 69.107 1.00 84.56 33 ILE D O 1
ATOM 3828 N N . THR D 2 22 ? 24.754 20.968 71.286 1.00 79.94 34 THR D N 1
ATOM 3829 C CA . THR D 2 22 ? 25.665 22.087 71.071 1.00 74.10 34 THR D CA 1
ATOM 3830 C C . THR D 2 22 ? 27.012 21.835 71.739 1.00 65.52 34 THR D C 1
ATOM 3831 O O . THR D 2 22 ? 27.617 22.738 72.321 1.00 73.72 34 THR D O 1
ATOM 3835 N N . ILE D 2 23 ? 27.507 20.597 71.651 1.00 67.29 35 ILE D N 1
ATOM 3836 C CA . ILE D 2 23 ? 28.728 20.240 72.365 1.00 73.60 35 ILE D CA 1
ATOM 3837 C C . ILE D 2 23 ? 29.949 20.908 71.741 1.00 76.16 35 ILE D C 1
ATOM 3838 O O . ILE D 2 23 ? 30.923 21.207 72.442 1.00 76.95 35 ILE D O 1
ATOM 3843 N N . ASN D 2 24 ? 29.921 21.168 70.430 1.00 74.80 36 ASN D N 1
ATOM 3844 C CA . ASN D 2 24 ? 31.079 21.772 69.777 1.00 77.86 36 ASN D CA 1
ATOM 3845 C C . ASN D 2 24 ? 31.256 23.231 70.176 1.00 78.87 36 ASN D C 1
ATOM 3846 O O . ASN D 2 24 ? 32.392 23.711 70.275 1.00 74.14 36 ASN D O 1
ATOM 3851 N N . HIS D 2 25 ? 30.154 23.952 70.404 1.00 77.77 37 HIS D N 1
ATOM 3852 C CA . HIS D 2 25 ? 30.262 25.337 70.848 1.00 68.16 37 HIS D CA 1
ATOM 3853 C C . HIS D 2 25 ? 30.744 25.421 72.289 1.00 64.56 37 HIS D C 1
ATOM 3854 O O . HIS D 2 25 ? 31.442 26.373 72.655 1.00 62.40 37 HIS D O 1
ATOM 3861 N N . TYR D 2 26 ? 30.384 24.439 73.116 1.00 59.96 38 TYR D N 1
ATOM 3862 C CA . TYR D 2 26 ? 30.940 24.371 74.461 1.00 70.95 38 TYR D CA 1
ATOM 3863 C C . TYR D 2 26 ? 32.440 24.104 74.414 1.00 70.25 38 TYR D C 1
ATOM 3864 O O . TYR D 2 26 ? 33.205 24.692 75.186 1.00 62.62 38 TYR D O 1
ATOM 3873 N N . ILE D 2 27 ? 32.877 23.234 73.500 1.00 69.46 39 ILE D N 1
ATOM 3874 C CA . ILE D 2 27 ? 34.304 22.960 73.353 1.00 70.95 39 ILE D CA 1
ATOM 3875 C C . ILE D 2 27 ? 35.047 24.216 72.917 1.00 70.58 39 ILE D C 1
ATOM 3876 O O . ILE D 2 27 ? 36.155 24.496 73.391 1.00 72.01 39 ILE D O 1
ATOM 3881 N N . MET D 2 28 ? 34.445 25.001 72.018 1.00 64.38 40 MET D N 1
ATOM 3882 C CA . MET D 2 28 ? 35.092 26.229 71.564 1.00 65.97 40 MET D CA 1
ATOM 3883 C C . MET D 2 28 ? 35.262 27.223 72.707 1.00 67.23 40 MET D C 1
ATOM 3884 O O . MET D 2 28 ? 36.306 27.876 72.819 1.00 67.62 40 MET D O 1
ATOM 3889 N N . GLU D 2 29 ? 34.252 27.349 73.570 1.00 61.58 41 GLU D N 1
ATOM 3890 C CA . GLU D 2 29 ? 34.382 28.242 74.716 1.00 72.60 41 GLU D CA 1
ATOM 3891 C C . GLU D 2 29 ? 35.451 27.753 75.685 1.00 69.73 41 GLU D C 1
ATOM 3892 O O . GLU D 2 29 ? 36.133 28.569 76.317 1.00 63.89 41 GLU D O 1
ATOM 3898 N N . LEU D 2 30 ? 35.617 26.435 75.812 1.00 64.52 42 LEU D N 1
ATOM 3899 C CA . LEU D 2 30 ? 36.681 25.909 76.660 1.00 68.46 42 LEU D CA 1
ATOM 3900 C C . LEU D 2 30 ? 38.051 26.179 76.053 1.00 73.40 42 LEU D C 1
ATOM 3901 O O . LEU D 2 30 ? 38.984 26.572 76.762 1.00 73.12 42 LEU D O 1
ATOM 3906 N N . LYS D 2 31 ? 38.189 25.972 74.739 1.00 74.99 43 LYS D N 1
ATOM 3907 C CA . LYS D 2 31 ? 39.454 26.254 74.068 1.00 69.96 43 LYS D CA 1
ATOM 3908 C C . LYS D 2 31 ? 39.822 27.729 74.159 1.00 64.47 43 LYS D C 1
ATOM 3909 O O . LYS D 2 31 ? 41.007 28.066 74.261 1.00 69.12 43 LYS D O 1
ATOM 3915 N N . LYS D 2 32 ? 38.829 28.621 74.119 1.00 64.14 44 LYS D N 1
ATOM 3916 C CA . LYS D 2 32 ? 39.117 30.044 74.256 1.00 72.27 44 LYS D CA 1
ATOM 3917 C C . LYS D 2 32 ? 39.644 30.378 75.645 1.00 75.42 44 LYS D C 1
ATOM 3918 O O . LYS D 2 32 ? 40.444 31.309 75.795 1.00 77.24 44 LYS D O 1
ATOM 3922 N N . ASN D 2 33 ? 39.216 29.634 76.665 1.00 78.94 45 ASN D N 1
ATOM 3923 C CA . ASN D 2 33 ? 39.637 29.867 78.039 1.00 72.96 45 ASN D CA 1
ATOM 3924 C C . ASN D 2 33 ? 40.744 28.919 78.487 1.00 72.24 45 ASN D C 1
ATOM 3925 O O . ASN D 2 33 ? 41.042 28.859 79.684 1.00 83.48 45 ASN D O 1
ATOM 3930 N N . ASN D 2 34 ? 41.356 28.185 77.556 1.00 75.25 46 ASN D N 1
ATOM 3931 C CA . ASN D 2 34 ? 42.441 27.248 77.856 1.00 78.67 46 ASN D CA 1
ATOM 3932 C C . ASN D 2 34 ? 42.027 26.243 78.929 1.00 76.03 46 ASN D C 1
ATOM 3933 O O . ASN D 2 34 ? 42.706 26.056 79.942 1.00 92.90 46 ASN D O 1
ATOM 3938 N N . VAL D 2 35 ? 40.896 25.586 78.698 1.00 73.13 47 VAL D N 1
ATOM 3939 C CA . VAL D 2 35 ? 40.351 24.607 79.630 1.00 78.14 47 VAL D CA 1
ATOM 3940 C C . VAL D 2 35 ? 40.650 23.213 79.098 1.00 75.50 47 VAL D C 1
ATOM 3941 O O . VAL D 2 35 ? 40.153 22.823 78.035 1.00 83.20 47 VAL D O 1
ATOM 3945 N N . ASN D 2 36 ? 41.466 22.463 79.837 1.00 80.48 48 ASN D N 1
ATOM 3946 C CA . ASN D 2 36 ? 41.762 21.077 79.509 1.00 81.19 48 ASN D CA 1
ATOM 3947 C C . ASN D 2 36 ? 41.060 20.083 80.422 1.00 87.94 48 ASN D C 1
ATOM 3948 O O . ASN D 2 36 ? 41.102 18.879 80.147 1.00 9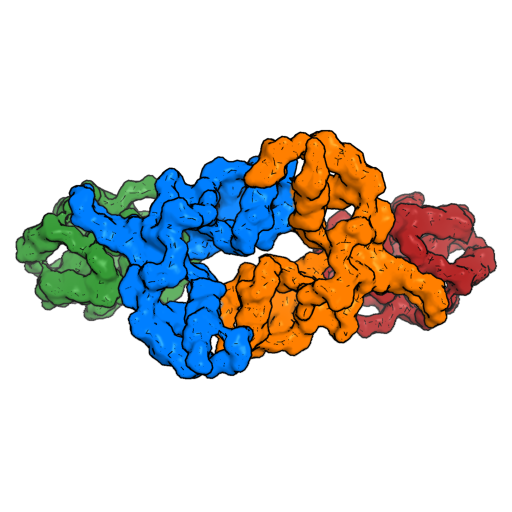4.65 48 ASN D O 1
ATOM 3953 N N . THR D 2 37 ? 40.419 20.549 81.492 1.00 85.45 49 THR D N 1
ATOM 3954 C CA . THR D 2 37 ? 39.725 19.673 82.425 1.00 77.19 49 THR D CA 1
ATOM 3955 C C . THR D 2 37 ? 38.369 20.277 82.755 1.00 70.42 49 THR D C 1
ATOM 3956 O O . THR D 2 37 ? 38.277 21.467 83.070 1.00 69.41 49 THR D O 1
ATOM 3960 N N . VAL D 2 38 ? 37.324 19.460 82.675 1.00 65.97 50 VAL D N 1
ATOM 3961 C CA . VAL D 2 38 ? 35.970 19.864 83.039 1.00 66.17 50 VAL D CA 1
ATOM 3962 C C . VAL D 2 38 ? 35.519 18.996 84.204 1.00 72.71 50 VAL D C 1
ATOM 3963 O O . VAL D 2 38 ? 35.471 17.765 84.088 1.00 69.36 50 VAL D O 1
ATOM 3967 N N . VAL D 2 39 ? 35.190 19.634 85.321 1.00 71.08 51 VAL D N 1
ATOM 3968 C CA . VAL D 2 39 ? 34.747 18.945 86.528 1.00 65.79 51 VAL D CA 1
ATOM 3969 C C . VAL D 2 39 ? 33.224 18.952 86.539 1.00 68.20 51 VAL D C 1
ATOM 3970 O O . VAL D 2 39 ? 32.598 20.007 86.687 1.00 70.54 51 VAL D O 1
ATOM 3974 N N . ARG D 2 40 ? 32.623 17.775 86.379 1.00 75.49 52 ARG D N 1
ATOM 3975 C CA . ARG D 2 40 ? 31.174 17.626 86.430 1.00 84.58 52 ARG D CA 1
ATOM 3976 C C . ARG D 2 40 ? 30.761 17.280 87.856 1.00 85.97 52 ARG D C 1
ATOM 3977 O O . ARG D 2 40 ? 31.248 16.298 88.426 1.00 94.27 52 ARG D O 1
ATOM 3985 N N . VAL D 2 41 ? 29.867 18.085 88.429 1.00 71.62 53 VAL D N 1
ATOM 3986 C CA . VAL D 2 41 ? 29.387 17.872 89.786 1.00 75.73 53 VAL D CA 1
ATOM 3987 C C . VAL D 2 41 ? 27.897 17.556 89.825 1.00 74.85 53 VAL D C 1
ATOM 3988 O O . VAL D 2 41 ? 27.298 17.547 90.901 1.00 79.85 53 VAL D O 1
ATOM 3992 N N . CYS D 2 42 ? 27.287 17.293 88.675 1.00 71.41 54 CYS D N 1
ATOM 3993 C CA . CYS D 2 42 ? 25.891 16.889 88.587 1.00 73.41 54 CYS D CA 1
ATOM 3994 C C . CYS D 2 42 ? 25.807 15.488 87.988 1.00 74.40 54 CYS D C 1
ATOM 3995 O O . CYS D 2 42 ? 26.818 14.884 87.619 1.00 80.87 54 CYS D O 1
ATOM 3998 N N . GLU D 2 43 ? 24.589 14.968 87.903 1.00 78.47 55 GLU D N 1
ATOM 3999 C CA . GLU D 2 43 ? 24.382 13.663 87.287 1.00 89.83 55 GLU D CA 1
ATOM 4000 C C . GLU D 2 43 ? 24.720 13.741 85.801 1.00 97.88 55 GLU D C 1
ATOM 4001 O O . GLU D 2 43 ? 24.305 14.692 85.126 1.00 93.97 55 GLU D O 1
ATOM 4003 N N . PRO D 2 44 ? 25.471 12.781 85.262 1.00 99.35 56 PRO D N 1
ATOM 4004 C CA . PRO D 2 44 ? 25.889 12.872 83.858 1.00 101.75 56 PRO D CA 1
ATOM 4005 C C . PRO D 2 44 ? 24.698 12.887 82.912 1.00 98.72 56 PRO D C 1
ATOM 4006 O O . PRO D 2 44 ? 23.696 12.202 83.126 1.00 96.64 56 PRO D O 1
ATOM 4010 N N . SER D 2 45 ? 24.820 13.693 81.854 1.00 101.17 57 SER D N 1
ATOM 4011 C CA . SER D 2 45 ? 23.746 13.830 80.880 1.00 96.02 57 SER D CA 1
ATOM 4012 C C . SER D 2 45 ? 24.266 13.971 79.454 1.00 96.16 57 SER D C 1
ATOM 4013 O O . SER D 2 45 ? 23.460 14.196 78.542 1.00 91.58 57 SER D O 1
ATOM 4016 N N . TYR D 2 46 ? 25.575 13.851 79.229 1.00 108.88 58 TYR D N 1
ATOM 4017 C CA . TYR D 2 46 ? 26.146 14.024 77.901 1.00 103.75 58 TYR D CA 1
ATOM 4018 C C . TYR D 2 46 ? 27.306 13.056 77.722 1.00 100.62 58 TYR D C 1
ATOM 4019 O O . TYR D 2 46 ? 27.888 12.563 78.691 1.00 98.12 58 TYR D O 1
ATOM 4028 N N . ASN D 2 47 ? 27.628 12.788 76.459 1.00 87.76 59 ASN D N 1
ATOM 4029 C CA . ASN D 2 47 ? 28.744 11.924 76.098 1.00 95.38 59 ASN D CA 1
ATOM 4030 C C . ASN D 2 47 ? 30.051 12.706 76.120 1.00 99.68 59 ASN D C 1
ATOM 4031 O O . ASN D 2 47 ? 30.135 13.812 75.581 1.00 91.64 59 ASN D O 1
ATOM 4033 N N . THR D 2 48 ? 31.073 12.114 76.736 1.00 102.91 60 THR D N 1
ATOM 4034 C CA . THR D 2 48 ? 32.378 12.740 76.897 1.00 106.78 60 THR D CA 1
ATOM 4035 C C . THR D 2 48 ? 33.388 12.288 75.847 1.00 118.21 60 THR D C 1
ATOM 4036 O O . THR D 2 48 ? 34.586 12.541 76.007 1.00 116.28 60 THR D O 1
ATOM 4040 N N . ASP D 2 49 ? 32.932 11.630 74.779 1.00 130.56 61 ASP D N 1
ATOM 4041 C CA . ASP D 2 49 ? 33.848 11.108 73.769 1.00 135.14 61 ASP D CA 1
ATOM 4042 C C . ASP D 2 49 ? 34.515 12.233 72.987 1.00 129.24 61 ASP D C 1
ATOM 4043 O O . ASP D 2 49 ? 35.747 12.314 72.919 1.00 124.86 61 ASP D O 1
ATOM 4048 N N . GLU D 2 50 ? 33.708 13.103 72.373 1.00 114.13 62 GLU D N 1
ATOM 4049 C CA . GLU D 2 50 ? 34.259 14.181 71.559 1.00 105.12 62 GLU D CA 1
ATOM 4050 C C . GLU D 2 50 ? 35.121 15.118 72.393 1.00 107.30 62 GLU D C 1
ATOM 4051 O O . GLU D 2 50 ? 36.147 15.617 71.916 1.00 99.45 62 GLU D O 1
ATOM 4053 N N . LEU D 2 51 ? 34.726 15.362 73.645 1.00 105.05 63 LEU D N 1
ATOM 4054 C CA . LEU D 2 51 ? 35.512 16.238 74.508 1.00 91.32 63 LEU D CA 1
ATOM 4055 C C . LEU D 2 51 ? 36.908 15.673 74.741 1.00 102.48 63 LEU D C 1
ATOM 4056 O O . LEU D 2 51 ? 37.894 16.420 74.749 1.00 102.91 63 LEU D O 1
ATOM 4058 N N . GLU D 2 52 ? 37.013 14.354 74.921 1.00 108.25 64 GLU D N 1
ATOM 4059 C CA . GLU D 2 52 ? 38.316 13.736 75.145 1.00 103.32 64 GLU D CA 1
ATOM 4060 C C . GLU D 2 52 ? 39.193 13.824 73.902 1.00 107.06 64 GLU D C 1
ATOM 4061 O O . GLU D 2 52 ? 40.397 14.091 74.003 1.00 109.55 64 GLU D O 1
ATOM 4063 N N . THR D 2 53 ? 38.609 13.604 72.721 1.00 107.88 65 THR D N 1
ATOM 4064 C CA . THR D 2 53 ? 39.384 13.700 71.488 1.00 114.96 65 THR D CA 1
ATOM 4065 C C . THR D 2 53 ? 39.894 15.117 71.259 1.00 111.66 65 THR D C 1
ATOM 4066 O O . THR D 2 53 ? 40.937 15.306 70.622 1.00 106.80 65 THR D O 1
ATOM 4070 N N . GLN D 2 54 ? 39.184 16.120 71.773 1.00 105.75 66 GLN D N 1
ATOM 4071 C CA . GLN D 2 54 ? 39.638 17.502 71.706 1.00 104.34 66 GLN D CA 1
ATOM 4072 C C . GLN D 2 54 ? 40.619 17.852 72.820 1.00 103.55 66 GLN D C 1
ATOM 4073 O O . GLN D 2 54 ? 40.910 19.036 73.020 1.00 103.84 66 GLN D O 1
ATOM 4079 N N . GLY D 2 55 ? 41.127 16.858 73.545 1.00 102.78 67 GLY D N 1
ATOM 4080 C CA . GLY D 2 55 ? 42.090 17.108 74.598 1.00 99.97 67 GLY D CA 1
ATOM 4081 C C . GLY D 2 55 ? 41.506 17.599 75.900 1.00 93.42 67 GLY D C 1
ATOM 4082 O O . GLY D 2 55 ? 42.238 18.167 76.718 1.00 96.29 67 GLY D O 1
ATOM 4083 N N . ILE D 2 56 ? 40.212 17.394 76.126 1.00 96.20 68 ILE D N 1
ATOM 4084 C CA . ILE D 2 56 ? 39.528 17.865 77.325 1.00 83.71 68 ILE D CA 1
ATOM 4085 C C . ILE D 2 56 ? 38.978 16.652 78.061 1.00 84.24 68 ILE D C 1
ATOM 4086 O O . ILE D 2 56 ? 38.110 15.943 77.538 1.00 88.49 68 ILE D O 1
ATOM 4091 N N . THR D 2 57 ? 39.474 16.417 79.270 1.00 81.46 69 THR D N 1
ATOM 4092 C CA . THR D 2 57 ? 38.991 15.317 80.088 1.00 82.57 69 THR D CA 1
ATOM 4093 C C . THR D 2 57 ? 37.871 15.789 81.011 1.00 83.95 69 THR D C 1
ATOM 4094 O O . THR D 2 57 ? 37.721 16.981 81.290 1.00 77.65 69 THR D O 1
ATOM 4098 N N . VAL D 2 58 ? 37.079 14.829 81.484 1.00 88.76 70 VAL D N 1
ATOM 4099 C CA . VAL D 2 58 ? 35.939 15.092 82.354 1.00 81.43 70 VAL D CA 1
ATOM 4100 C C . VAL D 2 58 ? 36.106 14.282 83.632 1.00 90.53 70 VAL D C 1
ATOM 4101 O O . VAL D 2 58 ? 36.295 13.061 83.578 1.00 87.47 70 VAL D O 1
ATOM 4105 N N . LYS D 2 59 ? 36.033 14.961 84.775 1.00 90.63 71 LYS D N 1
ATOM 4106 C CA . LYS D 2 59 ? 36.109 14.329 86.086 1.00 74.58 71 LYS D CA 1
ATOM 4107 C C . LYS D 2 59 ? 34.753 14.436 86.770 1.00 82.09 71 LYS D C 1
ATOM 4108 O O . LYS D 2 59 ? 34.175 15.525 86.842 1.00 80.87 71 LYS D O 1
ATOM 4110 N N . ASP D 2 60 ? 34.253 13.309 87.271 1.00 82.24 72 ASP D N 1
ATOM 4111 C CA . ASP D 2 60 ? 32.926 13.236 87.880 1.00 83.70 72 ASP D CA 1
ATOM 4112 C C . ASP D 2 60 ? 33.078 13.376 89.392 1.00 86.76 72 ASP D C 1
ATOM 4113 O O . ASP D 2 60 ? 33.355 12.400 90.094 1.00 108.38 72 ASP D O 1
ATOM 4118 N N . LEU D 2 61 ? 32.896 14.599 89.891 1.00 82.49 73 LEU D N 1
ATOM 4119 C CA . LEU D 2 61 ? 32.916 14.859 91.325 1.00 73.53 73 LEU D CA 1
ATOM 4120 C C . LEU D 2 61 ? 31.537 15.300 91.795 1.00 72.50 73 LEU D C 1
ATOM 4121 O O . LEU D 2 61 ? 31.389 16.374 92.387 1.00 88.62 73 LEU D O 1
ATOM 4126 N N . ALA D 2 62 ? 30.525 14.477 91.539 1.00 73.40 74 ALA D N 1
ATOM 4127 C CA . ALA D 2 62 ? 29.146 14.867 91.788 1.00 86.69 74 ALA D CA 1
ATOM 4128 C C . ALA D 2 62 ? 28.748 14.617 93.237 1.00 78.50 74 ALA D C 1
ATOM 4129 O O . ALA D 2 62 ? 29.253 13.705 93.898 1.00 91.65 74 ALA D O 1
ATOM 4131 N N . PHE D 2 63 ? 27.828 15.445 93.727 1.00 76.79 75 PHE D N 1
ATOM 4132 C CA . PHE D 2 63 ? 27.237 15.262 95.045 1.00 72.55 75 PHE D CA 1
ATOM 4133 C C . PHE D 2 63 ? 25.792 15.746 94.992 1.00 79.43 75 PHE D C 1
ATOM 4134 O O . PHE D 2 63 ? 25.287 16.138 93.936 1.00 78.59 75 PHE D O 1
ATOM 4142 N N . GLU D 2 64 ? 25.122 15.705 96.143 1.00 84.24 76 GLU D N 1
ATOM 4143 C CA . GLU D 2 64 ? 23.693 15.989 96.192 1.00 88.90 76 GLU D CA 1
ATOM 4144 C C . GLU D 2 64 ? 23.401 17.426 95.774 1.00 92.23 76 GLU D C 1
ATOM 4145 O O . GLU D 2 64 ? 24.228 18.328 95.933 1.00 99.15 76 GLU D O 1
ATOM 4147 N N . ASP D 2 65 ? 22.200 17.631 95.235 1.00 93.08 77 ASP D N 1
ATOM 4148 C CA . ASP D 2 65 ? 21.802 18.936 94.726 1.00 93.60 77 ASP D CA 1
ATOM 4149 C C . ASP D 2 65 ? 21.357 19.846 95.864 1.00 96.55 77 ASP D C 1
ATOM 4150 O O . ASP D 2 65 ? 20.600 19.436 96.749 1.00 103.42 77 ASP D O 1
ATOM 4155 N N . GLY D 2 66 ? 21.828 21.091 95.829 1.00 82.99 78 GLY D N 1
ATOM 4156 C CA . GLY D 2 66 ? 21.455 22.063 96.837 1.00 81.14 78 GLY D CA 1
ATOM 4157 C C . GLY D 2 66 ? 22.113 21.876 98.183 1.00 79.35 78 GLY D C 1
ATOM 4158 O O . GLY D 2 66 ? 21.633 22.427 99.178 1.00 84.41 78 GLY D O 1
ATOM 4159 N N . THR D 2 67 ? 23.200 21.115 98.249 1.00 80.03 79 THR D N 1
ATOM 4160 C CA . THR D 2 67 ? 23.888 20.846 99.502 1.00 79.56 79 THR D CA 1
ATOM 4161 C C . THR D 2 67 ? 25.343 21.286 99.410 1.00 83.63 79 THR D C 1
ATOM 4162 O O . THR D 2 67 ? 25.835 21.694 98.355 1.00 75.69 79 THR D O 1
ATOM 4166 N N . PHE D 2 68 ? 26.023 21.202 100.546 1.00 79.37 80 PHE D N 1
ATOM 4167 C CA . PHE D 2 68 ? 27.456 21.440 100.610 1.00 85.64 80 PHE D CA 1
ATOM 4168 C C . PHE D 2 68 ? 28.203 20.163 100.224 1.00 85.42 80 PHE D C 1
ATOM 4169 O O . PHE D 2 68 ? 27.773 19.063 100.581 1.00 90.24 80 PHE D O 1
ATOM 4177 N N . PRO D 2 69 ? 29.303 20.274 99.485 1.00 77.82 81 PRO D N 1
ATOM 4178 C CA . PRO D 2 69 ? 30.038 19.078 99.067 1.00 75.68 81 PRO D CA 1
ATOM 4179 C C . PRO D 2 69 ? 30.645 18.365 100.260 1.00 97.39 81 PRO D C 1
ATOM 4180 O O . PRO D 2 69 ? 31.133 19.009 101.200 1.00 98.10 81 PRO D O 1
ATOM 4184 N N . PRO D 2 70 ? 30.626 17.035 100.264 1.00 103.00 82 PRO D N 1
ATOM 4185 C CA . PRO D 2 70 ? 31.325 16.295 101.316 1.00 96.43 82 PRO D CA 1
ATOM 4186 C C . PRO D 2 70 ? 32.826 16.501 101.204 1.00 99.84 82 PRO D C 1
ATOM 4187 O O . PRO D 2 70 ? 33.362 16.813 100.137 1.00 96.77 82 PRO D O 1
ATOM 4191 N N . GLN D 2 71 ? 33.510 16.322 102.338 1.00 88.87 83 GLN D N 1
ATOM 4192 C CA . GLN D 2 71 ? 34.953 16.536 102.377 1.00 97.18 83 GLN D CA 1
ATOM 4193 C C . GLN D 2 71 ? 35.702 15.649 101.391 1.00 98.68 83 GLN D C 1
ATOM 4194 O O . GLN D 2 71 ? 36.811 16.004 100.978 1.00 98.54 83 GLN D O 1
ATOM 4200 N N . GLN D 2 72 ? 35.126 14.510 101.000 1.00 93.00 84 GLN D N 1
ATOM 4201 C CA . GLN D 2 72 ? 35.761 13.679 99.982 1.00 88.59 84 GLN D CA 1
ATOM 4202 C C . GLN D 2 72 ? 35.793 14.392 98.635 1.00 92.96 84 GLN D C 1
ATOM 4203 O O . GLN D 2 72 ? 36.817 14.376 97.942 1.00 94.27 84 GLN D O 1
ATOM 4205 N N . VAL D 2 73 ? 34.683 15.028 98.252 1.00 93.62 85 VAL D N 1
ATOM 4206 C CA . VAL D 2 73 ? 34.654 15.782 97.002 1.00 85.30 85 VAL D CA 1
ATOM 4207 C C . VAL D 2 73 ? 35.527 17.026 97.109 1.00 84.22 85 VAL D C 1
ATOM 4208 O O . VAL D 2 73 ? 36.223 17.397 96.155 1.00 81.04 85 VAL D O 1
ATOM 4212 N N . VAL D 2 74 ? 35.517 17.680 98.274 1.00 84.74 86 VAL D N 1
ATOM 4213 C CA . VAL D 2 74 ? 36.311 18.891 98.464 1.00 85.50 86 VAL D CA 1
ATOM 4214 C C . VAL D 2 74 ? 37.796 18.593 98.292 1.00 88.36 86 VAL D C 1
ATOM 4215 O O . VAL D 2 74 ? 38.534 19.370 97.674 1.00 91.01 86 VAL D O 1
ATOM 4219 N N . ASP D 2 75 ? 38.255 17.458 98.824 1.00 86.28 87 ASP D N 1
ATOM 4220 C CA . ASP D 2 75 ? 39.672 17.121 98.726 1.00 86.20 87 ASP D CA 1
ATOM 4221 C C . ASP D 2 75 ? 40.059 16.751 97.299 1.00 84.57 87 ASP D C 1
ATOM 4222 O O . ASP D 2 75 ? 41.130 17.143 96.820 1.00 86.14 87 ASP D O 1
ATOM 4227 N N . GLU D 2 76 ? 39.204 15.997 96.602 1.00 93.24 88 GLU D N 1
ATOM 4228 C CA . GLU D 2 76 ? 39.502 15.633 95.220 1.00 91.40 88 GLU D CA 1
ATOM 4229 C C . GLU D 2 76 ? 39.466 16.854 94.309 1.00 86.85 88 GLU D C 1
ATOM 4230 O O . GLU D 2 76 ? 40.262 16.957 93.368 1.00 84.19 88 GLU D O 1
ATOM 4232 N N . TRP D 2 77 ? 38.552 17.790 94.575 1.00 85.17 89 TRP D N 1
ATOM 4233 C CA . TRP D 2 77 ? 38.510 19.029 93.804 1.00 80.79 89 TRP D CA 1
ATOM 4234 C C . TRP D 2 77 ? 39.785 19.839 93.998 1.00 79.93 89 TRP D C 1
ATOM 4235 O O . TRP D 2 77 ? 40.327 20.396 93.036 1.00 73.43 89 TRP D O 1
ATOM 4246 N N . PHE D 2 78 ? 40.286 19.908 95.234 1.00 82.51 90 PHE D N 1
ATOM 4247 C CA . PHE D 2 78 ? 41.575 20.551 95.468 1.00 78.82 90 PHE D CA 1
ATOM 4248 C C . PHE D 2 78 ? 42.705 19.787 94.795 1.00 85.94 90 PHE D C 1
ATOM 4249 O O . PHE D 2 78 ? 43.707 20.387 94.387 1.00 86.17 90 PHE D O 1
ATOM 4257 N N . GLU D 2 79 ? 42.565 18.466 94.670 1.00 81.57 91 GLU D N 1
ATOM 4258 C CA . GLU D 2 79 ? 43.588 17.676 93.995 1.00 78.75 91 GLU D CA 1
ATOM 4259 C C . GLU D 2 79 ? 43.618 17.983 92.504 1.00 85.46 91 GLU D C 1
ATOM 4260 O O . GLU D 2 79 ? 44.689 18.210 91.930 1.00 93.03 91 GLU D O 1
ATOM 4262 N N . VAL D 2 80 ? 42.446 18.006 91.861 1.00 79.42 92 VAL D N 1
ATOM 4263 C CA . VAL D 2 80 ? 42.384 18.264 90.424 1.00 84.50 92 VAL D CA 1
ATOM 4264 C C . VAL D 2 80 ? 42.958 19.639 90.102 1.00 83.92 92 VAL D C 1
ATOM 4265 O O . VAL D 2 80 ? 43.616 19.827 89.071 1.00 80.50 92 VAL D O 1
ATOM 4269 N N . LEU D 2 81 ? 42.728 20.618 90.979 1.00 77.39 93 LEU D N 1
ATOM 4270 C CA . LEU D 2 81 ? 43.300 21.944 90.771 1.00 76.00 93 LEU D CA 1
ATOM 4271 C C . LEU D 2 81 ? 44.821 21.899 90.842 1.00 81.88 93 LEU D C 1
ATOM 4272 O O . LEU D 2 81 ? 45.512 22.459 89.983 1.00 79.09 93 LEU D O 1
ATOM 4277 N N . LYS D 2 82 ? 45.362 21.233 91.866 1.00 87.20 94 LYS D N 1
ATOM 4278 C CA . LYS D 2 82 ? 46.811 21.140 92.004 1.00 79.58 94 LYS D CA 1
ATOM 4279 C C . LYS D 2 82 ? 47.420 20.310 90.881 1.00 89.88 94 LYS D C 1
ATOM 4280 O O . LYS D 2 82 ? 48.475 20.663 90.343 1.00 84.24 94 LYS D O 1
ATOM 4282 N N . ASP D 2 83 ? 46.766 19.205 90.509 1.00 99.36 95 ASP D N 1
ATOM 4283 C CA . ASP D 2 83 ? 47.267 18.386 89.409 1.00 98.11 95 ASP D CA 1
ATOM 4284 C C . ASP D 2 83 ? 47.259 19.162 88.098 1.00 102.11 95 ASP D C 1
ATOM 4285 O O . ASP D 2 83 ? 48.186 19.038 87.289 1.00 108.87 95 ASP D O 1
ATOM 4290 N N . LYS D 2 84 ? 46.218 19.967 87.869 1.00 95.18 96 LYS D N 1
ATOM 4291 C CA . LYS D 2 84 ? 46.187 20.799 86.671 1.00 86.69 96 LYS D CA 1
ATOM 4292 C C . LYS D 2 84 ? 47.229 21.908 86.738 1.00 97.44 96 LYS D C 1
ATOM 4293 O O . LYS D 2 84 ? 47.802 22.279 85.708 1.00 108.26 96 LYS D O 1
ATOM 4295 N N . TYR D 2 85 ? 47.499 22.439 87.935 1.00 93.42 97 TYR D N 1
ATOM 4296 C CA . TYR D 2 85 ? 48.522 23.469 88.072 1.00 95.55 97 TYR D CA 1
ATOM 4297 C C . TYR D 2 85 ? 49.927 22.900 87.946 1.00 103.70 97 TYR D C 1
ATOM 4298 O O . TYR D 2 85 ? 50.868 23.658 87.686 1.00 107.80 97 TYR D O 1
ATOM 4307 N N . GLN D 2 86 ? 50.092 21.591 88.127 1.00 106.02 98 GLN D N 1
ATOM 4308 C CA . GLN D 2 86 ? 51.379 20.940 87.917 1.00 96.31 98 GLN D CA 1
ATOM 4309 C C . GLN D 2 86 ? 51.530 20.458 86.479 1.00 101.11 98 GLN D C 1
ATOM 4310 O O . GLN D 2 86 ? 52.581 20.658 85.861 1.00 106.63 98 GLN D O 1
ATOM 4312 N N . GLN D 2 87 ? 50.489 19.823 85.935 1.00 104.00 99 GLN D N 1
ATOM 4313 C CA . GLN D 2 87 ? 50.542 19.371 84.549 1.00 105.74 99 GLN D CA 1
ATOM 4314 C C . GLN D 2 87 ? 50.622 20.551 83.590 1.00 107.42 99 GLN D C 1
ATOM 4315 O O . GLN D 2 87 ? 51.363 20.508 82.600 1.00 117.94 99 GLN D O 1
ATOM 4317 N N . ASN D 2 88 ? 49.874 21.618 83.870 1.00 106.54 100 ASN D N 1
ATOM 4318 C CA . ASN D 2 88 ? 49.877 22.796 83.013 1.00 106.85 100 ASN D CA 1
ATOM 4319 C C . ASN D 2 88 ? 49.352 24.015 83.760 1.00 98.55 100 ASN D C 1
ATOM 4320 O O . ASN D 2 88 ? 48.145 24.288 83.729 1.00 100.56 100 ASN D O 1
ATOM 4325 N N . PRO D 2 89 ? 50.212 24.770 84.438 1.00 99.82 101 PRO D N 1
ATOM 4326 C CA . PRO D 2 89 ? 49.785 26.060 84.988 1.00 101.56 101 PRO D CA 1
ATOM 4327 C C . PRO D 2 89 ? 49.438 27.020 83.861 1.00 103.47 101 PRO D C 1
ATOM 4328 O O . PRO D 2 89 ? 49.678 26.750 82.681 1.00 111.70 101 PRO D O 1
ATOM 4332 N N . GLU D 2 90 ? 48.851 28.155 84.242 1.00 101.88 102 GLU D N 1
ATOM 4333 C CA . GLU D 2 90 ? 48.329 29.181 83.342 1.00 107.50 102 GLU D CA 1
ATOM 4334 C C . GLU D 2 90 ? 47.070 28.717 82.614 1.00 109.72 102 GLU D C 1
ATOM 4335 O O . GLU D 2 90 ? 46.483 29.500 81.856 1.00 105.13 102 GLU D O 1
ATOM 4341 N N . ALA D 2 91 ? 46.631 27.478 82.819 1.00 99.94 103 ALA D N 1
ATOM 4342 C CA . ALA D 2 91 ? 45.397 26.981 82.232 1.00 83.11 103 ALA D CA 1
ATOM 4343 C C . ALA D 2 91 ? 44.243 27.136 83.217 1.00 83.41 103 ALA D C 1
ATOM 4344 O O . ALA D 2 91 ? 44.439 27.358 84.415 1.00 86.97 103 ALA D O 1
ATOM 4346 N N . ALA D 2 92 ? 43.026 27.019 82.696 1.00 85.24 104 ALA D N 1
ATOM 4347 C CA . ALA D 2 92 ? 41.817 27.158 83.492 1.00 76.81 104 ALA D CA 1
ATOM 4348 C C . ALA D 2 92 ? 41.113 25.814 83.622 1.00 79.27 104 ALA D C 1
ATOM 4349 O O . ALA D 2 92 ? 41.224 24.946 82.752 1.00 80.96 104 ALA D O 1
ATOM 4351 N N . VAL D 2 93 ? 40.387 25.650 84.724 1.00 72.33 105 VAL D N 1
ATOM 4352 C CA . VAL D 2 93 ? 39.607 24.449 84.996 1.00 68.64 105 VAL D CA 1
ATOM 4353 C C . VAL D 2 93 ? 38.136 24.832 84.991 1.00 66.62 105 VAL D C 1
ATOM 4354 O O . VAL D 2 93 ? 37.732 25.779 85.676 1.00 77.32 105 VAL D O 1
ATOM 4358 N N . ALA D 2 94 ? 37.339 24.107 84.215 1.00 63.65 106 ALA D N 1
ATOM 4359 C CA . ALA D 2 94 ? 35.908 24.351 84.157 1.00 61.58 106 ALA D CA 1
ATOM 4360 C C . ALA D 2 94 ? 35.188 23.417 85.117 1.00 64.13 106 ALA D C 1
ATOM 4361 O O . ALA D 2 94 ? 35.541 22.241 85.241 1.00 68.64 106 ALA D O 1
ATOM 4363 N N . VAL D 2 95 ? 34.185 23.953 85.805 1.00 62.28 107 VAL D N 1
ATOM 4364 C CA . VAL D 2 95 ? 33.317 23.176 86.679 1.00 57.06 107 VAL D CA 1
ATOM 4365 C C . VAL D 2 95 ? 31.879 23.559 86.358 1.00 54.98 107 VAL D C 1
ATOM 4366 O O . VAL D 2 95 ? 31.589 24.727 86.074 1.00 53.78 107 VAL D O 1
ATOM 4370 N N . HIS D 2 96 ? 30.981 22.575 86.375 1.00 53.48 108 HIS D N 1
ATOM 4371 C CA . HIS D 2 96 ? 29.599 22.837 86.005 1.00 60.00 108 HIS D CA 1
ATOM 4372 C C . HIS D 2 96 ? 28.663 21.927 86.788 1.00 60.73 108 HIS D C 1
ATOM 4373 O O . HIS D 2 96 ? 28.926 20.732 86.948 1.00 58.94 108 HIS D O 1
ATOM 4380 N N . CYS D 2 97 ? 27.577 22.509 87.287 1.00 59.10 109 CYS D N 1
ATOM 4381 C CA . CYS D 2 97 ? 26.430 21.729 87.730 1.00 58.53 109 CYS D CA 1
ATOM 4382 C C . CYS D 2 97 ? 25.361 21.903 86.658 1.00 60.68 109 CYS D C 1
ATOM 4383 O O . CYS D 2 97 ? 25.679 22.262 85.518 1.00 62.61 109 CYS D O 1
ATOM 4386 N N . VAL D 2 98 ? 24.096 21.640 87.001 1.00 56.81 110 VAL D N 1
ATOM 4387 C CA . VAL D 2 98 ? 23.039 21.640 85.994 1.00 63.44 110 VAL D CA 1
ATOM 4388 C C . VAL D 2 98 ? 22.931 22.999 85.313 1.00 67.06 110 VAL D C 1
ATOM 4389 O O . VAL D 2 98 ? 22.676 23.073 84.106 1.00 61.07 110 VAL D O 1
ATOM 4393 N N . ALA D 2 99 ? 23.120 24.094 86.054 1.00 61.27 111 ALA D N 1
ATOM 4394 C CA . ALA D 2 99 ? 23.017 25.411 85.437 1.00 53.99 111 ALA D CA 1
ATOM 4395 C C . ALA D 2 99 ? 24.176 26.336 85.783 1.00 53.29 111 ALA D C 1
ATOM 4396 O O . ALA D 2 99 ? 24.062 27.550 85.566 1.00 44.41 111 ALA D O 1
ATOM 4398 N N . GLY D 2 100 ? 25.284 25.818 86.304 1.00 53.03 112 GLY D N 1
ATOM 4399 C CA . GLY D 2 100 ? 26.344 26.700 86.749 1.00 55.35 112 GLY D CA 1
ATOM 4400 C C . GLY D 2 100 ? 25.998 27.520 87.970 1.00 61.07 112 GLY D C 1
ATOM 4401 O O . GLY D 2 100 ? 26.696 28.492 88.269 1.00 54.10 112 GLY D O 1
ATOM 4402 N N . LEU D 2 101 ? 24.936 27.149 88.687 1.00 60.13 113 LEU D N 1
ATOM 4403 C CA . LEU D 2 101 ? 24.489 27.849 89.888 1.00 58.46 113 LEU D CA 1
ATOM 4404 C C . LEU D 2 101 ? 24.384 26.840 91.020 1.00 69.88 113 LEU D C 1
ATOM 4405 O O . LEU D 2 101 ? 23.609 25.884 90.928 1.00 87.99 113 LEU D O 1
ATOM 4410 N N . GLY D 2 102 ? 25.153 27.051 92.083 1.00 63.28 114 GLY D N 1
ATOM 4411 C CA . GLY D 2 102 ? 25.101 26.150 93.216 1.00 66.97 114 GLY D CA 1
ATOM 4412 C C . GLY D 2 102 ? 26.359 25.306 93.241 1.00 50.72 114 GLY D C 1
ATOM 4413 O O . GLY D 2 102 ? 27.457 25.831 93.443 1.00 51.72 114 GLY D O 1
ATOM 4414 N N . ARG D 2 103 ? 26.207 23.995 93.018 1.00 50.97 115 ARG D N 1
ATOM 4415 C CA . ARG D 2 103 ? 27.241 23.014 93.341 1.00 53.06 115 ARG D CA 1
ATOM 4416 C C . ARG D 2 103 ? 28.593 23.377 92.741 1.00 60.05 115 ARG D C 1
ATOM 4417 O O . ARG D 2 103 ? 29.632 23.085 93.343 1.00 69.42 115 ARG D O 1
ATOM 4425 N N . ALA D 2 104 ? 28.606 23.998 91.565 1.00 58.09 116 ALA D N 1
ATOM 4426 C CA . ALA D 2 104 ? 29.864 24.355 90.920 1.00 54.22 116 ALA D CA 1
ATOM 4427 C C . ALA D 2 104 ? 30.439 25.652 91.490 1.00 54.40 116 ALA D C 1
ATOM 4428 O O . ALA D 2 104 ? 31.640 25.698 91.788 1.00 53.15 116 ALA D O 1
ATOM 4430 N N . PRO D 2 105 ? 29.649 26.725 91.658 1.00 58.17 117 PRO D N 1
ATOM 4431 C CA . PRO D 2 105 ? 30.215 27.932 92.284 1.00 60.48 117 PRO D CA 1
ATOM 4432 C C . PRO D 2 105 ? 30.711 27.721 93.706 1.00 53.31 117 PRO D C 1
ATOM 4433 O O . PRO D 2 105 ? 31.700 28.353 94.097 1.00 56.72 117 PRO D O 1
ATOM 4437 N N . VAL D 2 106 ? 30.065 26.859 94.496 1.00 49.85 118 VAL D N 1
ATOM 4438 C CA . VAL D 2 106 ? 30.546 26.646 95.860 1.00 67.72 118 VAL D CA 1
ATOM 4439 C C . VAL D 2 106 ? 31.900 25.947 95.848 1.00 59.49 118 VAL D C 1
ATOM 4440 O O . VAL D 2 106 ? 32.724 26.167 96.744 1.00 59.41 118 VAL D O 1
ATOM 4444 N N . LEU D 2 107 ? 32.161 25.109 94.841 1.00 53.45 119 LEU D N 1
ATOM 4445 C CA . LEU D 2 107 ? 33.484 24.505 94.715 1.00 55.15 119 LEU D CA 1
ATOM 4446 C C . LEU D 2 107 ? 34.531 25.554 94.370 1.00 60.32 119 LEU D C 1
ATOM 4447 O O . LEU D 2 107 ? 35.629 25.555 94.938 1.00 68.30 119 LEU D O 1
ATOM 4452 N N . VAL D 2 108 ? 34.209 26.454 93.437 1.00 54.66 120 VAL D N 1
ATOM 4453 C CA . VAL D 2 108 ? 35.087 27.587 93.162 1.00 59.19 120 VAL D CA 1
ATOM 4454 C C . VAL D 2 108 ? 35.215 28.465 94.398 1.00 60.27 120 VAL D C 1
ATOM 4455 O O . VAL D 2 108 ? 36.300 28.971 94.710 1.00 59.74 120 VAL D O 1
ATOM 4459 N N . ALA D 2 109 ? 34.109 28.655 95.124 1.00 59.77 121 ALA D N 1
ATOM 4460 C CA . ALA D 2 109 ? 34.146 29.443 96.352 1.00 56.73 121 ALA D CA 1
ATOM 4461 C C . ALA D 2 109 ? 35.105 28.830 97.364 1.00 63.71 121 ALA D C 1
ATOM 4462 O O . ALA D 2 109 ? 35.922 29.535 97.967 1.00 63.60 121 ALA D O 1
ATOM 4464 N N . LEU D 2 110 ? 35.022 27.511 97.558 1.00 65.66 122 LEU D N 1
ATOM 4465 C CA . LEU D 2 110 ? 35.946 26.835 98.464 1.00 62.00 122 LEU D CA 1
ATOM 4466 C C . LEU D 2 110 ? 37.391 27.035 98.028 1.00 62.03 122 LEU D C 1
ATOM 4467 O O . LEU D 2 110 ? 38.274 27.256 98.865 1.00 69.09 122 LEU D O 1
ATOM 4472 N N . ALA D 2 111 ? 37.652 26.967 96.720 1.00 65.69 123 ALA D N 1
ATOM 4473 C CA . ALA D 2 111 ? 39.004 27.210 96.228 1.00 67.27 123 ALA D CA 1
ATOM 4474 C C . ALA D 2 111 ? 39.436 28.646 96.497 1.00 74.37 123 ALA D C 1
ATOM 4475 O O . ALA D 2 111 ? 40.573 28.891 96.917 1.00 71.14 123 ALA D O 1
ATOM 4477 N N . LEU D 2 112 ? 38.536 29.608 96.277 1.00 66.85 124 LEU D N 1
ATOM 4478 C CA . LEU D 2 112 ? 38.868 31.009 96.520 1.00 72.81 124 LEU D CA 1
ATOM 4479 C C . LEU D 2 112 ? 39.113 31.288 97.998 1.00 77.74 124 LEU D C 1
ATOM 4480 O O . LEU D 2 112 ? 39.929 32.155 98.335 1.00 79.82 124 LEU D O 1
ATOM 4485 N N . ILE D 2 113 ? 38.423 30.573 98.890 1.00 72.95 125 ILE D N 1
ATOM 4486 C CA . ILE D 2 113 ? 38.633 30.777 100.321 1.00 75.28 125 ILE D CA 1
ATOM 4487 C C . ILE D 2 113 ? 40.024 30.308 100.727 1.00 82.98 125 ILE D C 1
ATOM 4488 O O . ILE D 2 113 ? 40.718 30.977 101.503 1.00 86.52 125 ILE D O 1
ATOM 4493 N N . GLU D 2 114 ? 40.458 29.158 100.205 1.00 80.64 126 GLU D N 1
ATOM 4494 C CA . GLU D 2 114 ? 41.812 28.687 100.478 1.00 82.80 126 GLU D CA 1
ATOM 4495 C C . GLU D 2 114 ? 42.857 29.624 99.888 1.00 83.67 126 GLU D C 1
ATOM 4496 O O . GLU D 2 114 ? 43.967 29.732 100.422 1.00 97.76 126 GLU D O 1
ATOM 4502 N N . LEU D 2 115 ? 42.524 30.308 98.790 1.00 82.59 127 LEU D N 1
ATOM 4503 C CA . LEU D 2 115 ? 43.462 31.235 98.169 1.00 79.53 127 LEU D CA 1
ATOM 4504 C C . LEU D 2 115 ? 43.676 32.493 99.002 1.00 79.46 127 LEU D C 1
ATOM 4505 O O . LEU D 2 115 ? 44.645 33.220 98.762 1.00 84.95 127 LEU D O 1
ATOM 4510 N N . GLY D 2 116 ? 42.802 32.768 99.968 1.00 82.60 128 GLY D N 1
ATOM 4511 C CA . GLY D 2 116 ? 42.992 33.908 100.842 1.00 86.64 128 GLY D CA 1
ATOM 4512 C C . GLY D 2 116 ? 41.731 34.695 101.135 1.00 84.28 128 GLY D C 1
ATOM 4513 O O . GLY D 2 116 ? 41.572 35.231 102.236 1.00 82.93 128 GLY D O 1
ATOM 4514 N N . LEU D 2 117 ? 40.830 34.773 100.160 1.00 85.82 129 LEU D N 1
ATOM 4515 C CA . LEU D 2 117 ? 39.617 35.562 100.314 1.00 81.41 129 LEU D CA 1
ATOM 4516 C C . LEU D 2 117 ? 38.714 34.988 101.400 1.00 80.82 129 LEU D C 1
ATOM 4517 O O . LEU D 2 117 ? 38.657 33.775 101.619 1.00 84.28 129 LEU D O 1
ATOM 4522 N N . LYS D 2 118 ? 38.007 35.881 102.087 1.00 69.00 130 LYS D N 1
ATOM 4523 C CA . LYS D 2 118 ? 36.947 35.458 102.984 1.00 68.90 130 LYS D CA 1
ATOM 4524 C C . LYS D 2 118 ? 35.743 34.989 102.173 1.00 65.48 130 LYS D C 1
ATOM 4525 O O . LYS D 2 118 ? 35.601 35.300 100.987 1.00 72.46 130 LYS D O 1
ATOM 4527 N N . TYR D 2 119 ? 34.863 34.227 102.828 1.00 67.09 131 TYR D N 1
ATOM 4528 C CA . TYR D 2 119 ? 33.746 33.631 102.102 1.00 66.81 131 TYR D CA 1
ATOM 4529 C C . TYR D 2 119 ? 32.782 34.688 101.574 1.00 65.39 131 TYR D C 1
ATOM 4530 O O . TYR D 2 119 ? 32.100 34.453 100.571 1.00 64.04 131 TYR D O 1
ATOM 4539 N N . GLU D 2 120 ? 32.716 35.857 102.218 1.00 64.00 132 GLU D N 1
ATOM 4540 C CA . GLU D 2 120 ? 31.858 36.917 101.701 1.00 61.42 132 GLU D CA 1
ATOM 4541 C C . GLU D 2 120 ? 32.451 37.542 100.443 1.00 62.77 132 GLU D C 1
ATOM 4542 O O . GLU D 2 120 ? 31.730 37.792 99.470 1.00 61.48 132 GLU D O 1
ATOM 4548 N N . ALA D 2 121 ? 33.763 37.791 100.438 1.00 61.47 133 ALA D N 1
ATOM 4549 C CA . ALA D 2 121 ? 34.400 38.365 99.257 1.00 60.54 133 ALA D CA 1
ATOM 4550 C C . ALA D 2 121 ? 34.423 37.378 98.099 1.00 65.21 133 ALA D C 1
ATOM 4551 O O . ALA D 2 121 ? 34.312 37.785 96.937 1.00 63.79 133 ALA D O 1
ATOM 4553 N N . ALA D 2 122 ? 34.566 36.083 98.394 1.00 59.80 134 ALA D N 1
ATOM 4554 C CA . ALA D 2 122 ? 34.552 35.076 97.339 1.00 55.68 134 ALA D CA 1
ATOM 4555 C C . ALA D 2 122 ? 33.166 34.944 96.720 1.00 64.53 134 ALA D C 1
ATOM 4556 O O . ALA D 2 122 ? 33.035 34.818 95.497 1.00 57.37 134 ALA D O 1
ATOM 4558 N N . VAL D 2 123 ? 32.120 34.973 97.549 1.00 62.45 135 VAL D N 1
ATOM 4559 C CA . VAL D 2 123 ? 30.757 34.902 97.029 1.00 58.67 135 VAL D CA 1
ATOM 4560 C C . VAL D 2 123 ? 30.439 36.141 96.201 1.00 56.99 135 VAL D C 1
ATOM 4561 O O . VAL D 2 123 ? 29.826 36.049 95.130 1.00 61.41 135 VAL D O 1
ATOM 4565 N N . GLU D 2 124 ? 30.859 37.316 96.677 1.00 54.82 136 GLU D N 1
ATOM 4566 C CA . GLU D 2 124 ? 30.678 38.536 95.898 1.00 55.36 136 GLU D CA 1
ATOM 4567 C C . GLU D 2 124 ? 31.422 38.455 94.572 1.00 59.86 136 GLU D C 1
ATOM 4568 O O . GLU D 2 124 ? 30.898 38.865 93.531 1.00 60.19 136 GLU D O 1
ATOM 4574 N N . MET D 2 125 ? 32.644 37.922 94.591 1.00 56.24 137 MET D N 1
ATOM 4575 C CA . MET D 2 125 ? 33.413 37.785 93.359 1.00 56.11 137 MET D CA 1
ATOM 4576 C C . MET D 2 125 ? 32.714 36.860 92.370 1.00 64.61 137 MET D C 1
ATOM 4577 O O . MET D 2 125 ? 32.764 37.085 91.154 1.00 65.06 137 MET D O 1
ATOM 4582 N N . ILE D 2 126 ? 32.046 35.822 92.872 1.00 57.18 138 ILE D N 1
ATOM 4583 C CA . ILE D 2 126 ? 31.363 34.882 91.992 1.00 53.02 138 ILE D CA 1
ATOM 4584 C C . ILE D 2 126 ? 30.046 35.461 91.492 1.00 57.34 138 ILE D C 1
ATOM 4585 O O . ILE D 2 126 ? 29.698 35.315 90.315 1.00 53.48 138 ILE D O 1
ATOM 4590 N N . ARG D 2 127 ? 29.295 36.132 92.370 1.00 58.78 139 ARG D N 1
ATOM 4591 C CA . ARG D 2 127 ? 27.997 36.665 91.977 1.00 57.94 139 ARG D CA 1
ATOM 4592 C C . ARG D 2 127 ? 28.116 37.872 91.055 1.00 55.04 139 ARG D C 1
ATOM 4593 O O . ARG D 2 127 ? 27.181 38.149 90.297 1.00 53.42 139 ARG D O 1
ATOM 4601 N N . ASP D 2 128 ? 29.240 38.592 91.097 1.00 60.83 140 ASP D N 1
ATOM 4602 C CA . ASP D 2 128 ? 29.483 39.639 90.111 1.00 62.63 140 ASP D CA 1
ATOM 4603 C C . ASP D 2 128 ? 29.615 39.073 88.704 1.00 66.63 140 ASP D C 1
ATOM 4604 O O . ASP D 2 128 ? 29.363 39.792 87.730 1.00 73.96 140 ASP D O 1
ATOM 4609 N N . LYS D 2 129 ? 30.006 37.805 88.578 1.00 58.66 141 LYS D N 1
ATOM 4610 C CA . LYS D 2 129 ? 30.127 37.144 87.288 1.00 50.39 141 LYS D CA 1
ATOM 4611 C C . LYS D 2 129 ? 29.016 36.141 87.016 1.00 57.90 141 LYS D C 1
ATOM 4612 O O . LYS D 2 129 ? 28.928 35.635 85.893 1.00 64.95 141 LYS D O 1
ATOM 4618 N N . ARG D 2 130 ? 28.173 35.832 88.005 1.00 57.33 142 ARG D N 1
ATOM 4619 C CA . ARG D 2 130 ? 27.133 34.821 87.819 1.00 49.40 142 ARG D CA 1
ATOM 4620 C C . ARG D 2 130 ? 26.017 35.119 88.820 1.00 54.97 142 ARG D C 1
ATOM 4621 O O . ARG D 2 130 ? 26.145 34.795 90.004 1.00 65.83 142 ARG D O 1
ATOM 4629 N N . ARG D 2 131 ? 24.936 35.722 88.330 1.00 59.41 143 ARG D N 1
ATOM 4630 C CA . ARG D 2 131 ? 23.859 36.171 89.202 1.00 57.00 143 ARG D CA 1
ATOM 4631 C C . ARG D 2 131 ? 23.165 34.991 89.869 1.00 53.45 143 ARG D C 1
ATOM 4632 O O . ARG D 2 131 ? 22.810 34.012 89.205 1.00 47.84 143 ARG D O 1
ATOM 4640 N N . GLY D 2 132 ? 22.963 35.094 91.181 1.00 56.48 144 GLY D N 1
ATOM 4641 C CA . GLY D 2 132 ? 22.251 34.059 91.917 1.00 53.40 144 GLY D CA 1
ATOM 4642 C C . GLY D 2 132 ? 22.985 32.739 91.973 1.00 51.45 144 GLY D C 1
ATOM 4643 O O . GLY D 2 132 ? 22.370 31.679 91.809 1.00 59.34 144 GLY D O 1
ATOM 4644 N N . ALA D 2 133 ? 24.294 32.781 92.220 1.00 58.41 145 ALA D N 1
ATOM 4645 C CA . ALA D 2 133 ? 25.120 31.586 92.097 1.00 59.96 145 ALA D CA 1
ATOM 4646 C C . ALA D 2 133 ? 24.824 30.582 93.206 1.00 74.34 145 ALA D C 1
ATOM 4647 O O . ALA D 2 133 ? 24.487 29.423 92.938 1.00 78.12 145 ALA D O 1
ATOM 4649 N N . ILE D 2 134 ? 24.944 31.008 94.460 1.00 49.77 146 ILE D N 1
ATOM 4650 C CA . ILE D 2 134 ? 24.929 30.108 95.607 1.00 57.26 146 ILE D CA 1
ATOM 4651 C C . ILE D 2 134 ? 23.649 30.330 96.400 1.00 59.73 146 ILE D C 1
ATOM 4652 O O . ILE D 2 134 ? 23.229 31.474 96.609 1.00 60.95 146 ILE D O 1
ATOM 4657 N N . ASN D 2 135 ? 23.027 29.236 96.840 1.00 49.78 147 ASN D N 1
ATOM 4658 C CA . ASN D 2 135 ? 21.797 29.349 97.607 1.00 59.66 147 ASN D CA 1
ATOM 4659 C C . ASN D 2 135 ? 22.115 29.568 99.087 1.00 65.99 147 ASN D C 1
ATOM 4660 O O . ASN D 2 135 ? 23.275 29.597 99.509 1.00 58.36 147 ASN D O 1
ATOM 4665 N N . ALA D 2 136 ? 21.059 29.713 99.891 1.00 64.08 148 ALA D N 1
ATOM 4666 C CA . ALA D 2 136 ? 21.239 30.054 101.299 1.00 55.81 148 ALA D CA 1
ATOM 4667 C C . ALA D 2 136 ? 21.880 28.911 102.077 1.00 63.75 148 ALA D C 1
ATOM 4668 O O . ALA D 2 136 ? 22.785 29.140 102.889 1.00 67.68 148 ALA D O 1
ATOM 4670 N N . LYS D 2 137 ? 21.424 27.676 101.851 1.00 66.39 149 LYS D N 1
ATOM 4671 C CA . LYS D 2 137 ? 21.959 26.543 102.602 1.00 64.93 149 LYS D CA 1
ATOM 4672 C C . LYS D 2 137 ? 23.433 26.317 102.290 1.00 65.79 149 LYS D C 1
ATOM 4673 O O . LYS D 2 137 ? 24.233 26.047 103.193 1.00 67.58 149 LYS D O 1
ATOM 4675 N N . GLN D 2 138 ? 23.811 26.423 101.015 1.00 71.05 150 GLN D N 1
ATOM 4676 C CA . GLN D 2 138 ? 25.217 26.295 100.652 1.00 63.61 150 GLN D CA 1
ATOM 4677 C C . GLN D 2 138 ? 26.050 27.432 101.226 1.00 63.66 150 GLN D C 1
ATOM 4678 O O . GLN D 2 138 ? 27.224 27.234 101.558 1.00 65.58 150 GLN D O 1
ATOM 4684 N N . LEU D 2 139 ? 25.464 28.623 101.357 1.00 67.75 151 LEU D N 1
ATOM 4685 C CA . LEU D 2 139 ? 26.202 29.745 101.923 1.00 68.99 151 LEU D CA 1
ATOM 4686 C C . LEU D 2 139 ? 26.420 29.575 103.421 1.00 66.97 151 LEU D C 1
ATOM 4687 O O . LEU D 2 139 ? 27.444 30.022 103.951 1.00 65.90 151 LEU D O 1
ATOM 4692 N N . SER D 2 140 ? 25.478 28.932 104.117 1.00 78.40 152 SER D N 1
ATOM 4693 C CA . SER D 2 140 ? 25.638 28.722 105.553 1.00 91.84 152 SER D CA 1
ATOM 4694 C C . SER D 2 140 ? 26.804 27.787 105.846 1.00 85.21 152 SER D C 1
ATOM 4695 O O . SER D 2 140 ? 27.519 27.967 106.839 1.00 86.62 152 SER D O 1
ATOM 4698 N N . PHE D 2 141 ? 27.008 26.779 104.994 1.00 69.76 153 PHE D N 1
ATOM 4699 C CA . PHE D 2 141 ? 28.149 25.888 105.158 1.00 74.46 153 PHE D CA 1
ATOM 4700 C C . PHE D 2 141 ? 29.432 26.509 104.622 1.00 74.66 153 PHE D C 1
ATOM 4701 O O . PHE D 2 141 ? 30.522 26.179 105.103 1.00 81.54 153 PHE D O 1
ATOM 4704 N N . LEU D 2 142 ? 29.327 27.393 103.628 1.00 78.67 154 LEU D N 1
ATOM 4705 C CA . LEU D 2 142 ? 30.476 28.205 103.241 1.00 78.50 154 LEU D CA 1
ATOM 4706 C C . LEU D 2 142 ? 30.880 29.154 104.359 1.00 82.93 154 LEU D C 1
ATOM 4707 O O . LEU D 2 142 ? 32.069 29.459 104.516 1.00 86.82 154 LEU D O 1
ATOM 4712 N N . GLU D 2 143 ? 29.905 29.633 105.137 1.00 67.95 155 GLU D N 1
ATOM 4713 C CA . GLU D 2 143 ? 30.209 30.480 106.284 1.00 77.01 155 GLU D CA 1
ATOM 4714 C C . GLU D 2 143 ? 31.042 29.729 107.316 1.00 77.99 155 GLU D C 1
ATOM 4715 O O . GLU D 2 143 ? 31.985 30.285 107.890 1.00 75.53 155 GLU D O 1
ATOM 4721 N N . LYS D 2 144 ? 30.720 28.457 107.549 1.00 80.08 156 LYS D N 1
ATOM 4722 C CA . LYS D 2 144 ? 31.394 27.653 108.559 1.00 83.54 156 LYS D CA 1
ATOM 4723 C C . LYS D 2 144 ? 32.644 26.954 108.038 1.00 79.77 156 LYS D C 1
ATOM 4724 O O . LYS D 2 144 ? 33.380 26.363 108.835 1.00 80.66 156 LYS D O 1
ATOM 4730 N N . TYR D 2 145 ? 32.900 27.002 106.733 1.00 82.69 157 TYR D N 1
ATOM 4731 C CA . TYR D 2 145 ? 34.143 26.463 106.196 1.00 84.39 157 TYR D CA 1
ATOM 4732 C C . TYR D 2 145 ? 35.320 27.377 106.510 1.00 86.87 157 TYR D C 1
ATOM 4733 O O . TYR D 2 145 ? 35.341 28.541 106.097 1.00 97.27 157 TYR D O 1
ATOM 4742 N N . LYS D 2 146 ? 36.297 26.847 107.234 1.00 84.04 158 LYS D N 1
ATOM 4743 C CA . LYS D 2 146 ? 37.364 27.632 107.845 1.00 109.78 158 LYS D CA 1
ATOM 4744 C C . LYS D 2 146 ? 38.668 27.670 107.045 1.00 112.07 158 LYS D C 1
ATOM 4745 O O . LYS D 2 146 ? 39.210 28.765 106.844 1.00 115.13 158 LYS D O 1
ATOM 4747 N N . PRO D 2 147 ? 39.204 26.530 106.582 1.00 108.82 159 PRO D N 1
ATOM 4748 C CA . PRO D 2 147 ? 40.599 26.501 106.112 1.00 114.00 159 PRO D CA 1
ATOM 4749 C C . PRO D 2 147 ? 40.948 27.624 105.143 1.00 112.62 159 PRO D C 1
ATOM 4750 O O . PRO D 2 147 ? 40.131 28.044 104.321 1.00 104.48 159 PRO D O 1
ATOM 4754 N N . LYS D 2 148 ? 42.188 28.112 105.257 1.00 118.39 160 LYS D N 1
ATOM 4755 C CA . LYS D 2 148 ? 42.678 29.225 104.455 1.00 116.51 160 LYS D CA 1
ATOM 4756 C C . LYS D 2 148 ? 44.035 28.932 103.822 1.00 124.33 160 LYS D C 1
ATOM 4757 O O . LYS D 2 148 ? 44.675 29.855 103.303 1.00 120.85 160 LYS D O 1
ATOM 4761 N N . ALA D 2 149 ? 44.497 27.679 103.848 1.00 116.46 161 ALA D N 1
ATOM 4762 C CA . ALA D 2 149 ? 45.799 27.347 103.264 1.00 96.81 161 ALA D CA 1
ATOM 4763 C C . ALA D 2 149 ? 45.775 25.879 102.831 1.00 95.63 161 ALA D C 1
ATOM 4764 O O . ALA D 2 149 ? 46.184 24.991 103.581 1.00 100.61 161 ALA D O 1
ATOM 4766 N N . ARG D 2 150 ? 45.295 25.643 101.609 1.00 96.10 162 ARG D N 1
ATOM 4767 C CA . ARG D 2 150 ? 45.337 24.323 100.988 1.00 90.51 162 ARG D CA 1
ATOM 4768 C C . ARG D 2 150 ? 45.717 24.359 99.516 1.00 98.25 162 ARG D C 1
ATOM 4769 O O . ARG D 2 150 ? 45.903 23.292 98.926 1.00 93.78 162 ARG D O 1
ATOM 4777 N N . LEU D 2 151 ? 45.845 25.535 98.905 1.00 100.11 163 LEU D N 1
ATOM 4778 C CA . LEU D 2 151 ? 46.152 25.651 97.486 1.00 99.75 163 LEU D CA 1
ATOM 4779 C C . LEU D 2 151 ? 47.215 26.689 97.165 1.00 108.99 163 LEU D C 1
ATOM 4780 O O . LEU D 2 151 ? 47.782 26.635 96.065 1.00 110.15 163 LEU D O 1
ATOM 4785 N N . LYS D 2 152 ? 47.507 27.622 98.075 1.00 112.77 164 LYS D N 1
ATOM 4786 C CA . LYS D 2 152 ? 48.453 28.707 97.816 1.00 105.94 164 LYS D CA 1
ATOM 4787 C C . LYS D 2 152 ? 49.882 28.203 98.025 1.00 102.25 164 LYS D C 1
ATOM 4788 O O . LYS D 2 152 ? 50.594 28.590 98.954 1.00 113.56 164 LYS D O 1
ATOM 4790 N N . HIS D 2 153 ? 50.302 27.323 97.122 1.00 114.46 165 HIS D N 1
ATOM 4791 C CA . HIS D 2 153 ? 51.646 26.752 97.165 1.00 117.94 165 HIS D CA 1
ATOM 4792 C C . HIS D 2 153 ? 52.054 26.187 95.807 1.00 117.91 165 HIS D C 1
ATOM 4793 O O . HIS D 2 153 ? 51.206 25.896 94.963 1.00 114.87 165 HIS D O 1
#

InterPro domains:
  IPR000595 Cyclic nucleotide-binding domain [PS50042] (604-656)
  IPR000644 CBS domain [PS51371] (380-441)
  IPR002550 CNNM, transmembrane domain [PF01595] (191-361)
  IPR002550 CNNM, transmembrane domain [PS51846] (182-361)
  IPR014710 RmlC-like jelly roll fold [G3DSA:2.60.120.10] (600-710)
  IPR018490 Cyclic nucleotide-binding domain superfamily [SSF51206] (601-650)
  IPR044751 Ion transporter-like, CBS domain [cd04590] (375-505)
  IPR045095 Ancient conserved domain protein family [PTHR12064] (160-717)
  IPR046342 CBS domain superfamily [G3DSA:3.10.580.10] (359-515)
  IPR046342 CBS domain superfamily [SSF54631] (364-508)
  IPR061271 Metal transporter CNNM-like, C-terminal CNBH domain [PF25562] (524-706)

Radius of gyration: 30.76 Å; Cα contacts (8 Å, |Δi|>4): 1205; chains: 4; bounding box: 65×54×102 Å

Secondary structure (DSSP, 8-state):
-TTT--HHHHHHHGGG-BGGGTPEETTTS--EETT-EE-HHHHHHHHTS--SEEEEEESEEEEEEEEEEGGGGTT--TTTTEEHHHHHHHH-----EE-TT-BHHHHHHHHHHTSS-SEEEEEEEE--SSSS-EEEEEEEEEHHHHHHHHHTT--/-GGGTS-HHHHHHHGGG-BHHHHPEEGGGS--EETT-EE-HHHHHHHHTS--SEEEEESSSTT-EEEEEEHHHHTT--GGGTEEHHHHHHHH-----EE-TT-BHHHHHHHHHHTSS-SEEEEEEEE-SSSSS-EEEEEEEEEHHHHHHHHHH--/---EEEETTEEEEEE----TTSHHHHHHHHHHTTEEEEEE-S---S-SHHHHHTT-EEEE----TTSPPPHHHHHHHHHHHHHHHHH-TT-EEEEE-SSSSSHHHHHHHHHHHHHT--HHHHHHHHHHHSTT---HHHHHHHTT-----TT--/--EEEEETTEEEEEE-PPPGGGHHHHHHHHHHTTEEEEEE-S---S--HHHHHTT-EEEE----TTSPPPHHHHHHHHHHHHHHHHH-TT-EEEEE-SSSSSHHHHHHHHHHHHHT--HHHHHHHHHTTSTT-S-HHHHHHHHH-----SS--

Nearest PDB structures (foldseek):
  8ct8-assembly2_D  TM=9.974E-01  e=6.325E-28  Drosophila melanogaster
  1xm2-assembly1_A  TM=9.712E-01  e=1.496E-21  Homo sapiens
  5tsr-assembly1_C  TM=9.850E-01  e=2.391E-20  Homo sapiens
  5k22-assembly1_A  TM=9.901E-01  e=3.076E-20  Homo sapiens
  6wus-assembly1_B-2  TM=9.864E-01  e=1.538E-20  Mus musculus

Sequence (616 aa):
PLGSVNIISGALELRKKTVADVMTHINDAFMLSLDALLDFETVSEIMNSGYYSRRIPVYDGDRKNIVTLLYIKDLAFVDTDDNTPLKTLCEFYQNPVHFVFEEDYTLDIMFNQFKEGTIGHIAFVHRVNNEGDGDPFYETVGLVTLEDVIEELIQAEIGPLGSVNIISGALELRKKTVADVMTHINDAFMLSLDALLDFETVSEIMNSGYSRRIPVYDGDRKNIVTLLYIKDLAFVDTDDNTPLKTLCEFYQNPVHFVFEDYTLDIMFNQFKEGTIGHIAFVHRVNNEGDGDPFYETVGLVTLEDVIEELIQAEMPALIEYKGMKFLITDRPSDITINHYIMELKKNNVNTVVRVCEPSYNTDELETQGITVKKDLAFEDGTFPPQQVVDEWFEVLKDKYQQNPEAAVAVHCVAGLGRAPVLVALALIELGLKYEAAVEMIRDKRRGAINAKQLSFLEKYKPKARLKHMPALIEYKGMKFLITDRPSDITINHYIMELKKNNVNTVVRVCEPSYNTDELETQGITVKDLAFEDGTFPPQQVVDEWFEVLKDKYQQNPEAAVAVHCVAGLGRAPVLVALALIELGLKYEAAVEMIRDKRRGAINAKQLSFLEKYKPKARLKH

Organism: Drosophila melanogaster (NCBI:txid7227)

GO terms:
  GO:0005886 plasma membrane (C, IDA)
  GO:1903830 magnesium ion transmembrane transport (P, IDA)
  GO:0015095 magnesium ion transmembrane transporter activity (F, IDA)
  GO:0140115 export across plasma membrane (P, IDA)
  GO:0007616 long-term memory (P, IMP)
  GO:0005515 protein binding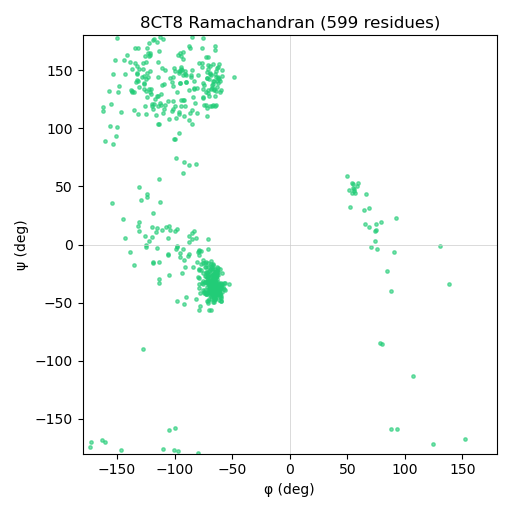 (F, IPI)
  GO:0071244 cellular response to carbon dioxide (P, IGI)

B-factor: mean 64.73, std 19.77, range [30.0, 157.12]

Solvent-accessible surface area: 26915 Å² total; per-residue (Å²): 87,42,74,107,35,88,51,128,61,17,22,122,94,6,173,158,82,35,0,40,90,27,40,45,66,2,109,112,11,56,16,8,26,17,118,23,88,0,48,30,117,18,0,5,62,1,14,60,29,66,110,17,20,0,3,0,36,65,70,101,82,84,74,11,24,0,4,1,10,6,43,2,0,0,110,8,37,4,100,98,72,28,57,0,97,75,19,2,68,153,79,16,5,26,33,51,51,13,35,45,81,60,36,0,28,90,0,1,70,47,0,28,87,6,86,20,3,2,6,0,0,0,3,104,34,44,77,163,39,148,14,11,2,83,42,34,4,7,1,18,0,15,0,36,23,0,4,82,27,12,45,154,67,66,153,79,72,10,59,104,37,90,37,128,60,10,18,123,91,5,174,160,83,36,0,37,92,28,20,48,93,17,109,103,10,64,14,18,22,10,120,22,40,1,32,23,99,34,1,8,101,1,10,58,32,72,116,24,16,0,6,0,39,62,69,84,80,92,64,12,15,0,4,2,13,10,36,1,0,3,100,13,36,5,111,98,76,33,70,0,94,79,23,2,85,150,66,18,5,29,30,36,42,12,38,41,82,56,36,0,28,89,0,1,65,43,0,31,86,3,77,13,2,0,5,0,0,0,7,103,33,44,72,102,43,160,20,12,2,88,46,31,5,17,0,17,0,21,0,52,39,0,1,79,23,2,42,124,52,148,69,59,8,56,1,99,48,129,32,17,20,0,1,0,3,34,99,7,37,62,8,25,16,74,78,20,6,115,64,0,67,121,30,80,6,69,6,0,0,16,0,1,118,76,64,19,76,47,92,39,0,63,105,98,50,3,74,41,28,77,21,30,18,128,65,5,52,46,5,72,110,79,16,2,78,84,0,4,33,22,4,85,87,66,69,105,84,53,63,129,11,2,7,0,0,0,0,57,9,0,0,0,10,0,0,0,0,0,0,0,0,0,9,6,19,57,28,102,70,97,38,0,6,103,60,0,80,121,120,6,116,27,0,6,12,79,103,0,49,37,90,1,85,126,30,93,64,94,65,103,10,88,176,69,61,6,50,0,97,39,133,44,22,51,1,2,0,4,51,92,7,40,58,10,21,16,67,58,30,11,106,60,2,108,120,30,94,6,46,17,3,0,12,0,1,74,88,64,22,45,51,94,34,7,61,110,78,52,2,78,35,27,83,25,41,22,66,72,14,52,47,4,66,98,77,17,1,75,36,0,15,45,30,7,43,89,15,103,86,94,72,65,138,18,0,8,0,0,0,0,60,10,0,0,0,14,0,0,0,0,0,0,0,0,0,8,1,8,35,35,48,70,99,42,0,6,104,57,0,78,117,114,8,116,27,0,3,14,84,62,0,48,41,37,0,92,151,23,83,36,92,83,114,14,71,169